Protein AF-A0A0K1PJV5-F1 (afdb_monomer)

Mean predicted aligned error: 17.74 Å

pLDDT: mean 80.88, std 12.97, range [29.86, 98.06]

Sequence (618 aa):
MTPALDGDRALAEKLVDVFLRLVRGDLTARIPRNFREDHEDAIAFFIDVLAEQIGDTQRRERAYEVGMAALIEKFIALASGDFTVRAERTGRGDPLDTMAYMLNNVAVEIGLLVGDHEKQRKLLEMVLESMLDGVLLLDRQGRVHRTNAAMAKLLGRRAKDLVGQRVGELLAPSERALADELSSERVGEAFVNRDTFFRTSEGGTFAVAVNGSPHRDAGGEPVGFVLVARDDRELRQVNAQLHMSDRLATMGTLAAGVAHEINNPLAFVSANIDFVLEEMNAVKAGEPLPPKLVAELRRALSASREGALRVRNIIRDLHHFTRGGEAGTSHLDLNALLEAALNLVQNELRHHARLSKAYGEPPAVHANEGQLLQVFMNLLLNAAQAIPLGSADASEIRITTGAAPNGAFVEIRDTGTGISEEDLPRIFDLFYTTKAIGEGTGMGLSIARRLVEKAGGRLEVESKLGVGSAFRVVLPAAPEQTGATRPASAKKRRSVRRLRVLVVDDELEVGASVRRVLGRTHSVHVAGGAAEAIVRLDKGGYDLVLCDLLMPEMTGMELHERLRETKPNVAERMVFMTAGAFSAKAQQFLGKVPNRRVEKPFDAETLRALVKEVASAR

Radius of gyration: 49.26 Å; Cα contacts (8 Å, |Δi|>4): 906; chains: 1; bounding box: 114×72×171 Å

Nearest PDB structures (foldseek):
  8a6x-assembly1_B  TM=3.904E-01  e=2.400E-23  Pseudomonas putida KT2440
  5idm-assembly2_B  TM=8.716E-01  e=2.848E-13  Caulobacter vibrioides
  5c93-assembly1_A  TM=5.876E-01  e=3.287E-14  Lactiplantibacillus plantarum 16
  3fgz-assembly2_B  TM=8.533E-01  e=5.804E-06  Escherichia coli K-12
  8wiw-assembly1_h  TM=8.542E-01  e=1.407E-05  Salmonella enterica subsp. enterica serovar Typhimurium str. LT2

Structure (mmCIF, N/CA/C/O backbone):
data_AF-A0A0K1PJV5-F1
#
_entry.id   AF-A0A0K1PJV5-F1
#
loop_
_atom_site.group_PDB
_atom_site.id
_atom_site.type_symbol
_atom_site.label_atom_id
_atom_site.label_alt_id
_atom_site.label_comp_id
_atom_site.label_asym_id
_atom_site.label_entity_id
_atom_site.label_seq_id
_atom_site.pdbx_PDB_ins_code
_atom_site.Cartn_x
_atom_site.Cartn_y
_atom_site.Cartn_z
_atom_site.occupancy
_atom_site.B_iso_or_equiv
_atom_site.auth_seq_id
_atom_site.auth_comp_id
_atom_site.auth_asym_id
_atom_site.auth_atom_id
_atom_site.pdbx_PDB_model_num
ATOM 1 N N . MET A 1 1 ? -73.557 6.133 124.672 1.00 44.03 1 MET A N 1
ATOM 2 C CA . MET A 1 1 ? -73.711 6.035 123.203 1.00 44.03 1 MET A CA 1
ATOM 3 C C . MET A 1 1 ? -73.311 7.400 122.674 1.00 44.03 1 MET A C 1
ATOM 5 O O . MET A 1 1 ? -74.006 8.343 122.997 1.00 44.03 1 MET A O 1
ATOM 9 N N . THR A 1 2 ? -72.092 7.612 122.185 1.00 46.94 2 THR A N 1
ATOM 10 C CA . THR A 1 2 ? -71.744 7.459 120.760 1.00 46.94 2 THR A CA 1
ATOM 11 C C . THR A 1 2 ? -70.215 7.475 120.561 1.00 46.94 2 THR A C 1
ATOM 13 O O . THR A 1 2 ? -69.620 8.544 120.615 1.00 46.94 2 THR A O 1
ATOM 16 N N . PRO A 1 3 ? -69.580 6.314 120.314 1.00 45.16 3 PRO A N 1
ATOM 17 C CA . PRO A 1 3 ? -68.255 6.244 119.679 1.00 45.16 3 PRO A CA 1
ATOM 18 C C . PRO A 1 3 ? -68.296 5.660 118.251 1.00 45.16 3 PRO A C 1
ATOM 20 O O . PRO A 1 3 ? -67.283 5.654 117.568 1.00 45.16 3 PRO A O 1
ATOM 23 N N . ALA A 1 4 ? -69.449 5.159 117.786 1.00 47.03 4 ALA A N 1
ATOM 24 C CA . ALA A 1 4 ? -69.553 4.421 116.519 1.00 47.03 4 ALA A CA 1
ATOM 25 C C . ALA A 1 4 ? -69.680 5.307 115.259 1.00 47.03 4 ALA A C 1
ATOM 27 O O . ALA A 1 4 ? -69.369 4.846 114.173 1.00 47.03 4 ALA A O 1
ATOM 28 N N . LEU A 1 5 ? -70.099 6.574 115.385 1.00 46.91 5 LEU A N 1
ATOM 29 C CA . LEU A 1 5 ? -70.335 7.468 114.234 1.00 46.91 5 LEU A CA 1
ATOM 30 C C . LEU A 1 5 ? -69.076 8.211 113.739 1.00 46.91 5 LEU A C 1
ATOM 32 O O . LEU A 1 5 ? -69.050 8.646 112.591 1.00 46.91 5 LEU A O 1
ATOM 36 N N . ASP A 1 6 ? -68.029 8.332 114.562 1.00 52.09 6 ASP A N 1
ATOM 37 C CA . ASP A 1 6 ? -66.774 8.996 114.161 1.00 52.09 6 ASP A CA 1
ATOM 38 C C . ASP A 1 6 ? -65.849 8.079 113.334 1.00 52.09 6 ASP A C 1
ATOM 40 O O . ASP A 1 6 ? -65.033 8.570 112.554 1.00 52.09 6 ASP A O 1
ATOM 44 N N . GLY A 1 7 ? -66.001 6.752 113.451 1.00 54.06 7 GLY A N 1
ATOM 45 C CA . GLY A 1 7 ? -65.228 5.768 112.678 1.00 54.06 7 GLY A CA 1
ATOM 46 C C . GLY A 1 7 ? -65.586 5.752 111.187 1.00 54.06 7 GLY A C 1
ATOM 47 O O . GLY A 1 7 ? -64.695 5.857 110.344 1.00 54.06 7 GLY A O 1
ATOM 48 N N . ASP A 1 8 ? -66.884 5.727 110.865 1.00 54.06 8 ASP A N 1
ATOM 49 C CA . ASP A 1 8 ? -67.387 5.669 109.480 1.00 54.06 8 ASP A CA 1
ATOM 50 C C . ASP A 1 8 ? -67.064 6.937 108.672 1.00 54.06 8 ASP A C 1
ATOM 52 O O . ASP A 1 8 ? -66.781 6.878 107.473 1.00 54.06 8 ASP A O 1
ATOM 56 N N . ARG A 1 9 ? -67.055 8.109 109.323 1.00 58.97 9 ARG A N 1
ATOM 57 C CA . ARG A 1 9 ? -66.762 9.387 108.656 1.00 58.97 9 ARG A CA 1
ATOM 58 C C . ARG A 1 9 ? -65.278 9.526 108.305 1.00 58.97 9 ARG A C 1
ATOM 60 O O . ARG A 1 9 ? -64.948 9.969 107.207 1.00 58.97 9 ARG A O 1
ATOM 67 N N . ALA A 1 10 ? -64.393 9.083 109.200 1.00 63.94 10 ALA A N 1
ATOM 68 C CA . ALA A 1 10 ? -62.950 9.079 108.969 1.00 63.94 10 ALA A CA 1
ATOM 69 C C . ALA A 1 10 ? -62.530 8.078 107.875 1.00 63.94 10 ALA A C 1
ATOM 71 O O . ALA A 1 10 ? -61.561 8.321 107.151 1.00 63.94 10 ALA A O 1
ATOM 72 N N . LEU A 1 11 ? -63.252 6.961 107.734 1.00 62.22 11 LEU A N 1
ATOM 73 C CA . LEU A 1 11 ? -63.031 6.001 106.654 1.00 62.22 11 LEU A CA 1
ATOM 74 C C . LEU A 1 11 ? -63.500 6.550 105.297 1.00 62.22 11 LEU A C 1
ATOM 76 O O . LEU A 1 11 ? -62.762 6.461 104.316 1.00 62.22 11 LEU A O 1
ATOM 80 N N . ALA A 1 12 ? -64.686 7.165 105.239 1.00 58.03 12 ALA A N 1
ATOM 81 C CA . ALA A 1 12 ? -65.220 7.759 104.013 1.00 58.03 12 ALA A CA 1
ATOM 82 C C . ALA A 1 12 ? -64.313 8.872 103.454 1.00 58.03 12 ALA A C 1
ATOM 84 O O . ALA A 1 12 ? -64.071 8.925 102.248 1.00 58.03 12 ALA A O 1
ATOM 85 N N . GLU A 1 13 ? -63.746 9.720 104.317 1.00 68.06 13 GLU A N 1
ATOM 86 C CA . GLU A 1 13 ? -62.786 10.755 103.904 1.00 68.06 13 GLU A CA 1
ATOM 87 C C . GLU A 1 13 ? -61.483 10.156 103.349 1.00 68.06 13 GLU A C 1
ATOM 89 O O . GLU A 1 13 ? -60.979 10.623 102.326 1.00 68.06 13 GLU A O 1
ATOM 94 N N . LYS A 1 14 ? -60.970 9.073 103.953 1.00 67.31 14 LYS A N 1
ATOM 95 C CA . LYS A 1 14 ? -59.790 8.350 103.442 1.00 67.31 14 LYS A CA 1
ATOM 96 C C . LYS A 1 14 ? -60.052 7.660 102.103 1.00 67.31 14 LYS A C 1
ATOM 98 O O . LYS A 1 14 ? -59.182 7.670 101.235 1.00 67.31 14 LYS A O 1
ATOM 103 N N . LEU A 1 15 ? -61.240 7.085 101.922 1.00 62.50 15 LEU A N 1
ATOM 104 C CA . LEU A 1 15 ? -61.661 6.461 100.665 1.00 62.50 15 LEU A CA 1
ATOM 105 C C . LEU A 1 15 ? -61.725 7.483 99.525 1.00 62.50 15 LEU A C 1
ATOM 107 O O . LEU A 1 15 ? -61.214 7.227 98.434 1.00 62.50 15 LEU A O 1
ATOM 111 N N . VAL A 1 16 ? -62.302 8.659 99.790 1.00 64.94 16 VAL A N 1
ATOM 112 C CA . VAL A 1 16 ? -62.386 9.753 98.813 1.00 64.94 16 VAL A CA 1
ATOM 113 C C . VAL A 1 16 ? -61.000 10.310 98.478 1.00 64.94 16 VAL A C 1
ATOM 115 O O . VAL A 1 16 ? -60.721 10.537 97.302 1.00 64.94 16 VAL A O 1
ATOM 118 N N . ASP A 1 17 ? -60.108 10.482 99.460 1.00 72.19 17 ASP A N 1
ATOM 119 C CA . ASP A 1 17 ? -58.732 10.942 99.214 1.00 72.19 17 ASP A CA 1
ATOM 120 C C . ASP A 1 17 ? -57.944 9.965 98.329 1.00 72.19 17 ASP A C 1
ATOM 122 O O . ASP A 1 17 ? -57.364 10.367 97.318 1.00 72.19 17 ASP A O 1
ATOM 126 N N . VAL A 1 18 ? -57.983 8.665 98.642 1.00 66.62 18 VAL A N 1
ATOM 127 C CA . VAL A 1 18 ? -57.294 7.642 97.840 1.00 66.62 18 VAL A CA 1
ATOM 128 C C . VAL A 1 18 ? -57.872 7.563 96.427 1.00 66.62 18 VAL A C 1
ATOM 130 O O . VAL A 1 18 ? -57.111 7.513 95.460 1.00 66.62 18 VAL A O 1
ATOM 133 N N . PHE A 1 19 ? -59.196 7.631 96.275 1.00 60.09 19 PHE A N 1
ATOM 134 C CA . PHE A 1 19 ? -59.832 7.650 94.958 1.00 60.09 19 PHE A CA 1
ATOM 135 C C . PHE A 1 19 ? -59.435 8.893 94.144 1.00 60.09 19 PHE A C 1
ATOM 137 O O . PHE A 1 19 ? -59.075 8.779 92.973 1.00 60.09 19 PHE A O 1
ATOM 144 N N . LEU A 1 20 ? -59.415 10.081 94.758 1.00 64.06 20 LEU A N 1
ATOM 145 C CA . LEU A 1 20 ? -58.976 11.315 94.098 1.00 64.06 20 LEU A CA 1
ATOM 146 C C . LEU A 1 20 ? -57.491 11.278 93.713 1.00 64.06 20 LEU A C 1
ATOM 148 O O . LEU A 1 20 ? -57.125 11.807 92.663 1.00 64.06 20 LEU A O 1
ATOM 152 N N . ARG A 1 21 ? -56.634 10.646 94.521 1.00 68.62 21 ARG A N 1
ATOM 153 C CA . ARG A 1 21 ? -55.213 10.433 94.199 1.00 68.62 21 ARG A CA 1
ATOM 154 C C . ARG A 1 21 ? -55.029 9.472 93.027 1.00 68.62 21 ARG A C 1
ATOM 156 O O . ARG A 1 21 ? -54.244 9.776 92.130 1.00 68.62 21 ARG A O 1
ATOM 163 N N . LEU A 1 22 ? -55.813 8.396 92.968 1.00 59.50 22 LEU A N 1
ATOM 164 C CA . LEU A 1 22 ? -55.826 7.469 91.832 1.00 59.50 22 LEU A CA 1
ATOM 165 C C . LEU A 1 22 ? -56.300 8.149 90.541 1.00 59.50 22 LEU A C 1
ATOM 167 O O . LEU A 1 22 ? -55.647 8.016 89.508 1.00 59.50 22 LEU A O 1
ATOM 171 N N . VAL A 1 23 ? -57.363 8.959 90.603 1.00 57.31 23 VAL A N 1
ATOM 172 C CA . VAL A 1 23 ? -57.846 9.760 89.459 1.00 57.31 23 VAL A CA 1
ATOM 173 C C . VAL A 1 23 ? -56.805 10.799 89.007 1.00 57.31 23 VAL A C 1
ATOM 175 O O . VAL A 1 23 ? -56.738 11.134 87.826 1.00 57.31 23 VAL A O 1
ATOM 178 N N . ARG A 1 24 ? -55.952 11.282 89.919 1.00 65.69 24 ARG A N 1
ATOM 179 C CA . ARG A 1 24 ? -54.836 12.204 89.627 1.00 65.69 24 ARG A CA 1
ATOM 180 C C . ARG A 1 24 ? -53.539 11.502 89.195 1.00 65.69 24 ARG A C 1
ATOM 182 O O . ARG A 1 24 ? -52.539 12.185 88.984 1.00 65.69 24 ARG A O 1
ATOM 189 N N . GLY A 1 25 ? -53.546 10.176 89.036 1.00 57.72 25 GLY A N 1
ATOM 190 C CA . GLY A 1 25 ? -52.414 9.401 88.514 1.00 57.72 25 GLY A CA 1
ATOM 191 C C . GLY A 1 25 ? -51.417 8.889 89.561 1.00 57.72 25 GLY A C 1
ATOM 192 O O . GLY A 1 25 ? -50.382 8.339 89.186 1.00 57.72 25 GLY A O 1
ATOM 193 N N . ASP A 1 26 ? -51.703 9.026 90.859 1.00 69.94 26 ASP A N 1
ATOM 194 C CA . ASP A 1 26 ? -50.904 8.412 91.926 1.00 69.94 26 ASP A CA 1
ATOM 195 C C . ASP A 1 26 ? -51.352 6.964 92.168 1.00 69.94 26 ASP A C 1
ATOM 197 O O . ASP A 1 26 ? -52.160 6.657 93.045 1.00 69.94 26 ASP A O 1
ATOM 201 N N . LEU A 1 27 ? -50.797 6.061 91.360 1.00 62.97 27 LEU A N 1
ATOM 202 C CA . LEU A 1 27 ? -51.096 4.624 91.368 1.00 62.97 27 LEU A CA 1
ATOM 203 C C . LEU A 1 27 ? -50.535 3.877 92.591 1.00 62.97 27 LEU A C 1
ATOM 205 O O . LEU A 1 27 ? -50.801 2.683 92.749 1.00 62.97 27 LEU A O 1
ATOM 209 N N . THR A 1 28 ? -49.759 4.558 93.444 1.00 66.69 28 THR A N 1
ATOM 210 C CA . THR A 1 28 ? -49.207 3.999 94.690 1.00 66.69 28 THR A CA 1
ATOM 211 C C . THR A 1 28 ? -50.148 4.163 95.877 1.00 66.69 28 THR A C 1
ATOM 213 O O . THR A 1 28 ? -49.927 3.553 96.924 1.00 66.69 28 THR A O 1
ATOM 216 N N . ALA A 1 29 ? -51.216 4.950 95.716 1.00 64.56 29 ALA A N 1
ATOM 217 C CA . ALA A 1 29 ? -52.245 5.091 96.727 1.00 64.56 29 ALA A CA 1
ATOM 218 C C . ALA A 1 29 ? -52.933 3.731 96.953 1.00 64.56 29 ALA A C 1
ATOM 220 O O . ALA A 1 29 ? -53.422 3.083 96.023 1.00 64.56 29 ALA A O 1
ATOM 221 N N . ARG A 1 30 ? -52.898 3.274 98.204 1.00 67.31 30 ARG A N 1
ATOM 222 C CA . ARG A 1 30 ? -53.436 1.992 98.667 1.00 67.31 30 ARG A CA 1
ATOM 223 C C . ARG A 1 30 ? -54.207 2.223 99.953 1.00 67.31 30 ARG A C 1
ATOM 225 O O . ARG A 1 30 ? -53.840 3.098 100.742 1.00 67.31 30 ARG A O 1
ATOM 232 N N . ILE A 1 31 ? -55.240 1.420 100.178 1.00 67.94 31 ILE A N 1
ATOM 233 C CA . ILE A 1 31 ? -55.936 1.380 101.465 1.00 67.94 31 ILE A CA 1
ATOM 234 C C . ILE A 1 31 ? -55.460 0.127 102.200 1.00 67.94 31 ILE A C 1
ATOM 236 O O . ILE A 1 31 ? -55.551 -0.966 101.646 1.00 67.94 31 ILE A O 1
ATOM 240 N N . PRO A 1 32 ? -54.911 0.252 103.421 1.00 66.69 32 PRO A N 1
ATOM 241 C CA . PRO A 1 32 ? -54.430 -0.904 104.161 1.00 66.69 32 PRO A CA 1
ATOM 242 C C . PRO A 1 32 ? -55.591 -1.854 104.467 1.00 66.69 32 PRO A C 1
ATOM 244 O O . PRO A 1 32 ? -56.572 -1.467 105.099 1.00 66.69 32 PRO A O 1
ATOM 247 N N . ARG A 1 33 ? -55.451 -3.100 104.009 1.00 69.94 33 ARG A N 1
ATOM 248 C CA . ARG A 1 33 ? -56.421 -4.176 104.227 1.00 69.94 33 ARG A CA 1
ATOM 249 C C . ARG A 1 33 ? -56.421 -4.605 105.689 1.00 69.94 33 ARG A C 1
ATOM 251 O O . ARG A 1 33 ? -55.360 -4.732 106.304 1.00 69.94 33 ARG A O 1
ATOM 258 N N . ASN A 1 34 ? -57.609 -4.805 106.244 1.00 68.69 34 ASN A N 1
ATOM 259 C CA . ASN A 1 34 ? -57.793 -5.215 107.634 1.00 68.69 34 ASN A CA 1
ATOM 260 C C . ASN A 1 34 ? -58.007 -6.742 107.758 1.00 68.69 34 ASN A C 1
ATOM 262 O O . ASN A 1 34 ? -57.867 -7.277 108.858 1.00 68.69 34 ASN A O 1
ATOM 266 N N . PHE A 1 35 ? -58.285 -7.430 106.637 1.00 69.62 35 PHE A N 1
ATOM 267 C CA . PHE A 1 35 ? -58.478 -8.881 106.496 1.00 69.62 35 PHE A CA 1
ATOM 268 C C . PHE A 1 35 ? -59.543 -9.494 107.422 1.00 69.62 35 PHE A C 1
ATOM 270 O O . PHE A 1 35 ? -59.464 -10.672 107.768 1.00 69.62 35 PHE A O 1
ATOM 277 N N . ARG A 1 36 ? -60.542 -8.709 107.839 1.00 69.69 36 ARG A N 1
ATOM 278 C CA . ARG A 1 36 ? -61.620 -9.156 108.740 1.00 69.69 36 ARG A CA 1
ATOM 279 C C . ARG A 1 36 ? -62.902 -9.593 108.024 1.00 69.69 36 ARG A C 1
ATOM 281 O O . ARG A 1 36 ? -63.900 -9.823 108.697 1.00 69.69 36 ARG A O 1
ATOM 288 N N . GLU A 1 37 ? -62.866 -9.721 106.695 1.00 61.44 37 GLU A N 1
ATOM 289 C CA . GLU A 1 37 ? -64.026 -10.048 105.842 1.00 61.44 37 GLU A CA 1
ATOM 290 C C . GLU A 1 37 ? -65.231 -9.110 106.065 1.00 61.44 37 GLU A C 1
ATOM 292 O O . GLU A 1 37 ? -66.389 -9.515 105.980 1.00 61.44 37 GLU A O 1
ATOM 297 N N . ASP A 1 38 ? -64.958 -7.833 106.344 1.00 65.25 38 ASP A N 1
ATOM 298 C CA . ASP A 1 38 ? -65.970 -6.786 106.472 1.00 65.25 38 ASP A CA 1
ATOM 299 C C . ASP A 1 38 ? -66.103 -5.949 105.184 1.00 65.25 38 ASP A C 1
ATOM 301 O O . ASP A 1 38 ? -65.359 -6.103 104.208 1.00 65.25 38 ASP A O 1
ATOM 305 N N . HIS A 1 39 ? -67.102 -5.062 105.159 1.00 57.47 39 HIS A N 1
ATOM 306 C CA . HIS A 1 39 ? -67.364 -4.197 104.008 1.00 57.47 39 HIS A CA 1
ATOM 307 C C . HIS A 1 39 ? -66.188 -3.262 103.680 1.00 57.47 39 HIS A C 1
ATOM 309 O O . HIS A 1 39 ? -66.026 -2.889 102.519 1.00 57.47 39 HIS A O 1
ATOM 315 N N . GLU A 1 40 ? -65.352 -2.907 104.659 1.00 61.91 40 GLU A N 1
ATOM 316 C CA . GLU A 1 40 ? -64.199 -2.027 104.454 1.00 61.91 40 GLU A CA 1
ATOM 317 C C . GLU A 1 40 ? -63.072 -2.754 103.707 1.00 61.91 40 GLU A C 1
ATOM 319 O O . GLU A 1 40 ? -62.506 -2.208 102.754 1.00 61.91 40 GLU A O 1
ATOM 324 N N . ASP A 1 41 ? -62.791 -4.009 104.070 1.00 63.03 41 ASP A N 1
ATOM 325 C CA . ASP A 1 41 ? -61.763 -4.821 103.412 1.00 63.03 41 ASP A CA 1
ATOM 326 C C . ASP A 1 41 ? -62.115 -5.162 101.957 1.00 63.03 41 ASP A C 1
ATOM 328 O O . ASP A 1 41 ? -61.241 -5.194 101.084 1.00 63.03 41 ASP A O 1
ATOM 332 N N . ALA A 1 42 ? -63.407 -5.368 101.677 1.00 57.94 42 ALA A N 1
ATOM 333 C CA . ALA A 1 42 ? -63.912 -5.606 100.327 1.00 57.94 42 ALA A CA 1
ATOM 334 C C . ALA A 1 42 ? -63.749 -4.372 99.419 1.00 57.94 42 ALA A C 1
ATOM 336 O O . ALA A 1 42 ? -63.391 -4.504 98.246 1.00 57.94 42 ALA A O 1
ATOM 337 N N . ILE A 1 43 ? -63.966 -3.168 99.958 1.00 63.75 43 ILE A N 1
ATOM 338 C CA . ILE A 1 43 ? -63.786 -1.912 99.217 1.00 63.75 43 ILE A CA 1
ATOM 339 C C . ILE A 1 43 ? -62.293 -1.634 98.980 1.00 63.75 43 ILE A C 1
ATOM 341 O O . ILE A 1 43 ? -61.916 -1.259 97.868 1.00 63.75 43 ILE A O 1
ATOM 345 N N . ALA A 1 44 ? -61.434 -1.877 99.977 1.00 61.31 44 ALA A N 1
ATOM 346 C CA . ALA A 1 44 ? -59.982 -1.753 99.833 1.00 61.31 44 ALA A CA 1
ATOM 347 C C . ALA A 1 44 ? -59.432 -2.689 98.739 1.00 61.31 44 ALA A C 1
ATOM 349 O O . ALA A 1 44 ? -58.657 -2.257 97.887 1.00 61.31 44 ALA A O 1
ATOM 350 N N . PHE A 1 45 ? -59.906 -3.938 98.685 1.00 64.69 45 PHE A N 1
ATOM 351 C CA . PHE A 1 45 ? -59.560 -4.881 97.616 1.00 64.69 45 PHE A CA 1
ATOM 352 C C . PHE A 1 45 ? -59.939 -4.384 96.223 1.00 64.69 45 PHE A C 1
ATOM 354 O O . PHE A 1 45 ? -59.145 -4.472 95.290 1.00 64.69 45 PHE A O 1
ATOM 361 N N . PHE A 1 46 ? -61.160 -3.870 96.074 1.00 60.53 46 PHE A N 1
ATOM 362 C CA . PHE A 1 46 ? -61.672 -3.433 94.780 1.00 60.53 46 PHE A CA 1
ATOM 363 C C . PHE A 1 46 ? -60.903 -2.214 94.252 1.00 60.53 46 PHE A C 1
ATOM 365 O O . PHE A 1 46 ? -60.623 -2.122 93.057 1.00 60.53 46 PHE A O 1
ATOM 372 N N . ILE A 1 47 ? -60.511 -1.304 95.148 1.00 64.12 47 ILE A N 1
ATOM 373 C CA . ILE A 1 47 ? -59.674 -0.143 94.825 1.00 64.12 47 ILE A CA 1
ATOM 374 C C . ILE A 1 47 ? -58.263 -0.576 94.416 1.00 64.12 47 ILE A C 1
ATOM 376 O O . ILE A 1 47 ? -57.744 -0.056 93.430 1.00 64.12 47 ILE A O 1
ATOM 380 N N . ASP A 1 48 ? -57.668 -1.551 95.104 1.00 64.62 48 ASP A N 1
ATOM 381 C CA . ASP A 1 48 ? -56.350 -2.083 94.745 1.00 64.62 48 ASP A CA 1
ATOM 382 C C . ASP A 1 48 ? -56.365 -2.750 93.358 1.00 64.62 48 ASP A C 1
ATOM 384 O O . ASP A 1 48 ? -55.482 -2.483 92.540 1.00 64.62 48 ASP A O 1
ATOM 388 N N . VAL A 1 49 ? -57.407 -3.534 93.051 1.00 63.78 49 VAL A N 1
ATOM 389 C CA . VAL A 1 49 ? -57.604 -4.163 91.731 1.00 63.78 49 VAL A CA 1
ATOM 390 C C . VAL A 1 49 ? -57.820 -3.115 90.631 1.00 63.78 49 VAL A C 1
ATOM 392 O O . VAL A 1 49 ? -57.249 -3.232 89.546 1.00 63.78 49 VAL A O 1
ATOM 395 N N . LEU A 1 50 ? -58.604 -2.062 90.891 1.00 60.28 50 LEU A N 1
ATOM 396 C CA . LEU A 1 50 ? -58.805 -0.964 89.938 1.00 60.28 50 LEU A CA 1
ATOM 397 C C . LEU A 1 50 ? -57.520 -0.163 89.704 1.00 60.28 50 LEU A C 1
ATOM 399 O O . LEU A 1 50 ? -57.198 0.153 88.560 1.00 60.28 50 LEU A O 1
ATOM 403 N N . ALA A 1 51 ? -56.764 0.141 90.759 1.00 60.78 51 ALA A N 1
ATOM 404 C CA . ALA A 1 51 ? -55.479 0.825 90.657 1.00 60.78 51 ALA A CA 1
ATOM 405 C C . ALA A 1 51 ? -54.457 0.004 89.856 1.00 60.78 51 ALA A C 1
ATOM 407 O O . ALA A 1 51 ? -53.698 0.559 89.059 1.00 60.78 51 ALA A O 1
ATOM 408 N N . GLU A 1 52 ? -54.457 -1.319 90.031 1.00 66.00 52 GLU A N 1
ATOM 409 C CA . GLU A 1 52 ? -53.628 -2.245 89.262 1.00 66.00 52 GLU A CA 1
ATOM 410 C C . GLU A 1 52 ? -54.041 -2.290 87.781 1.00 66.00 52 GLU A C 1
ATOM 412 O O . GLU A 1 52 ? -53.185 -2.132 86.909 1.00 66.00 52 GLU A O 1
ATOM 417 N N . GLN A 1 53 ? -55.342 -2.377 87.471 1.00 56.31 53 GLN A N 1
ATOM 418 C CA . GLN A 1 53 ? -55.831 -2.355 86.085 1.00 56.31 53 GLN A CA 1
ATOM 419 C C . GLN A 1 53 ? -55.597 -1.016 85.367 1.00 56.31 53 GLN A C 1
ATOM 421 O O . GLN A 1 53 ? -55.198 -1.000 84.198 1.00 56.31 53 GLN A O 1
ATOM 426 N N . ILE A 1 54 ? -55.815 0.114 86.045 1.00 60.78 54 ILE A N 1
ATOM 427 C CA . ILE A 1 54 ? -55.547 1.449 85.485 1.00 60.78 54 ILE A CA 1
ATOM 428 C C . ILE A 1 54 ? -54.040 1.617 85.246 1.00 60.78 54 ILE A C 1
ATOM 430 O O . ILE A 1 54 ? -53.631 2.094 84.185 1.00 60.78 54 ILE A O 1
ATOM 434 N N . GLY A 1 55 ? -53.208 1.163 86.189 1.00 62.25 55 GLY A N 1
ATOM 435 C CA . GLY A 1 55 ? -51.755 1.185 86.049 1.00 62.25 55 GLY A CA 1
ATOM 436 C C . GLY A 1 55 ? -51.239 0.309 84.909 1.00 62.25 55 GLY A C 1
ATOM 437 O O . GLY A 1 55 ? -50.330 0.716 84.188 1.00 62.25 55 GLY A O 1
ATOM 438 N N . ASP A 1 56 ? -51.827 -0.864 84.687 1.00 62.16 56 ASP A N 1
ATOM 439 C CA . ASP A 1 56 ? -51.504 -1.713 83.535 1.00 62.16 56 ASP A CA 1
ATOM 440 C C . ASP A 1 56 ? -51.919 -1.091 82.199 1.00 62.16 56 ASP A C 1
ATOM 442 O O . ASP A 1 56 ? -51.186 -1.204 81.212 1.00 62.16 56 ASP A O 1
ATOM 446 N N . THR A 1 57 ? -53.044 -0.376 82.169 1.00 61.00 57 THR A N 1
ATOM 447 C CA . THR A 1 57 ? -53.530 0.308 80.961 1.00 61.00 57 THR A CA 1
ATOM 448 C C . THR A 1 57 ? -52.632 1.494 80.593 1.00 61.00 57 THR A C 1
ATOM 450 O O . THR A 1 57 ? -52.146 1.561 79.464 1.00 61.00 57 THR A O 1
ATOM 453 N N . GLN A 1 58 ? -52.285 2.360 81.554 1.00 63.50 58 GLN A N 1
ATOM 454 C CA . GLN A 1 58 ? -51.354 3.473 81.313 1.00 63.50 58 GLN A CA 1
ATOM 455 C C . GLN A 1 58 ? -49.926 3.007 80.994 1.00 63.50 58 GLN A C 1
ATOM 457 O O . GLN A 1 58 ? -49.234 3.625 80.181 1.00 63.50 58 GLN A O 1
ATOM 462 N N . ARG A 1 59 ? -49.461 1.905 81.605 1.00 65.56 59 ARG A N 1
ATOM 463 C CA . ARG A 1 59 ? -48.160 1.305 81.263 1.00 65.56 59 ARG A CA 1
ATOM 464 C C . ARG A 1 59 ? -48.141 0.779 79.829 1.00 65.56 59 ARG A C 1
ATOM 466 O O . ARG A 1 59 ? -47.120 0.931 79.161 1.00 65.56 59 ARG A O 1
ATOM 473 N N . ARG A 1 60 ? -49.248 0.208 79.337 1.00 64.38 60 ARG A N 1
ATOM 474 C CA . ARG A 1 60 ? -49.386 -0.213 77.932 1.00 64.38 60 ARG A CA 1
ATOM 475 C C . ARG A 1 60 ? -49.379 0.971 76.968 1.00 64.38 60 ARG A C 1
ATOM 477 O O . ARG A 1 60 ? -48.644 0.902 75.990 1.00 64.38 60 ARG A O 1
ATOM 484 N N . GLU A 1 61 ? -50.113 2.047 77.250 1.00 65.56 61 GLU A N 1
ATOM 485 C CA . GLU A 1 61 ? -50.118 3.252 76.401 1.00 65.56 61 GLU A CA 1
ATOM 486 C C . GLU A 1 61 ? -48.736 3.912 76.320 1.00 65.56 61 GLU A C 1
ATOM 488 O O . GLU A 1 61 ? -48.231 4.134 75.221 1.00 65.56 61 GLU A O 1
ATOM 493 N N . ARG A 1 62 ? -48.057 4.123 77.457 1.00 69.12 62 ARG A N 1
ATOM 494 C CA . ARG A 1 62 ? -46.688 4.673 77.459 1.00 69.12 62 ARG A CA 1
ATOM 495 C C . ARG A 1 62 ? -45.686 3.776 76.738 1.00 69.12 62 ARG A C 1
ATOM 497 O O . ARG A 1 62 ? -44.824 4.277 76.023 1.00 69.12 62 ARG A O 1
ATOM 504 N N . ALA A 1 63 ? -45.778 2.457 76.914 1.00 67.00 63 ALA A N 1
ATOM 505 C CA . ALA A 1 63 ? -44.925 1.521 76.183 1.00 67.00 63 ALA A CA 1
ATOM 506 C C . ALA A 1 63 ? -45.167 1.603 74.665 1.00 67.00 63 ALA A C 1
ATOM 508 O O . ALA A 1 63 ? -44.221 1.475 73.888 1.00 67.00 63 ALA A O 1
ATOM 509 N N . TYR A 1 64 ? -46.409 1.863 74.248 1.00 69.19 64 TYR A N 1
ATOM 510 C CA . TYR A 1 64 ? -46.773 2.047 72.848 1.00 69.19 64 TYR A CA 1
ATOM 511 C C . TYR A 1 64 ? -46.234 3.366 72.275 1.00 69.19 64 TYR A C 1
ATOM 513 O O . TYR A 1 64 ? -45.674 3.367 71.182 1.00 69.19 64 TYR A O 1
ATOM 521 N N . GLU A 1 65 ? -46.327 4.475 73.017 1.00 71.56 65 GLU A N 1
ATOM 522 C CA . GLU A 1 65 ? -45.753 5.772 72.619 1.00 71.56 65 GLU A CA 1
ATOM 523 C C . GLU A 1 65 ? -44.228 5.710 72.474 1.00 71.56 65 GLU A C 1
ATOM 525 O O . GLU A 1 65 ? -43.679 6.159 71.467 1.00 71.56 65 GLU A O 1
ATOM 530 N N . VAL A 1 66 ? -43.538 5.101 73.445 1.00 74.75 66 VAL A N 1
ATOM 531 C CA . VAL A 1 66 ? -42.077 4.924 73.406 1.00 74.75 66 VAL A CA 1
ATOM 532 C C . VAL A 1 66 ? -41.670 4.006 72.251 1.00 74.75 66 VAL A C 1
ATOM 534 O O . VAL A 1 66 ? -40.742 4.328 71.509 1.00 74.75 66 VAL A O 1
ATOM 537 N N . GLY A 1 67 ? -42.384 2.892 72.057 1.00 73.69 67 GLY A N 1
ATOM 538 C CA . GLY A 1 67 ? -42.148 1.979 70.939 1.00 73.69 67 GLY A CA 1
ATOM 539 C C . GLY A 1 67 ? -42.373 2.641 69.577 1.00 73.69 67 GLY A C 1
ATOM 540 O O . GLY A 1 67 ? -41.576 2.445 68.662 1.00 73.69 67 GLY A O 1
ATOM 541 N N . MET A 1 68 ? -43.402 3.484 69.450 1.00 73.06 68 MET A N 1
ATOM 542 C CA . MET A 1 68 ? -43.684 4.234 68.225 1.00 73.06 68 MET A CA 1
ATOM 543 C C . MET A 1 68 ? -42.608 5.286 67.935 1.00 73.06 68 MET A C 1
ATOM 545 O O . MET A 1 68 ? -42.152 5.395 66.799 1.00 73.06 68 MET A O 1
ATOM 549 N N . ALA A 1 69 ? -42.159 6.030 68.949 1.00 70.38 69 ALA A N 1
ATOM 550 C CA . ALA A 1 69 ? -41.084 7.011 68.799 1.00 70.38 69 ALA A CA 1
ATOM 551 C C . ALA A 1 69 ? -39.769 6.352 68.345 1.00 70.38 69 ALA A C 1
ATOM 553 O O . ALA A 1 69 ? -39.139 6.824 67.397 1.00 70.38 69 ALA A O 1
ATOM 554 N N . ALA A 1 70 ? -39.404 5.219 68.955 1.00 73.94 70 ALA A N 1
ATOM 555 C CA . ALA A 1 70 ? -38.242 4.434 68.544 1.00 73.94 70 ALA A CA 1
ATOM 556 C C . ALA A 1 70 ? -38.383 3.920 67.101 1.00 73.94 70 ALA A C 1
ATOM 558 O O . ALA A 1 70 ? -37.425 3.948 66.331 1.00 73.94 70 ALA A O 1
ATOM 559 N N . LEU A 1 71 ? -39.582 3.491 66.697 1.00 76.00 71 LEU A N 1
ATOM 560 C CA . LEU A 1 71 ? -39.838 3.034 65.333 1.00 76.00 71 LEU A CA 1
ATOM 561 C C . LEU A 1 71 ? -39.708 4.166 64.297 1.00 76.00 71 LEU A C 1
ATOM 563 O O . LEU A 1 71 ? -39.133 3.959 63.228 1.00 76.00 71 LEU A O 1
ATOM 567 N N . ILE A 1 72 ? -40.209 5.363 64.618 1.00 71.88 72 ILE A N 1
ATOM 568 C CA . ILE A 1 72 ? -40.090 6.561 63.772 1.00 71.88 72 ILE A CA 1
ATOM 569 C C . ILE A 1 72 ? -38.618 6.920 63.555 1.00 71.88 72 ILE A C 1
ATOM 571 O O . ILE A 1 72 ? -38.216 7.193 62.425 1.00 71.88 72 ILE A O 1
ATOM 575 N N . GLU A 1 73 ? -37.795 6.857 64.602 1.00 76.62 73 GLU A N 1
ATOM 576 C CA . GLU A 1 73 ? -36.352 7.087 64.494 1.00 76.62 73 GLU A CA 1
ATOM 577 C C . GLU A 1 73 ? -35.695 6.111 63.502 1.00 76.62 73 GLU A C 1
ATOM 579 O O . GLU A 1 73 ? -34.920 6.521 62.633 1.00 76.62 73 GLU A O 1
ATOM 584 N N . LYS A 1 74 ? -36.061 4.821 63.558 1.00 77.19 74 LYS A N 1
ATOM 585 C CA . LYS A 1 74 ? -35.560 3.809 62.611 1.00 77.19 74 LYS A CA 1
ATOM 586 C C . LYS A 1 74 ? -36.044 4.058 61.180 1.00 77.19 74 LYS A C 1
ATOM 588 O O . LYS A 1 74 ? -35.277 3.852 60.242 1.00 77.19 74 LYS A O 1
ATOM 593 N N . PHE A 1 75 ? -37.273 4.541 60.999 1.00 74.75 75 PHE A N 1
ATOM 594 C CA . PHE A 1 75 ? -37.794 4.939 59.686 1.00 74.75 75 PHE A CA 1
ATOM 595 C C . PHE A 1 75 ? -37.017 6.116 59.087 1.00 74.75 75 PHE A C 1
ATOM 597 O O . PHE A 1 75 ? -36.705 6.101 57.897 1.00 74.75 75 PHE A O 1
ATOM 604 N N . ILE A 1 76 ? -36.669 7.115 59.903 1.00 72.44 76 ILE A N 1
ATOM 605 C CA . ILE A 1 76 ? -35.871 8.270 59.469 1.00 72.44 76 ILE A CA 1
ATOM 606 C C . ILE A 1 76 ? -34.462 7.828 59.051 1.00 72.44 76 ILE A C 1
ATOM 608 O O . ILE A 1 76 ? -33.962 8.277 58.017 1.00 72.44 76 ILE A O 1
ATOM 612 N N . ALA A 1 77 ? -33.838 6.918 59.805 1.00 70.75 77 ALA A N 1
ATOM 613 C CA . ALA A 1 77 ? -32.534 6.355 59.452 1.00 70.75 77 ALA A CA 1
ATOM 614 C C . ALA A 1 77 ? -32.580 5.589 58.117 1.00 70.75 77 ALA A C 1
ATOM 616 O O . ALA A 1 77 ? -31.741 5.824 57.245 1.00 70.75 77 ALA A O 1
ATOM 617 N N . LEU A 1 78 ? -33.615 4.764 57.909 1.00 71.75 78 LEU A N 1
ATOM 618 C CA . LEU A 1 78 ? -33.836 4.062 56.643 1.00 71.75 78 LEU A CA 1
ATOM 619 C C . LEU A 1 78 ? -34.016 5.037 55.467 1.00 71.75 78 LEU A C 1
ATOM 621 O O . LEU A 1 78 ? -33.388 4.874 54.423 1.00 71.75 78 LEU A O 1
ATOM 625 N N . ALA A 1 79 ? -34.833 6.082 55.644 1.00 67.19 79 ALA A N 1
ATOM 626 C CA . ALA A 1 79 ? -35.069 7.109 54.626 1.00 67.19 79 ALA A CA 1
ATOM 627 C C . ALA A 1 79 ? -33.812 7.940 54.304 1.00 67.19 79 ALA A C 1
ATOM 629 O O . ALA A 1 79 ? -33.683 8.467 53.201 1.00 67.19 79 ALA A O 1
ATOM 630 N N . SER A 1 80 ? -32.875 8.025 55.249 1.00 73.50 80 SER A N 1
ATOM 631 C CA . SER A 1 80 ? -31.588 8.708 55.079 1.00 73.50 80 SER A CA 1
ATOM 632 C C . SER A 1 80 ? -30.521 7.838 54.394 1.00 73.50 80 SER A C 1
ATOM 634 O O . SER A 1 80 ? -29.410 8.313 54.170 1.00 73.50 80 SER A O 1
ATOM 636 N N . GLY A 1 81 ? -30.842 6.584 54.047 1.00 73.69 81 GLY A N 1
ATOM 637 C CA . GLY A 1 81 ? -29.947 5.662 53.340 1.00 73.69 81 GLY A CA 1
ATOM 638 C C . GLY A 1 81 ? -29.211 4.652 54.228 1.00 73.69 81 GLY A C 1
ATOM 639 O O . GLY A 1 81 ? -28.358 3.925 53.722 1.00 73.69 81 GLY A O 1
ATOM 640 N N . ASP A 1 82 ? -29.524 4.567 55.527 1.00 83.69 82 ASP A N 1
ATOM 641 C CA . ASP A 1 82 ? -29.003 3.501 56.392 1.00 83.69 82 ASP A CA 1
ATOM 642 C C . ASP A 1 82 ? -29.890 2.250 56.310 1.00 83.69 82 ASP A C 1
ATOM 644 O O . ASP A 1 82 ? -30.862 2.083 57.044 1.00 83.69 82 ASP A O 1
ATOM 648 N N . PHE A 1 83 ? -29.524 1.332 55.417 1.00 84.31 83 PHE A N 1
ATOM 649 C CA . PHE A 1 83 ? -30.219 0.052 55.224 1.00 84.31 83 PHE A CA 1
ATOM 650 C C . PHE A 1 83 ? -29.818 -1.029 56.250 1.00 84.31 83 PHE A C 1
ATOM 652 O O . PHE A 1 83 ? -30.387 -2.129 56.281 1.00 84.31 83 PHE A O 1
ATOM 659 N N . THR A 1 84 ? -28.837 -0.738 57.113 1.00 86.88 84 THR A N 1
ATOM 660 C CA . THR A 1 84 ? -28.403 -1.648 58.186 1.00 86.88 84 THR A CA 1
ATOM 661 C C . THR A 1 84 ? -29.251 -1.508 59.446 1.00 86.88 84 THR A C 1
ATOM 663 O O . THR A 1 84 ? -29.208 -2.381 60.315 1.00 86.88 84 THR A O 1
ATOM 666 N N . VAL A 1 85 ? -30.077 -0.460 59.510 1.00 82.56 85 VAL A N 1
ATOM 667 C CA . VAL A 1 85 ? -30.973 -0.166 60.624 1.00 82.56 85 VAL A CA 1
ATOM 668 C C . VAL A 1 85 ? -31.898 -1.338 60.951 1.00 82.56 85 VAL A C 1
ATOM 670 O O . VAL A 1 85 ? -32.463 -1.986 60.066 1.00 82.56 85 VAL A O 1
ATOM 673 N N . ARG A 1 86 ? -32.079 -1.605 62.247 1.00 87.31 86 ARG A N 1
ATOM 674 C CA . ARG A 1 86 ? -33.036 -2.596 62.744 1.00 87.31 86 ARG A CA 1
ATOM 675 C C . ARG A 1 86 ? -33.895 -2.009 63.858 1.00 87.31 86 ARG A C 1
ATOM 677 O O . ARG A 1 86 ? -33.376 -1.366 64.772 1.00 87.31 86 ARG A O 1
ATOM 684 N N . ALA A 1 87 ? -35.200 -2.233 63.769 1.00 82.69 87 ALA A N 1
ATOM 685 C CA . ALA A 1 87 ? -36.149 -2.005 64.848 1.00 82.69 87 ALA A CA 1
ATOM 686 C C . ALA A 1 87 ? -36.239 -3.249 65.740 1.00 82.69 87 ALA A C 1
ATOM 688 O O . ALA A 1 87 ? -36.257 -4.383 65.245 1.00 82.69 87 ALA A O 1
ATOM 689 N N . GLU A 1 88 ? -36.297 -3.028 67.052 1.00 83.81 88 GLU A N 1
ATOM 690 C CA . GLU A 1 88 ? -36.516 -4.096 68.023 1.00 83.81 88 GLU A CA 1
ATOM 691 C C . GLU A 1 88 ? -37.928 -4.662 67.890 1.00 83.81 88 GLU A C 1
ATOM 693 O O . GLU A 1 88 ? -38.906 -3.935 67.715 1.00 83.81 88 GLU A O 1
ATOM 698 N N . ARG A 1 89 ? -38.024 -5.988 67.977 1.00 81.06 89 ARG A N 1
ATOM 699 C CA . ARG A 1 89 ? -39.291 -6.711 67.937 1.00 81.06 89 ARG A CA 1
ATOM 700 C C . ARG A 1 89 ? -39.772 -6.989 69.349 1.00 81.06 89 ARG A C 1
ATOM 702 O O . ARG A 1 89 ? -39.019 -7.519 70.161 1.00 81.06 89 ARG A O 1
ATOM 709 N N . THR A 1 90 ? -41.034 -6.673 69.629 1.00 75.69 90 THR A N 1
ATOM 710 C CA . THR A 1 90 ? -41.642 -6.955 70.937 1.00 75.69 90 THR A CA 1
ATOM 711 C C . THR A 1 90 ? -42.016 -8.434 71.069 1.00 75.69 90 THR A C 1
ATOM 713 O O . THR A 1 90 ? -42.171 -8.924 72.187 1.00 75.69 90 THR A O 1
ATOM 716 N N . GLY A 1 91 ? -42.165 -9.154 69.944 1.00 74.94 91 GLY A N 1
ATOM 717 C CA . GLY A 1 91 ? -42.520 -10.577 69.899 1.00 74.94 91 GLY A CA 1
ATOM 718 C C . GLY A 1 91 ? -43.957 -10.880 70.337 1.00 74.94 91 GLY A C 1
ATOM 719 O O . GLY A 1 91 ? -44.316 -12.045 70.497 1.00 74.94 91 GLY A O 1
ATOM 720 N N . ARG A 1 92 ? -44.779 -9.843 70.549 1.00 75.44 92 ARG A N 1
ATOM 721 C CA . ARG A 1 92 ? -46.153 -9.952 71.065 1.00 75.44 92 ARG A CA 1
ATOM 722 C C . ARG A 1 92 ? -47.215 -10.058 69.970 1.00 75.44 92 ARG A C 1
ATOM 724 O O . ARG A 1 92 ? -48.378 -10.270 70.299 1.00 75.44 92 ARG A O 1
ATOM 731 N N . GLY A 1 93 ? -46.841 -9.905 68.696 1.00 71.19 93 GLY A N 1
ATOM 732 C CA . GLY A 1 93 ? -47.794 -9.874 67.580 1.00 71.19 93 GLY A CA 1
ATOM 733 C C . GLY A 1 93 ? -48.714 -8.647 67.591 1.00 71.19 93 GLY A C 1
ATOM 734 O O . GLY A 1 93 ? -49.798 -8.688 67.017 1.00 71.19 93 GLY A O 1
ATOM 735 N N . ASP A 1 94 ? -48.304 -7.570 68.265 1.00 77.31 94 ASP A N 1
ATOM 736 C CA . ASP A 1 94 ? -49.002 -6.286 68.248 1.00 77.31 94 ASP A CA 1
ATOM 737 C C . ASP A 1 94 ? -48.653 -5.483 66.968 1.00 77.31 94 ASP A C 1
ATOM 739 O O . ASP A 1 94 ? -47.771 -5.878 66.188 1.00 77.31 94 ASP A O 1
ATOM 743 N N . PRO A 1 95 ? -49.355 -4.371 66.674 1.00 72.06 95 PRO A N 1
ATOM 744 C CA . PRO A 1 95 ? -49.087 -3.614 65.453 1.00 72.06 95 PRO A CA 1
ATOM 745 C C . PRO A 1 95 ? -47.666 -3.028 65.409 1.00 72.06 95 PRO A C 1
ATOM 747 O O . PRO A 1 95 ? -47.083 -2.962 64.331 1.00 72.06 95 PRO A O 1
ATOM 750 N N . LEU A 1 96 ? -47.072 -2.674 66.558 1.00 75.94 96 LEU A N 1
ATOM 751 C CA . LEU A 1 96 ? -45.681 -2.210 66.639 1.00 75.94 96 LEU A CA 1
ATOM 752 C C . LEU A 1 96 ? -44.685 -3.305 66.241 1.00 75.94 96 LEU A C 1
ATOM 754 O O . LEU A 1 96 ? -43.778 -3.041 65.454 1.00 75.94 96 LEU A O 1
ATOM 758 N N . ASP A 1 97 ? -44.878 -4.540 66.712 1.00 77.44 97 ASP A N 1
ATOM 759 C CA . ASP A 1 97 ? -44.069 -5.698 66.315 1.00 77.44 97 ASP A CA 1
ATOM 760 C C . ASP A 1 97 ? -44.164 -5.968 64.810 1.00 77.44 97 ASP A C 1
ATOM 762 O O . ASP A 1 97 ? -43.169 -6.283 64.154 1.00 77.44 97 ASP A O 1
ATOM 766 N N . THR A 1 98 ? -45.365 -5.799 64.252 1.00 73.00 98 THR A N 1
ATOM 767 C CA . THR A 1 98 ? -45.621 -5.958 62.817 1.00 73.00 98 THR A CA 1
ATOM 768 C C . THR A 1 98 ? -44.914 -4.869 62.007 1.00 73.00 98 THR A C 1
ATOM 770 O O . THR A 1 98 ? -44.261 -5.174 61.009 1.00 73.00 98 THR A O 1
ATOM 773 N N . MET A 1 99 ? -44.982 -3.607 62.439 1.00 75.00 99 MET A N 1
ATOM 774 C CA . MET A 1 99 ? -44.296 -2.502 61.764 1.00 75.00 99 MET A CA 1
ATOM 775 C C . MET A 1 99 ? -42.768 -2.609 61.887 1.00 75.00 99 MET A C 1
ATOM 777 O O . MET A 1 99 ? -42.067 -2.350 60.911 1.00 75.00 99 MET A O 1
ATOM 781 N N . ALA A 1 100 ? -42.244 -3.057 63.033 1.00 78.31 100 ALA A N 1
ATOM 782 C CA . ALA A 1 100 ? -40.820 -3.349 63.215 1.00 78.31 100 ALA A CA 1
ATOM 783 C C . ALA A 1 100 ? -40.349 -4.481 62.293 1.00 78.31 100 ALA A C 1
ATOM 785 O O . ALA A 1 100 ? -39.300 -4.374 61.657 1.00 78.31 100 ALA A O 1
ATOM 786 N N . TYR A 1 101 ? -41.149 -5.543 62.167 1.00 80.81 101 TYR A N 1
ATOM 787 C CA . TYR A 1 101 ? -40.889 -6.627 61.225 1.00 80.81 101 TYR A CA 1
ATOM 788 C C . TYR A 1 101 ? -40.886 -6.143 59.765 1.00 80.81 101 TYR A C 1
ATOM 790 O O . TYR A 1 101 ? -39.940 -6.439 59.034 1.00 80.81 101 TYR A O 1
ATOM 798 N N . MET A 1 102 ? -41.889 -5.359 59.349 1.00 76.88 102 MET A N 1
ATOM 799 C CA . MET A 1 102 ? -41.944 -4.791 57.996 1.00 76.88 102 MET A CA 1
ATOM 800 C C . MET A 1 102 ? -40.755 -3.872 57.710 1.00 76.88 102 MET A C 1
ATOM 802 O O . MET A 1 102 ? -40.117 -4.026 56.673 1.00 76.88 102 MET A O 1
ATOM 806 N N . LEU A 1 103 ? -40.415 -2.961 58.629 1.00 81.12 103 LEU A N 1
ATOM 807 C CA . LEU A 1 103 ? -39.269 -2.064 58.472 1.00 81.12 103 LEU A CA 1
ATOM 808 C C . LEU A 1 103 ? -37.967 -2.848 58.296 1.00 81.12 103 LEU A C 1
ATOM 810 O O . LEU A 1 103 ? -37.187 -2.543 57.398 1.00 81.12 103 LEU A O 1
ATOM 814 N N . ASN A 1 104 ? -37.749 -3.882 59.112 1.00 85.75 104 ASN A N 1
ATOM 815 C CA . ASN A 1 104 ? -36.553 -4.714 59.013 1.00 85.75 104 ASN A CA 1
ATOM 816 C C . ASN A 1 104 ? -36.468 -5.431 57.658 1.00 85.75 104 ASN A C 1
ATOM 818 O O . ASN A 1 104 ? -35.393 -5.464 57.060 1.00 85.75 104 ASN A O 1
ATOM 822 N N . ASN A 1 105 ? -37.586 -5.965 57.154 1.00 80.69 105 ASN A N 1
ATOM 823 C CA . ASN A 1 105 ? -37.629 -6.612 55.842 1.00 80.69 105 ASN A CA 1
ATOM 824 C C . ASN A 1 105 ? -37.367 -5.619 54.702 1.00 80.69 105 ASN A C 1
ATOM 826 O O . ASN A 1 105 ? -36.525 -5.888 53.850 1.00 80.69 105 ASN A O 1
ATOM 830 N N . VAL A 1 106 ? -38.023 -4.455 54.720 1.00 79.81 106 VAL A N 1
ATOM 831 C CA . VAL A 1 106 ? -37.831 -3.403 53.709 1.00 79.81 106 VAL A CA 1
ATOM 832 C C . VAL A 1 106 ? -36.386 -2.896 53.717 1.00 79.81 106 VAL A C 1
ATOM 834 O O . VAL A 1 106 ? -35.792 -2.720 52.656 1.00 79.81 106 VAL A O 1
ATOM 837 N N . ALA A 1 107 ? -35.781 -2.721 54.895 1.00 77.31 107 ALA A N 1
ATOM 838 C CA . ALA A 1 107 ? -34.381 -2.323 55.018 1.00 77.31 107 ALA A CA 1
ATOM 839 C C . ALA A 1 107 ? -33.427 -3.353 54.388 1.00 77.31 107 ALA A C 1
ATOM 841 O O . ALA A 1 107 ? -32.494 -2.976 53.680 1.00 77.31 107 ALA A O 1
ATOM 842 N N . VAL A 1 108 ? -33.675 -4.652 54.592 1.00 85.88 108 VAL A N 1
ATOM 843 C CA . VAL A 1 108 ? -32.901 -5.727 53.946 1.00 85.88 108 VAL A CA 1
ATOM 844 C C . VAL A 1 108 ? -33.087 -5.711 52.429 1.00 85.88 108 VAL A C 1
ATOM 846 O O . VAL A 1 108 ? -32.100 -5.768 51.699 1.00 85.88 108 VAL A O 1
ATOM 849 N N . GLU A 1 109 ? -34.326 -5.626 51.950 1.00 81.69 109 GLU A N 1
ATOM 850 C CA . GLU A 1 109 ? -34.651 -5.718 50.524 1.00 81.69 109 GLU A CA 1
ATOM 851 C C . GLU A 1 109 ? -34.086 -4.534 49.728 1.00 81.69 109 GLU A C 1
ATOM 853 O O . GLU A 1 109 ? -33.396 -4.734 48.725 1.00 81.69 109 GLU A O 1
ATOM 858 N N . ILE A 1 110 ? -34.269 -3.303 50.222 1.00 81.50 110 ILE A N 1
ATOM 859 C CA . ILE A 1 110 ? -33.682 -2.104 49.608 1.00 81.50 110 ILE A CA 1
ATOM 860 C C . ILE A 1 110 ? -32.152 -2.157 49.683 1.00 81.50 110 ILE A C 1
ATOM 862 O O . ILE A 1 110 ? -31.482 -1.855 48.696 1.00 81.50 110 ILE A O 1
ATOM 866 N N . GLY A 1 111 ? -31.585 -2.581 50.818 1.00 81.88 111 GLY A N 1
ATOM 867 C CA . GLY A 1 111 ? -30.136 -2.716 50.972 1.00 81.88 111 GLY A CA 1
ATOM 868 C C . GLY A 1 111 ? -29.518 -3.692 49.966 1.00 81.88 111 GLY A C 1
ATOM 869 O O . GLY A 1 111 ? -28.467 -3.402 49.392 1.00 81.88 111 GLY A O 1
ATOM 870 N N . LEU A 1 112 ? -30.186 -4.821 49.699 1.00 86.06 112 LEU A N 1
ATOM 871 C CA . LEU A 1 112 ? -29.770 -5.777 48.671 1.00 86.06 112 LEU A CA 1
ATOM 872 C C . LEU A 1 112 ? -29.862 -5.179 47.262 1.00 86.06 112 LEU A C 1
ATOM 874 O O . LEU A 1 112 ? -28.906 -5.310 46.502 1.00 86.06 112 LEU A O 1
ATOM 878 N N . LEU A 1 113 ? -30.960 -4.493 46.928 1.00 84.75 113 LEU A N 1
ATOM 879 C CA . LEU A 1 113 ? -31.163 -3.842 45.625 1.00 84.75 113 LEU A CA 1
ATOM 880 C C . LEU A 1 113 ? -30.120 -2.754 45.340 1.00 84.75 113 LEU A C 1
ATOM 882 O O . LEU A 1 113 ? -29.503 -2.749 44.275 1.00 84.75 113 LEU A O 1
ATOM 886 N N . VAL A 1 114 ? -29.888 -1.850 46.296 1.00 85.12 114 VAL A N 1
ATOM 887 C CA . VAL A 1 114 ? -28.874 -0.790 46.172 1.00 85.12 114 VAL A CA 1
ATOM 888 C C . VAL A 1 114 ? -27.479 -1.405 46.076 1.00 85.12 114 VAL A C 1
ATOM 890 O O . VAL A 1 114 ? -26.689 -1.012 45.217 1.00 85.12 114 VAL A O 1
ATOM 893 N N . GLY A 1 115 ? -27.192 -2.412 46.906 1.00 85.75 115 GLY A N 1
ATOM 894 C CA . GLY A 1 115 ? -25.926 -3.134 46.871 1.00 85.75 115 GLY A CA 1
ATOM 895 C C . GLY A 1 115 ? -25.675 -3.842 45.537 1.00 85.75 115 GLY A C 1
ATOM 896 O O . GLY A 1 115 ? -24.549 -3.814 45.038 1.00 85.75 115 GLY A O 1
ATOM 897 N N . ASP A 1 116 ? -26.697 -4.455 44.936 1.00 86.12 116 ASP A N 1
ATOM 898 C CA . ASP A 1 116 ? -26.577 -5.103 43.627 1.00 86.12 116 ASP A CA 1
ATOM 899 C C . ASP A 1 116 ? -26.382 -4.077 42.505 1.00 86.12 116 ASP A C 1
ATOM 901 O O . ASP A 1 116 ? -25.482 -4.228 41.678 1.00 86.12 116 ASP A O 1
ATOM 905 N N . HIS A 1 117 ? -27.121 -2.965 42.535 1.00 85.12 117 HIS A N 1
ATOM 906 C CA . HIS A 1 117 ? -26.952 -1.880 41.570 1.00 85.12 117 HIS A CA 1
ATOM 907 C C . HIS A 1 117 ? -25.549 -1.252 41.639 1.00 85.12 117 HIS A C 1
ATOM 909 O O . HIS A 1 117 ? -24.908 -1.020 40.610 1.00 85.12 117 HIS A O 1
ATOM 915 N N . GLU A 1 118 ? -25.012 -1.032 42.843 1.00 86.50 118 GLU A N 1
ATOM 916 C CA . GLU A 1 118 ? -23.633 -0.571 43.014 1.00 86.50 118 GLU A CA 1
ATOM 917 C C . GLU A 1 118 ? -22.606 -1.584 42.507 1.00 86.50 118 GLU A C 1
ATOM 919 O O . GLU A 1 118 ? -21.612 -1.187 41.891 1.00 86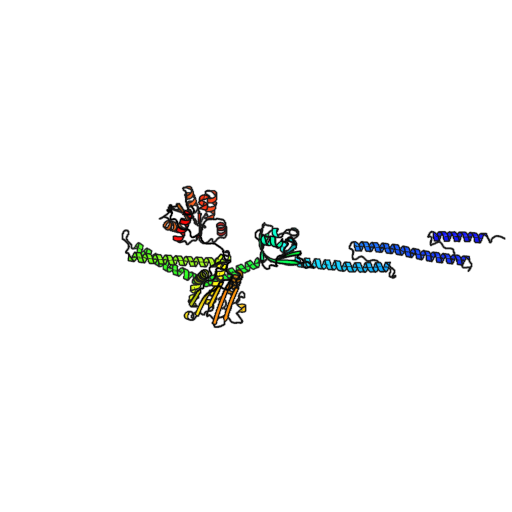.50 118 GLU A O 1
ATOM 924 N N . LYS A 1 119 ? -22.824 -2.883 42.754 1.00 87.44 119 LYS A N 1
ATOM 925 C CA . LYS A 1 119 ? -21.957 -3.950 42.235 1.00 87.44 119 LYS A CA 1
ATOM 926 C C . LYS A 1 119 ? -21.969 -3.976 40.712 1.00 87.44 119 LYS A C 1
ATOM 928 O O . LYS A 1 119 ? -20.897 -4.017 40.116 1.00 87.44 119 LYS A O 1
ATOM 933 N N . GLN A 1 120 ? -23.142 -3.894 40.088 1.00 87.69 120 GLN A N 1
ATOM 934 C CA . GLN A 1 120 ? -23.290 -3.836 38.632 1.00 87.69 120 GLN A CA 1
ATOM 935 C C . GLN A 1 120 ? -22.596 -2.599 38.047 1.00 87.69 120 GLN A C 1
ATOM 937 O O . GLN A 1 120 ? -21.835 -2.721 37.086 1.00 87.69 120 GLN A O 1
ATOM 942 N N . ARG A 1 121 ? -22.775 -1.419 38.660 1.00 86.75 121 ARG A N 1
ATOM 943 C CA . ARG A 1 121 ? -22.099 -0.182 38.236 1.00 86.75 121 ARG A CA 1
ATOM 944 C C . ARG A 1 121 ? -20.578 -0.303 38.336 1.00 86.75 121 ARG A C 1
ATOM 946 O O . ARG A 1 121 ? -19.880 0.024 37.380 1.00 86.75 121 ARG A O 1
ATOM 953 N N . LYS A 1 122 ? -20.061 -0.803 39.465 1.00 88.06 122 LYS A N 1
ATOM 954 C CA . LYS A 1 122 ? -18.618 -1.031 39.658 1.00 88.06 122 LYS A CA 1
ATOM 955 C C . LYS A 1 122 ? -18.073 -2.061 38.673 1.00 88.06 122 LYS A C 1
ATOM 957 O O . LYS A 1 122 ? -16.974 -1.876 38.166 1.00 88.06 122 LYS A O 1
ATOM 962 N N . LEU A 1 123 ? -18.825 -3.124 38.384 1.00 88.94 123 LEU A N 1
ATOM 963 C CA . LEU A 1 123 ? -18.435 -4.128 37.396 1.00 88.94 123 LEU A CA 1
ATOM 964 C C . LEU A 1 123 ? -18.312 -3.512 35.999 1.00 88.94 123 LEU A C 1
ATOM 966 O O . LEU A 1 123 ? -17.288 -3.703 35.353 1.00 88.94 123 LEU A O 1
ATOM 970 N N . LEU A 1 124 ? -19.306 -2.735 35.560 1.00 85.44 124 LEU A N 1
ATOM 971 C CA . LEU A 1 124 ? -19.263 -2.021 34.279 1.00 85.44 124 LEU A CA 1
ATOM 972 C C . LEU A 1 124 ? -18.070 -1.060 34.194 1.00 85.44 124 LEU A C 1
ATOM 974 O O . LEU A 1 124 ? -17.387 -1.025 33.173 1.00 85.44 124 LEU A O 1
ATOM 978 N N . GLU A 1 125 ? -17.789 -0.317 35.266 1.00 87.06 125 GLU A N 1
ATOM 979 C CA . GLU A 1 125 ? -16.622 0.571 35.339 1.00 87.06 125 GLU A CA 1
ATOM 980 C C . GLU A 1 125 ? -15.308 -0.209 35.250 1.00 87.06 125 GLU A C 1
ATOM 982 O O . GLU A 1 125 ? -14.443 0.151 34.457 1.00 87.06 125 GLU A O 1
ATOM 987 N N . MET A 1 126 ? -15.172 -1.315 35.985 1.00 87.06 126 MET A N 1
ATOM 988 C CA . MET A 1 126 ? -13.986 -2.174 35.905 1.00 87.06 126 MET A CA 1
ATOM 989 C C . MET A 1 126 ? -13.796 -2.772 34.508 1.00 87.06 126 MET A C 1
ATOM 991 O O . MET A 1 126 ? -12.668 -2.830 34.019 1.00 87.06 126 MET A O 1
ATOM 995 N N . VAL A 1 127 ? -14.875 -3.200 33.848 1.00 90.12 127 VAL A N 1
ATOM 996 C CA . VAL A 1 127 ? -14.811 -3.721 32.476 1.00 90.12 127 VAL A CA 1
ATOM 997 C C . VAL A 1 127 ? -14.343 -2.626 31.522 1.00 90.12 127 VAL A C 1
ATOM 999 O O . VAL A 1 127 ? -13.360 -2.833 30.820 1.00 90.12 127 VAL A O 1
ATOM 1002 N N . LEU A 1 128 ? -14.970 -1.446 31.536 1.00 88.81 128 LEU A N 1
ATOM 1003 C CA . LEU A 1 128 ? -14.579 -0.338 30.657 1.00 88.81 128 LEU A CA 1
ATOM 1004 C C . LEU A 1 128 ? -13.126 0.106 30.881 1.00 88.81 128 LEU A C 1
ATOM 1006 O O . LEU A 1 128 ? -12.406 0.337 29.910 1.00 88.81 128 LEU A O 1
ATOM 1010 N N . GLU A 1 129 ? -12.682 0.201 32.136 1.00 89.62 129 GLU A N 1
ATOM 1011 C CA . GLU A 1 129 ? -11.320 0.632 32.486 1.00 89.62 129 GLU A CA 1
ATOM 1012 C C . GLU A 1 129 ? -10.243 -0.422 32.195 1.00 89.62 129 GLU A C 1
ATOM 1014 O O . GLU A 1 129 ? -9.088 -0.067 31.966 1.00 89.62 129 GLU A O 1
ATOM 1019 N N . SER A 1 130 ? -10.595 -1.712 32.179 1.00 88.88 130 SER A N 1
ATOM 1020 C CA . SER A 1 130 ? -9.653 -2.799 31.863 1.00 88.88 130 SER A CA 1
ATOM 1021 C C . SER A 1 130 ? -9.520 -3.093 30.366 1.00 88.88 130 SER A C 1
ATOM 1023 O O . SER A 1 130 ? -8.616 -3.831 29.969 1.00 88.88 130 SER A O 1
ATOM 1025 N N . MET A 1 131 ? -10.377 -2.511 29.520 1.00 91.56 131 MET A N 1
ATOM 1026 C CA . MET A 1 131 ? -10.257 -2.628 28.066 1.00 91.56 131 MET A CA 1
ATOM 1027 C C . MET A 1 131 ? -8.966 -1.969 27.562 1.00 91.56 131 MET A C 1
ATOM 1029 O O . MET A 1 131 ? -8.638 -0.843 27.933 1.00 91.56 131 MET A O 1
ATOM 1033 N N . LEU A 1 132 ? -8.250 -2.673 26.679 1.00 87.81 132 LEU A N 1
ATOM 1034 C CA . LEU A 1 132 ? -7.034 -2.167 26.030 1.00 87.81 132 LEU A CA 1
ATOM 1035 C C . LEU A 1 132 ? -7.341 -1.161 24.915 1.00 87.81 132 LEU A C 1
ATOM 1037 O O . LEU A 1 132 ? -6.560 -0.238 24.694 1.00 87.81 132 LEU A O 1
ATOM 1041 N N . ASP A 1 133 ? -8.474 -1.337 24.235 1.00 93.38 133 ASP A N 1
ATOM 1042 C CA . ASP A 1 133 ? -8.945 -0.404 23.217 1.00 93.38 133 ASP A CA 1
ATOM 1043 C C . ASP A 1 133 ? -9.563 0.836 23.876 1.00 93.38 133 ASP A C 1
ATOM 1045 O O . ASP A 1 133 ? -10.220 0.766 24.923 1.00 93.38 133 ASP A O 1
ATOM 1049 N N . GLY A 1 134 ? -9.358 1.993 23.252 1.00 94.25 134 GLY A N 1
ATOM 1050 C CA . GLY A 1 134 ? -9.954 3.244 23.691 1.00 94.25 134 GLY A CA 1
ATOM 1051 C C . GLY A 1 134 ? -11.455 3.244 23.435 1.00 94.25 134 GLY A C 1
ATOM 1052 O O . GLY A 1 134 ? -11.893 2.958 22.327 1.00 94.25 134 GLY A O 1
ATOM 1053 N N . VAL A 1 135 ? -12.254 3.593 24.438 1.00 94.94 135 VAL A N 1
ATOM 1054 C CA . VAL A 1 135 ? -13.712 3.686 24.301 1.00 94.94 135 VAL A CA 1
ATOM 1055 C C . VAL A 1 135 ? -14.162 5.133 24.486 1.00 94.94 135 VAL A C 1
ATOM 1057 O O . VAL A 1 135 ? -13.747 5.816 25.430 1.00 94.94 135 VAL A O 1
ATOM 1060 N N . LEU A 1 136 ? -15.040 5.593 23.594 1.00 93.88 136 LEU A N 1
ATOM 1061 C CA . LEU A 1 136 ? -15.831 6.810 23.755 1.00 93.88 136 LEU A CA 1
ATOM 1062 C C . LEU A 1 136 ? -17.313 6.464 23.656 1.00 93.88 136 LEU A C 1
ATOM 1064 O O . LEU A 1 136 ? -17.777 5.962 22.637 1.00 93.88 136 LEU A O 1
ATOM 1068 N N . LEU A 1 137 ? -18.061 6.789 24.701 1.00 92.75 137 LEU A N 1
ATOM 1069 C CA . LEU A 1 137 ? -19.517 6.842 24.657 1.00 92.75 137 LEU A CA 1
ATOM 1070 C C . LEU A 1 137 ? -19.919 8.287 24.410 1.00 92.75 137 LEU A C 1
ATOM 1072 O O . LEU A 1 137 ? -19.581 9.164 25.205 1.00 92.75 137 LEU A O 1
ATOM 1076 N N . LEU A 1 138 ? -20.638 8.518 23.324 1.00 92.56 138 LEU A N 1
ATOM 1077 C CA . LEU A 1 138 ? -21.139 9.813 22.898 1.00 92.56 138 LEU A CA 1
ATOM 1078 C C . LEU A 1 138 ? -22.642 9.912 23.159 1.00 92.56 138 LEU A C 1
ATOM 1080 O O . LEU A 1 138 ? -23.347 8.925 22.984 1.00 92.56 138 LEU A O 1
ATOM 1084 N N . ASP A 1 139 ? -23.134 11.089 23.533 1.00 90.31 139 ASP A N 1
ATOM 1085 C CA . ASP A 1 139 ? -24.569 11.391 23.571 1.00 90.31 139 ASP A CA 1
ATOM 1086 C C . ASP A 1 139 ? -25.148 11.674 22.167 1.00 90.31 139 ASP A C 1
ATOM 1088 O O . ASP A 1 139 ? -24.439 11.625 21.157 1.00 90.31 139 ASP A O 1
ATOM 1092 N N . ARG A 1 140 ? -26.448 11.999 22.096 1.00 85.62 140 ARG A N 1
ATOM 1093 C CA . ARG A 1 140 ? -27.163 12.354 20.853 1.00 85.62 140 ARG A CA 1
ATOM 1094 C C . ARG A 1 140 ? -26.567 13.550 20.104 1.00 85.62 140 ARG A C 1
ATOM 1096 O O . ARG A 1 140 ? -26.847 13.720 18.926 1.00 85.62 140 ARG A O 1
ATOM 1103 N N . GLN A 1 141 ? -25.798 14.405 20.772 1.00 85.94 141 GLN A N 1
ATOM 1104 C CA . GLN A 1 141 ? -25.175 15.589 20.179 1.00 85.94 141 GLN A CA 1
ATOM 1105 C C . GLN A 1 141 ? -23.689 15.356 19.853 1.00 85.94 141 GLN A C 1
ATOM 1107 O O . GLN A 1 141 ? -22.975 16.295 19.476 1.00 85.94 141 GLN A O 1
ATOM 1112 N N . GLY A 1 142 ? -23.205 14.119 19.996 1.00 88.06 142 GLY A N 1
ATOM 1113 C CA . GLY A 1 142 ? -21.816 13.746 19.755 1.00 88.06 142 GLY A CA 1
ATOM 1114 C C . GLY A 1 142 ? -20.858 14.246 20.840 1.00 88.06 142 GLY A C 1
ATOM 1115 O O . GLY A 1 142 ? -19.675 14.461 20.558 1.00 88.06 142 GLY A O 1
ATOM 1116 N N . ARG A 1 143 ? -21.335 14.494 22.068 1.00 92.69 143 ARG A N 1
ATOM 1117 C CA . ARG A 1 143 ? -20.471 14.839 23.208 1.00 92.69 143 ARG A CA 1
ATOM 1118 C C . ARG A 1 143 ? -20.077 13.601 23.984 1.00 92.69 143 ARG A C 1
ATOM 1120 O O . ARG A 1 143 ? -20.888 12.708 24.188 1.00 92.69 143 ARG A O 1
ATOM 1127 N N . VAL A 1 144 ? -18.847 13.576 24.478 1.00 93.81 144 VAL A N 1
ATOM 1128 C CA . VAL A 1 144 ? -18.331 12.459 25.271 1.00 93.81 144 VAL A CA 1
ATOM 1129 C C . VAL A 1 144 ? -19.065 12.381 26.607 1.00 93.81 144 VAL A C 1
ATOM 1131 O O . VAL A 1 144 ? -18.841 13.187 27.506 1.00 93.81 144 VAL A O 1
ATOM 1134 N N . HIS A 1 145 ? -19.919 11.381 26.760 1.00 91.75 145 HIS A N 1
ATOM 1135 C CA . HIS A 1 145 ? -20.580 11.049 28.014 1.00 91.75 145 HIS A CA 1
ATOM 1136 C C . HIS A 1 145 ? -19.660 10.223 28.928 1.00 91.75 145 HIS A C 1
ATOM 1138 O O . HIS A 1 145 ? -19.574 10.478 30.130 1.00 91.75 145 HIS A O 1
ATOM 1144 N N . ARG A 1 146 ? -18.931 9.251 28.362 1.00 90.94 146 ARG A N 1
ATOM 1145 C CA . ARG A 1 146 ? -17.988 8.382 29.090 1.00 90.94 146 ARG A CA 1
ATOM 1146 C C . ARG A 1 146 ? -16.780 8.036 28.224 1.00 90.94 146 ARG A C 1
ATOM 1148 O O . ARG A 1 146 ? -16.860 8.020 26.999 1.00 90.94 146 ARG A O 1
ATOM 1155 N N . THR A 1 147 ? -15.669 7.729 28.880 1.00 94.31 147 THR A N 1
ATOM 1156 C CA . THR A 1 147 ? -14.422 7.289 28.254 1.00 94.31 147 THR A CA 1
ATOM 1157 C C . THR A 1 147 ? -13.622 6.432 29.237 1.00 94.31 147 THR A C 1
ATOM 1159 O O . THR A 1 147 ? -13.875 6.534 30.437 1.00 94.31 147 THR A O 1
ATOM 1162 N N . ASN A 1 148 ? -12.682 5.614 28.759 1.00 94.81 148 ASN A N 1
ATOM 1163 C CA . ASN A 1 148 ? -11.818 4.783 29.605 1.00 94.81 148 ASN A CA 1
ATOM 1164 C C . ASN A 1 148 ? -10.361 5.282 29.652 1.00 94.81 148 ASN A C 1
ATOM 1166 O O . ASN A 1 148 ? -9.951 6.161 28.884 1.00 94.81 148 ASN A O 1
ATOM 1170 N N . ALA A 1 149 ? -9.551 4.695 30.539 1.00 92.38 149 ALA A N 1
ATOM 1171 C CA . ALA A 1 149 ? -8.128 5.001 30.663 1.00 92.38 149 ALA A CA 1
ATOM 1172 C C . ALA A 1 149 ? -7.338 4.786 29.362 1.00 92.38 149 ALA A C 1
ATOM 1174 O O . ALA A 1 149 ? -6.432 5.573 29.072 1.00 92.38 149 ALA A O 1
ATOM 1175 N N . ALA A 1 150 ? -7.679 3.770 28.562 1.00 93.19 150 ALA A N 1
ATOM 1176 C CA . ALA A 1 150 ? -7.012 3.509 27.287 1.00 93.19 150 ALA A CA 1
ATOM 1177 C C . ALA A 1 150 ? -7.160 4.689 26.315 1.00 93.19 150 ALA A C 1
ATOM 1179 O O . ALA A 1 150 ? -6.162 5.173 25.783 1.00 93.19 150 ALA A O 1
ATOM 1180 N N . MET A 1 151 ? -8.373 5.230 26.160 1.00 93.56 151 MET A N 1
ATOM 1181 C CA . MET A 1 151 ? -8.619 6.393 25.303 1.00 93.56 151 MET A CA 1
ATOM 1182 C C . MET A 1 151 ? -7.926 7.658 25.823 1.00 93.56 151 MET A C 1
ATOM 1184 O O . MET A 1 151 ? -7.350 8.431 25.056 1.00 93.56 151 MET A O 1
ATOM 1188 N N . ALA A 1 152 ? -7.939 7.864 27.142 1.00 91.94 152 ALA A N 1
ATOM 1189 C CA . ALA A 1 152 ? -7.244 8.977 27.781 1.00 91.94 152 ALA A CA 1
ATOM 1190 C C . ALA A 1 152 ? -5.728 8.936 27.506 1.00 91.94 152 ALA A C 1
ATOM 1192 O O . ALA A 1 152 ? -5.135 9.936 27.087 1.00 91.94 152 ALA A O 1
ATOM 1193 N N . LYS A 1 153 ? -5.114 7.755 27.661 1.00 90.25 153 LYS A N 1
ATOM 1194 C CA . LYS A 1 153 ? -3.699 7.511 27.348 1.00 90.25 153 LYS A CA 1
ATOM 1195 C C . LYS A 1 153 ? -3.403 7.723 25.863 1.00 90.25 153 LYS A C 1
ATOM 1197 O O . LYS A 1 153 ? -2.416 8.378 25.542 1.00 90.25 153 LYS A O 1
ATOM 1202 N N . LEU A 1 154 ? -4.267 7.218 24.982 1.00 88.88 154 LEU A N 1
ATOM 1203 C CA . LEU A 1 154 ? -4.150 7.346 23.528 1.00 88.88 154 LEU A CA 1
ATOM 1204 C C . LEU A 1 154 ? -4.112 8.820 23.082 1.00 88.88 154 LEU A C 1
ATOM 1206 O O . LEU A 1 154 ? -3.282 9.198 22.261 1.00 88.88 154 LEU A O 1
ATOM 1210 N N . LEU A 1 155 ? -4.969 9.667 23.662 1.00 89.19 155 LEU A N 1
ATOM 1211 C CA . LEU A 1 155 ? -5.031 11.102 23.356 1.00 89.19 155 LEU A CA 1
ATOM 1212 C C . LEU A 1 155 ? -4.002 11.952 24.122 1.00 89.19 155 LEU A C 1
ATOM 1214 O O . LEU A 1 155 ? -3.856 13.144 23.834 1.00 89.19 155 LEU A O 1
ATOM 1218 N N . GLY A 1 156 ? -3.315 11.378 25.114 1.00 88.19 156 GLY A N 1
ATOM 1219 C CA . GLY A 1 156 ? -2.409 12.110 26.001 1.00 88.19 156 GLY A CA 1
ATOM 1220 C C . GLY A 1 156 ? -3.129 13.152 26.867 1.00 88.19 156 GLY A C 1
ATOM 1221 O O . GLY A 1 156 ? -2.574 14.218 27.141 1.00 88.19 156 GLY A O 1
ATOM 1222 N N . ARG A 1 157 ? -4.385 12.886 27.256 1.00 89.62 157 ARG A N 1
ATOM 1223 C CA . ARG A 1 157 ? -5.246 13.786 28.050 1.00 89.62 157 ARG A CA 1
ATOM 1224 C C . ARG A 1 157 ? -5.847 13.038 29.236 1.00 89.62 157 ARG A C 1
ATOM 1226 O O . ARG A 1 157 ? -5.924 11.817 29.231 1.00 89.62 157 ARG A O 1
ATOM 1233 N N . ARG A 1 158 ? -6.304 13.749 30.270 1.00 88.81 158 ARG A N 1
ATOM 1234 C CA . ARG A 1 158 ? -6.997 13.097 31.395 1.00 88.81 158 ARG A CA 1
ATOM 1235 C C . ARG A 1 158 ? -8.434 12.780 30.992 1.00 88.81 158 ARG A C 1
ATOM 1237 O O . ARG A 1 158 ? -9.092 13.622 30.390 1.00 88.81 158 ARG A O 1
ATOM 1244 N N . ALA A 1 159 ? -8.956 11.624 31.407 1.00 86.50 159 ALA A N 1
ATOM 1245 C CA . ALA A 1 159 ? -10.334 11.208 31.118 1.00 86.50 159 ALA A CA 1
ATOM 1246 C C . ALA A 1 159 ? -11.379 12.279 31.500 1.00 86.50 159 ALA A C 1
ATOM 1248 O O . ALA A 1 159 ? -12.299 12.556 30.736 1.00 86.50 159 ALA A O 1
ATOM 1249 N N . LYS A 1 160 ? -11.186 12.955 32.643 1.00 88.25 160 LYS A N 1
ATOM 1250 C CA . LYS A 1 160 ? -12.061 14.048 33.110 1.00 88.25 160 LYS A CA 1
ATOM 1251 C C . LYS A 1 160 ? -12.114 15.248 32.161 1.00 88.25 160 LYS A C 1
ATOM 1253 O O . LYS A 1 160 ? -13.132 15.922 32.123 1.00 88.25 160 LYS A O 1
ATOM 1258 N N . ASP A 1 161 ? -11.042 15.504 31.410 1.00 89.75 161 ASP A N 1
ATOM 1259 C CA . ASP A 1 161 ? -10.973 16.621 30.462 1.00 89.75 161 ASP A CA 1
ATOM 1260 C C . ASP A 1 161 ? -11.626 16.270 29.112 1.00 89.75 161 ASP A C 1
ATOM 1262 O O . ASP A 1 161 ? -11.834 17.156 28.285 1.00 89.75 161 ASP A O 1
ATOM 1266 N N . LEU A 1 162 ? -11.901 14.982 28.866 1.00 90.31 162 LEU A N 1
ATOM 1267 C CA . LEU A 1 162 ? -12.556 14.494 27.652 1.00 90.31 162 LEU A CA 1
ATOM 1268 C C . LEU A 1 162 ? -14.081 14.510 27.789 1.00 90.31 162 LEU A C 1
ATOM 1270 O O . LEU A 1 162 ? -14.770 14.825 26.823 1.00 90.31 162 LEU A O 1
ATOM 1274 N N . VAL A 1 163 ? -14.606 14.199 28.978 1.00 93.50 163 VAL A N 1
ATOM 1275 C CA . VAL A 1 163 ? -16.053 14.183 29.245 1.00 93.50 163 VAL A CA 1
ATOM 1276 C C . VAL A 1 163 ? -16.661 15.575 29.011 1.00 93.50 163 VAL A C 1
ATOM 1278 O O . VAL A 1 163 ? -16.144 16.586 29.476 1.00 93.50 163 VAL A O 1
ATOM 1281 N N . GLY A 1 164 ? -17.769 15.623 28.270 1.00 91.88 164 GLY A N 1
ATOM 1282 C CA . GLY A 1 164 ? -18.507 16.831 27.887 1.00 91.88 164 GLY A CA 1
ATOM 1283 C C . GLY A 1 164 ? -18.031 17.502 26.592 1.00 91.88 164 GLY A C 1
ATOM 1284 O O . GLY A 1 164 ? -18.775 18.303 26.008 1.00 91.88 164 GLY A O 1
ATOM 1285 N N . GLN A 1 165 ? -16.833 17.168 26.103 1.00 92.44 165 GLN A N 1
ATOM 1286 C CA . GLN A 1 165 ? -16.313 17.709 24.846 1.00 92.44 165 GLN A CA 1
ATOM 1287 C C . GLN A 1 165 ? -17.028 17.113 23.636 1.00 92.44 165 GLN A C 1
ATOM 1289 O O . GLN A 1 165 ? -17.465 15.963 23.672 1.00 92.44 165 GLN A O 1
ATOM 1294 N N . ARG A 1 166 ? -17.133 17.882 22.547 1.00 91.19 166 ARG A N 1
ATOM 1295 C CA . ARG A 1 166 ? -17.636 17.357 21.271 1.00 91.19 166 ARG A CA 1
ATOM 1296 C C . ARG A 1 166 ? -16.574 16.490 20.607 1.00 91.19 166 ARG A C 1
ATOM 1298 O O . ARG A 1 166 ? -15.408 16.873 20.558 1.00 91.19 166 ARG A O 1
ATOM 1305 N N . VAL A 1 167 ? -16.985 15.366 20.024 1.00 90.25 167 VAL A N 1
ATOM 1306 C CA . VAL A 1 167 ? -16.074 14.443 19.327 1.00 90.25 167 VAL A CA 1
ATOM 1307 C C . VAL A 1 167 ? -15.269 15.141 18.223 1.00 90.25 167 VAL A C 1
ATOM 1309 O O . VAL A 1 167 ? -14.081 14.876 18.074 1.00 90.25 167 VAL A O 1
ATOM 1312 N N . GLY A 1 168 ? -15.858 16.123 17.530 1.00 89.06 168 GLY A N 1
ATOM 1313 C CA . GLY A 1 168 ? -15.170 16.927 16.513 1.00 89.06 168 GLY A CA 1
ATOM 1314 C C . GLY A 1 168 ? -13.981 17.751 17.025 1.00 89.06 168 GLY A C 1
ATOM 1315 O O . GLY A 1 168 ? -13.122 18.124 16.236 1.00 89.06 168 GLY A O 1
ATOM 1316 N N . GLU A 1 169 ? -13.885 18.015 18.331 1.00 89.00 169 GLU A N 1
ATOM 1317 C CA . GLU A 1 169 ? -12.710 18.663 18.935 1.00 89.00 169 GLU A CA 1
ATOM 1318 C C . GLU A 1 169 ? -11.564 17.670 19.191 1.00 89.00 169 GLU A C 1
ATOM 1320 O O . GLU A 1 169 ? -10.405 18.073 19.326 1.00 89.00 169 GLU A O 1
ATOM 1325 N N . LEU A 1 170 ? -11.878 16.376 19.276 1.00 90.12 170 LEU A N 1
ATOM 1326 C CA . LEU A 1 170 ? -10.909 15.295 19.458 1.00 90.12 170 LEU A CA 1
ATOM 1327 C C . LEU A 1 170 ? -10.377 14.776 18.119 1.00 90.12 170 LEU A C 1
ATOM 1329 O O . LEU A 1 170 ? -9.278 14.229 18.068 1.00 90.12 170 LEU A O 1
ATOM 1333 N N . LEU A 1 171 ? -11.145 14.953 17.047 1.00 91.19 171 LEU A N 1
ATOM 1334 C CA . LEU A 1 171 ? -10.795 14.543 15.694 1.00 91.19 171 LEU A CA 1
ATOM 1335 C C . LEU A 1 171 ? -9.908 15.578 14.985 1.00 91.19 171 LEU A C 1
ATOM 1337 O O . LEU A 1 171 ? -9.895 16.768 15.310 1.00 91.19 171 LEU A O 1
ATOM 1341 N N . ALA A 1 172 ? -9.142 15.116 13.999 1.00 89.19 172 ALA A N 1
ATOM 1342 C CA . ALA A 1 172 ? -8.372 15.983 13.120 1.00 89.19 172 ALA A CA 1
ATOM 1343 C C . ALA A 1 172 ? -9.298 16.818 12.210 1.00 89.19 172 ALA A C 1
ATOM 1345 O O . ALA A 1 172 ? -10.387 16.363 11.859 1.00 89.19 172 ALA A O 1
ATOM 1346 N N . PRO A 1 173 ? -8.858 17.999 11.727 1.00 84.56 173 PRO A N 1
ATOM 1347 C CA . PRO A 1 173 ? -9.660 18.827 10.819 1.00 84.56 173 PRO A CA 1
ATOM 1348 C C . PRO A 1 173 ? -10.101 18.122 9.525 1.00 84.56 173 PRO A C 1
ATOM 1350 O O . PRO A 1 173 ? -11.102 18.518 8.931 1.00 84.56 173 PRO A O 1
ATOM 1353 N N . SER A 1 174 ? -9.367 17.091 9.088 1.00 84.75 174 SER A N 1
ATOM 1354 C CA . SER A 1 174 ? -9.708 16.256 7.930 1.00 84.75 174 SER A CA 1
ATOM 1355 C C . SER A 1 174 ? -10.934 15.365 8.159 1.00 84.75 174 SER A C 1
ATOM 1357 O O . SER A 1 174 ? -11.629 15.044 7.203 1.00 84.75 174 SER A O 1
ATOM 1359 N N . GLU A 1 175 ? -11.250 15.016 9.409 1.00 88.25 175 GLU A N 1
ATOM 1360 C CA . GLU A 1 175 ? -12.360 14.124 9.782 1.00 88.25 175 GLU A CA 1
ATOM 1361 C C . GLU A 1 175 ? -13.667 14.882 10.065 1.00 88.25 175 GLU A C 1
ATOM 1363 O O . GLU A 1 175 ? -14.544 14.408 10.788 1.00 88.25 175 GLU A O 1
ATOM 1368 N N . ARG A 1 176 ? -13.827 16.082 9.497 1.00 84.81 176 ARG A N 1
ATOM 1369 C CA . ARG A 1 176 ? -14.996 16.934 9.756 1.00 84.81 176 ARG A CA 1
ATOM 1370 C C . ARG A 1 176 ? -16.316 16.275 9.352 1.00 84.81 176 ARG A C 1
ATOM 1372 O O . ARG A 1 176 ? -17.287 16.390 10.083 1.00 84.81 176 ARG A O 1
ATOM 1379 N N . ALA A 1 177 ? -16.321 15.526 8.249 1.00 84.38 177 ALA A N 1
ATOM 1380 C CA . ALA A 1 177 ? -17.499 14.782 7.803 1.00 84.38 177 ALA A CA 1
ATOM 1381 C C . ALA A 1 177 ? -17.955 13.739 8.839 1.00 84.38 177 ALA A C 1
ATOM 1383 O O . ALA A 1 177 ? -19.142 13.655 9.137 1.00 84.38 177 ALA A O 1
ATOM 1384 N N . LEU A 1 178 ? -17.011 12.996 9.430 1.00 84.75 178 LEU A N 1
ATOM 1385 C CA . LEU A 1 178 ? -17.307 12.022 10.481 1.00 84.75 178 LEU A CA 1
ATOM 1386 C C . LEU A 1 178 ? -17.782 12.718 11.763 1.00 84.75 178 LEU A C 1
ATOM 1388 O O . LEU A 1 178 ? -18.709 12.252 12.418 1.00 84.75 178 LEU A O 1
ATOM 1392 N N . ALA A 1 179 ? -17.168 13.850 12.119 1.00 86.38 179 ALA A N 1
ATOM 1393 C CA . ALA A 1 179 ? -17.603 14.646 13.261 1.00 86.38 179 ALA A CA 1
ATOM 1394 C C . ALA A 1 179 ? -19.052 15.133 13.102 1.00 86.38 179 ALA A C 1
ATOM 1396 O O . ALA A 1 179 ? -19.829 15.045 14.049 1.00 86.38 179 ALA A O 1
ATOM 1397 N N . ASP A 1 180 ? -19.412 15.617 11.912 1.00 85.38 180 ASP A N 1
ATOM 1398 C CA . ASP A 1 180 ? -20.760 16.094 11.605 1.00 85.38 180 ASP A CA 1
ATOM 1399 C C . ASP A 1 180 ? -21.777 14.941 11.617 1.00 85.38 180 ASP A C 1
ATOM 1401 O O . ASP A 1 180 ? -22.870 15.099 12.156 1.00 85.38 180 ASP A O 1
ATOM 1405 N N . GLU A 1 181 ? -21.403 13.767 11.098 1.00 84.44 181 GLU A N 1
ATOM 1406 C CA . GLU A 1 181 ? -22.226 12.552 11.136 1.00 84.44 181 GLU A CA 1
ATOM 1407 C C . GLU A 1 181 ? -22.526 12.112 12.578 1.00 84.44 181 GLU A C 1
ATOM 1409 O O . GLU A 1 181 ? -23.691 11.948 12.948 1.00 84.44 181 GLU A O 1
ATOM 1414 N N . LEU A 1 182 ? -21.488 12.011 13.415 1.00 83.94 182 LEU A N 1
ATOM 1415 C CA . LEU A 1 182 ? -21.589 11.611 14.825 1.00 83.94 182 LEU A CA 1
ATOM 1416 C C . LEU A 1 182 ? -22.291 12.649 15.714 1.00 83.94 182 LEU A C 1
ATOM 1418 O O . LEU A 1 182 ? -22.737 12.317 16.811 1.00 83.94 182 LEU A O 1
ATOM 1422 N N . SER A 1 183 ? -22.361 13.904 15.268 1.00 80.62 183 SER A N 1
ATOM 1423 C CA . SER A 1 183 ? -23.087 14.987 15.939 1.00 80.62 183 SER A CA 1
ATOM 1424 C C . SER A 1 183 ? -24.480 15.244 15.351 1.00 80.62 183 SER A C 1
ATOM 1426 O O . SER A 1 183 ? -25.152 16.175 15.805 1.00 80.62 183 SER A O 1
ATOM 1428 N N . SER A 1 184 ? -24.915 14.473 14.352 1.00 75.06 184 SER A N 1
ATOM 1429 C CA . SER A 1 184 ? -26.226 14.648 13.724 1.00 75.06 184 SER A CA 1
ATOM 1430 C C . SER A 1 184 ? -27.344 13.948 14.507 1.00 75.06 184 SER A C 1
ATOM 1432 O O . SER A 1 184 ? -27.130 12.929 15.153 1.00 75.06 184 SER A O 1
ATOM 1434 N N . GLU A 1 185 ? -28.574 14.467 14.413 1.00 63.19 185 GLU A N 1
ATOM 1435 C CA . GLU A 1 185 ? -29.766 13.817 14.994 1.00 63.19 185 GLU A CA 1
ATOM 1436 C C . GLU A 1 185 ? -30.189 12.544 14.240 1.00 63.19 185 GLU A C 1
ATOM 1438 O O . GLU A 1 185 ? -31.068 11.808 14.692 1.00 63.19 185 GLU A O 1
ATOM 1443 N N . ARG A 1 186 ? -29.589 12.271 13.073 1.00 60.50 186 ARG A N 1
ATOM 1444 C CA . ARG A 1 186 ? -29.859 11.056 12.301 1.00 60.50 186 ARG A CA 1
ATOM 1445 C C . ARG A 1 186 ? -28.998 9.930 12.862 1.00 60.50 186 ARG A C 1
ATOM 1447 O O . ARG A 1 186 ? -27.811 10.107 13.103 1.00 60.50 186 ARG A O 1
ATOM 1454 N N . VAL A 1 187 ? -29.594 8.753 13.040 1.00 58.91 187 VAL A N 1
ATOM 1455 C CA . VAL A 1 187 ? -28.842 7.547 13.406 1.00 58.91 187 VAL A CA 1
ATOM 1456 C C . VAL A 1 187 ? -27.896 7.219 12.259 1.00 58.91 187 VAL A C 1
ATOM 1458 O O . VAL A 1 187 ? -28.354 6.761 11.214 1.00 58.91 187 VAL A O 1
ATOM 1461 N N . GLY A 1 188 ? -26.604 7.490 12.438 1.00 65.50 188 GLY A N 1
ATOM 1462 C CA . GLY A 1 188 ? -25.576 7.010 11.519 1.00 65.50 188 GLY A CA 1
ATOM 1463 C C . GLY A 1 188 ? -25.550 5.480 11.482 1.00 65.50 188 GLY A C 1
ATOM 1464 O O . GLY A 1 188 ? -25.982 4.808 12.428 1.00 65.50 188 GLY A O 1
ATOM 1465 N N . GLU A 1 189 ? -25.057 4.916 10.387 1.00 75.75 189 GLU A N 1
ATOM 1466 C CA . GLU A 1 189 ? -24.859 3.471 10.295 1.00 75.75 189 GLU A CA 1
ATOM 1467 C C . GLU A 1 189 ? -23.647 3.035 11.126 1.00 75.75 189 GLU A C 1
ATOM 1469 O O . GLU A 1 189 ? -22.744 3.818 11.432 1.00 75.75 189 GLU A O 1
ATOM 1474 N N . ALA A 1 190 ? -23.635 1.764 11.529 1.00 83.62 190 ALA A N 1
ATOM 1475 C CA . ALA A 1 190 ? -22.447 1.200 12.145 1.00 83.62 190 ALA A CA 1
ATOM 1476 C C . ALA A 1 190 ? -21.319 1.130 11.107 1.00 83.62 190 ALA A C 1
ATOM 1478 O O . ALA A 1 190 ? -21.538 0.735 9.963 1.00 83.62 190 ALA A O 1
ATOM 1479 N N . PHE A 1 191 ? -20.104 1.462 11.524 1.00 85.25 191 PHE A N 1
ATOM 1480 C CA . PHE A 1 191 ? -18.913 1.347 10.694 1.00 85.25 191 PHE A CA 1
ATOM 1481 C C . PHE A 1 191 ? -17.831 0.567 11.429 1.00 85.25 191 PHE A C 1
ATOM 1483 O O . PHE A 1 191 ? -17.740 0.584 12.658 1.00 85.25 191 PHE A O 1
ATOM 1490 N N . VAL A 1 192 ? -17.001 -0.134 10.663 1.00 84.44 192 VAL A N 1
ATOM 1491 C CA . VAL A 1 192 ? -15.979 -1.036 11.194 1.00 84.44 192 VAL A CA 1
ATOM 1492 C C . VAL A 1 192 ? -14.656 -0.737 10.511 1.00 84.44 192 VAL A C 1
ATOM 1494 O O . VAL A 1 192 ? -14.611 -0.512 9.304 1.00 84.44 192 VAL A O 1
ATOM 1497 N N . ASN A 1 193 ? -13.583 -0.769 11.294 1.00 79.94 193 ASN A N 1
ATOM 1498 C CA . ASN A 1 193 ? -12.200 -0.660 10.857 1.00 79.94 193 ASN A CA 1
ATOM 1499 C C . ASN A 1 193 ? -11.924 0.591 10.006 1.00 79.94 193 ASN A C 1
ATOM 1501 O O . ASN A 1 193 ? -11.188 0.538 9.022 1.00 79.94 193 ASN A O 1
ATOM 1505 N N . ARG A 1 194 ? -12.544 1.720 10.372 1.00 85.81 194 ARG A N 1
ATOM 1506 C CA . ARG A 1 194 ? -12.349 2.996 9.685 1.00 85.81 194 ARG A CA 1
ATOM 1507 C C . ARG A 1 194 ? -11.092 3.677 10.214 1.00 85.81 194 ARG A C 1
ATOM 1509 O O . ARG A 1 194 ? -11.022 4.001 11.401 1.00 85.81 194 ARG A O 1
ATOM 1516 N N . ASP A 1 195 ? -10.145 3.968 9.329 1.00 84.50 195 ASP A N 1
ATOM 1517 C CA . ASP A 1 195 ? -9.005 4.824 9.656 1.00 84.50 195 ASP A CA 1
ATOM 1518 C C . ASP A 1 195 ? -9.501 6.218 10.053 1.00 84.50 195 ASP A C 1
ATOM 1520 O O . ASP A 1 195 ? -10.143 6.910 9.265 1.00 84.50 195 ASP A O 1
ATOM 1524 N N . THR A 1 196 ? -9.230 6.609 11.296 1.00 88.75 196 THR A N 1
ATOM 1525 C CA . THR A 1 196 ? -9.689 7.877 11.866 1.00 88.75 196 THR A CA 1
ATOM 1526 C C . THR A 1 196 ? -8.520 8.608 12.502 1.00 88.75 196 THR A C 1
ATOM 1528 O O . THR A 1 196 ? -7.754 8.034 13.280 1.00 88.75 196 THR A O 1
ATOM 1531 N N . PHE A 1 197 ? -8.386 9.894 12.189 1.00 91.25 197 PHE A N 1
ATOM 1532 C CA . PHE A 1 197 ? -7.312 10.729 12.709 1.00 91.25 197 PHE A CA 1
ATOM 1533 C C . PHE A 1 197 ? -7.768 11.488 13.955 1.00 91.25 197 PHE A C 1
ATOM 1535 O O . PHE A 1 197 ? -8.672 12.323 13.889 1.00 91.25 197 PHE A O 1
ATOM 1542 N N . PHE A 1 198 ? -7.106 11.238 15.082 1.00 90.69 198 PHE A N 1
ATOM 1543 C CA . PHE A 1 198 ? -7.313 11.974 16.329 1.00 90.69 198 PHE A CA 1
ATOM 1544 C C . PHE A 1 198 ? -6.230 13.019 16.540 1.00 90.69 198 PHE A C 1
ATOM 1546 O O . PHE A 1 198 ? -5.105 12.883 16.060 1.00 90.69 198 PHE A O 1
ATOM 1553 N N . ARG A 1 199 ? -6.576 14.056 17.298 1.00 89.31 199 ARG A N 1
ATOM 1554 C CA . ARG A 1 199 ? -5.676 15.122 17.722 1.00 89.31 199 ARG A CA 1
ATOM 1555 C C . ARG A 1 199 ? -5.085 14.805 19.094 1.00 89.31 199 ARG A C 1
ATOM 1557 O O . ARG A 1 199 ? -5.814 14.494 20.035 1.00 89.31 199 ARG A O 1
ATOM 1564 N N . THR A 1 200 ? -3.768 14.919 19.218 1.00 83.12 200 THR A N 1
ATOM 1565 C CA . THR A 1 200 ? -3.068 14.783 20.501 1.00 83.12 200 THR A CA 1
ATOM 1566 C C . THR A 1 200 ? -3.158 16.074 21.314 1.00 83.12 200 THR A C 1
ATOM 1568 O O . THR A 1 200 ? -3.447 17.150 20.783 1.00 83.12 200 THR A O 1
ATOM 1571 N N . SER A 1 201 ? -2.860 15.991 22.612 1.00 80.75 201 SER A N 1
ATOM 1572 C CA . SER A 1 201 ? -2.704 17.170 23.479 1.00 80.75 201 SER A CA 1
ATOM 1573 C C . SER A 1 201 ? -1.632 18.157 22.995 1.00 80.75 201 SER A C 1
ATOM 1575 O O . SER A 1 201 ? -1.758 19.353 23.240 1.00 80.75 201 SER A O 1
ATOM 1577 N N . GLU A 1 202 ? -0.628 17.681 22.257 1.00 77.31 202 GLU A N 1
ATOM 1578 C CA . GLU A 1 202 ? 0.459 18.484 21.676 1.00 77.31 202 GLU A CA 1
ATOM 1579 C C . GLU A 1 202 ? 0.097 19.118 20.317 1.00 77.31 202 GLU A C 1
ATOM 1581 O O . GLU A 1 202 ? 0.915 19.802 19.706 1.00 77.31 202 GLU A O 1
ATOM 1586 N N . GLY A 1 203 ? -1.127 18.902 19.818 1.00 73.75 203 GLY A N 1
ATOM 1587 C CA . GLY A 1 203 ? -1.604 19.446 18.541 1.00 73.75 203 GLY A CA 1
ATOM 1588 C C . GLY A 1 203 ? -1.218 18.628 17.303 1.00 73.75 203 GLY A C 1
ATOM 1589 O O . GLY A 1 203 ? -1.615 18.986 16.194 1.00 73.75 203 GLY A O 1
ATOM 1590 N N . GLY A 1 204 ? -0.496 17.517 17.478 1.00 81.50 204 GLY A N 1
ATOM 1591 C CA . GLY A 1 204 ? -0.243 16.532 16.426 1.00 81.50 204 GLY A CA 1
ATOM 1592 C C . GLY A 1 204 ? -1.491 15.710 16.089 1.00 81.50 204 GLY A C 1
ATOM 1593 O O . GLY A 1 204 ? -2.494 15.757 16.802 1.00 81.50 204 GLY A O 1
ATOM 1594 N N . THR A 1 205 ? -1.432 14.934 15.004 1.00 84.94 205 THR A N 1
ATOM 1595 C CA . THR A 1 205 ? -2.493 13.978 14.650 1.00 84.94 205 THR A CA 1
ATOM 1596 C C . THR A 1 205 ? -1.928 12.576 14.480 1.00 84.94 205 THR A C 1
ATOM 1598 O O . THR A 1 205 ? -0.777 12.416 14.076 1.00 84.94 205 THR A O 1
ATOM 1601 N N . PHE A 1 206 ? -2.723 11.561 14.804 1.00 84.31 206 PHE A N 1
ATOM 1602 C CA . PHE A 1 206 ? -2.364 10.159 14.602 1.00 84.31 206 PHE A CA 1
ATOM 1603 C C . PHE A 1 206 ? -3.586 9.358 14.156 1.00 84.31 206 PHE A C 1
ATOM 1605 O O . PHE A 1 206 ? -4.713 9.667 14.540 1.00 84.31 206 PHE A O 1
ATOM 1612 N N . ALA A 1 207 ? -3.351 8.346 13.324 1.00 85.62 207 ALA A N 1
ATOM 1613 C CA . ALA A 1 207 ? -4.395 7.474 12.805 1.00 85.62 207 ALA A CA 1
ATOM 1614 C C . ALA A 1 207 ? -4.601 6.263 13.717 1.00 85.62 207 ALA A C 1
ATOM 1616 O O . ALA A 1 207 ? -3.628 5.622 14.116 1.00 85.62 207 ALA A O 1
ATOM 1617 N N . VAL A 1 208 ? -5.859 5.908 13.957 1.00 89.88 208 VAL A N 1
ATOM 1618 C CA . VAL A 1 208 ? -6.282 4.672 14.633 1.00 89.88 208 VAL A CA 1
ATOM 1619 C C . VAL A 1 208 ? -7.469 4.058 13.911 1.00 89.88 208 VAL A C 1
ATOM 1621 O O . VAL A 1 208 ? -8.267 4.769 13.297 1.00 89.88 208 VAL A O 1
ATOM 1624 N N . ALA A 1 209 ? -7.595 2.739 14.006 1.00 89.75 209 ALA A N 1
ATOM 1625 C CA . ALA A 1 209 ? -8.765 2.033 13.512 1.00 89.75 209 ALA A CA 1
ATOM 1626 C C . ALA A 1 209 ? -9.936 2.237 14.483 1.00 89.75 209 ALA A C 1
ATOM 1628 O O . ALA A 1 209 ? -9.821 1.930 15.672 1.00 89.75 209 ALA A O 1
ATOM 1629 N N . VAL A 1 210 ? -11.063 2.751 13.987 1.00 91.94 210 VAL A N 1
ATOM 1630 C CA . VAL A 1 210 ? -12.262 3.001 14.795 1.00 91.94 210 VAL A CA 1
ATOM 1631 C C . VAL A 1 210 ? -13.430 2.164 14.302 1.00 91.94 210 VAL A C 1
ATOM 1633 O O . VAL A 1 210 ? -13.749 2.139 13.111 1.00 91.94 210 VAL A O 1
ATOM 1636 N N . ASN A 1 211 ? -14.099 1.528 15.257 1.00 92.19 211 ASN A N 1
ATOM 1637 C CA . ASN A 1 211 ? -15.419 0.944 15.082 1.00 92.19 211 ASN A CA 1
ATOM 1638 C C . ASN A 1 211 ? -16.443 1.867 15.739 1.00 92.19 211 ASN A C 1
ATOM 1640 O O . ASN A 1 211 ? -16.255 2.268 16.888 1.00 92.19 211 ASN A O 1
ATOM 1644 N N . GLY A 1 212 ? -17.517 2.187 15.029 1.00 91.44 212 GLY A N 1
ATOM 1645 C CA . GLY A 1 212 ? -18.603 3.015 15.531 1.00 91.44 212 GLY A CA 1
ATOM 1646 C C . GLY A 1 212 ? -19.925 2.278 15.450 1.00 91.44 212 GLY A C 1
ATOM 1647 O O . GLY A 1 212 ? -20.239 1.673 14.429 1.00 91.44 212 GLY A O 1
ATOM 1648 N N . SER A 1 213 ? -20.711 2.329 16.521 1.00 90.56 213 SER A N 1
ATOM 1649 C CA . SER A 1 213 ? -22.069 1.784 16.521 1.00 90.56 213 SER A CA 1
ATOM 1650 C C . SER A 1 213 ? -23.018 2.660 17.338 1.00 90.56 213 SER A C 1
ATOM 1652 O O . SER A 1 213 ? -22.621 3.169 18.391 1.00 90.56 213 SER A O 1
ATOM 1654 N N . PRO A 1 214 ? -24.267 2.855 16.889 1.00 88.38 214 PRO A N 1
ATOM 1655 C CA . PRO A 1 214 ? -25.267 3.536 17.694 1.00 88.38 214 PRO A CA 1
ATOM 1656 C C . PRO A 1 214 ? -25.684 2.648 18.874 1.00 88.38 214 PRO A C 1
ATOM 1658 O O . PRO A 1 214 ? -25.931 1.454 18.698 1.00 88.38 214 PRO A O 1
ATOM 1661 N N . HIS A 1 215 ? -25.818 3.229 20.068 1.00 86.19 215 HIS A N 1
ATOM 1662 C CA . HIS A 1 215 ? -26.424 2.547 21.215 1.00 86.19 215 HIS A CA 1
ATOM 1663 C C . HIS A 1 215 ? -27.824 3.099 21.480 1.00 86.19 215 HIS A C 1
ATOM 1665 O O . HIS A 1 215 ? -28.089 4.290 21.293 1.00 86.19 215 HIS A O 1
ATOM 1671 N N . ARG A 1 216 ? -28.733 2.206 21.872 1.00 83.25 216 ARG A N 1
ATOM 1672 C CA . ARG A 1 216 ? -30.166 2.474 22.026 1.00 83.25 216 ARG A CA 1
ATOM 1673 C C . ARG A 1 216 ? -30.594 2.277 23.475 1.00 83.25 216 ARG A C 1
ATOM 1675 O O . ARG A 1 216 ? -29.970 1.502 24.198 1.00 83.25 216 ARG A O 1
ATOM 1682 N N . ASP A 1 217 ? -31.636 2.983 23.890 1.00 82.81 217 ASP A N 1
ATOM 1683 C CA . ASP A 1 217 ? -32.291 2.738 25.172 1.00 82.81 217 ASP A CA 1
ATOM 1684 C C . ASP A 1 217 ? -33.158 1.467 25.128 1.00 82.81 217 ASP A C 1
ATOM 1686 O O . ASP A 1 217 ? -33.267 0.785 24.106 1.00 82.81 217 ASP A O 1
ATOM 1690 N N . ALA A 1 218 ? -33.797 1.146 26.257 1.00 78.25 218 ALA A N 1
ATOM 1691 C CA . ALA A 1 218 ? -34.713 0.012 26.372 1.00 78.25 218 ALA A CA 1
ATOM 1692 C C . ALA A 1 218 ? -35.960 0.128 25.467 1.00 78.25 218 ALA A C 1
ATOM 1694 O O . ALA A 1 218 ? -36.609 -0.881 25.203 1.00 78.25 218 ALA A O 1
ATOM 1695 N N . GLY A 1 219 ? -36.291 1.334 24.992 1.00 75.06 219 GLY A N 1
ATOM 1696 C CA . GLY A 1 219 ? -37.373 1.596 24.041 1.00 75.06 219 GLY A CA 1
ATOM 1697 C C . GLY A 1 219 ? -36.949 1.468 22.575 1.00 75.06 219 GLY A C 1
ATOM 1698 O O . GLY A 1 219 ? -37.795 1.575 21.691 1.00 75.06 219 GLY A O 1
ATOM 1699 N N . GLY A 1 220 ? -35.664 1.216 22.302 1.00 72.56 220 GLY A N 1
ATOM 1700 C CA . GLY A 1 220 ? -35.111 1.119 20.952 1.00 72.56 220 GLY A CA 1
ATOM 1701 C C . GLY A 1 220 ? -34.726 2.467 20.339 1.00 72.56 220 GLY A C 1
ATOM 1702 O O . GLY A 1 220 ? -34.246 2.500 19.201 1.00 72.56 220 GLY A O 1
ATOM 1703 N N . GLU A 1 221 ? -34.862 3.568 21.074 1.00 77.94 221 GLU A N 1
ATOM 1704 C CA . GLU A 1 221 ? -34.492 4.895 20.602 1.00 77.94 221 GLU A CA 1
ATOM 1705 C C . GLU A 1 221 ? -32.971 5.102 20.726 1.00 77.94 221 GLU A C 1
ATOM 1707 O O . GLU A 1 221 ? -32.367 4.760 21.742 1.00 77.94 221 GLU A O 1
ATOM 1712 N N . PRO A 1 222 ? -32.302 5.645 19.696 1.00 74.81 222 PRO A N 1
ATOM 1713 C CA . PRO A 1 222 ? -30.863 5.906 19.706 1.00 74.81 222 PRO A CA 1
ATOM 1714 C C . PRO A 1 222 ? -30.524 6.952 20.775 1.00 74.81 222 PRO A C 1
ATOM 1716 O O . PRO A 1 222 ? -31.058 8.057 20.748 1.00 74.81 222 PRO A O 1
ATOM 1719 N N . VAL A 1 223 ? -29.631 6.634 21.710 1.00 82.88 223 VAL A N 1
ATOM 1720 C CA . VAL A 1 223 ? -29.186 7.546 22.786 1.00 82.88 223 VAL A CA 1
ATOM 1721 C C . VAL A 1 223 ? -27.853 8.212 22.436 1.00 82.88 223 VAL A C 1
ATOM 1723 O O . VAL A 1 223 ? -27.539 9.286 22.943 1.00 82.88 223 VAL A O 1
ATOM 1726 N N . GLY A 1 224 ? -27.099 7.619 21.511 1.00 86.94 224 GLY A N 1
ATOM 1727 C CA . GLY A 1 224 ? -25.873 8.185 20.966 1.00 86.94 224 GLY A CA 1
ATOM 1728 C C . GLY A 1 224 ? -25.007 7.114 20.313 1.00 86.94 224 GLY A C 1
ATOM 1729 O O . GLY A 1 224 ? -25.523 6.117 19.807 1.00 86.94 224 GLY A O 1
ATOM 1730 N N . PHE A 1 225 ? -23.687 7.282 20.363 1.00 90.00 225 PHE A N 1
ATOM 1731 C CA . PHE A 1 225 ? -22.722 6.414 19.679 1.00 90.00 225 PHE A CA 1
ATOM 1732 C C . PHE A 1 225 ? -21.681 5.831 20.628 1.00 90.00 225 PHE A C 1
ATOM 1734 O O . PHE A 1 225 ? -21.239 6.488 21.562 1.00 90.00 225 PHE A O 1
ATOM 1741 N N . VAL A 1 226 ? -21.259 4.600 20.367 1.00 91.81 226 VAL A N 1
ATOM 1742 C CA . VAL A 1 226 ? -20.078 3.991 20.976 1.00 91.81 226 VAL A CA 1
ATOM 1743 C C . VAL A 1 226 ? -18.999 3.930 19.911 1.00 91.81 226 VAL A C 1
ATOM 1745 O O . VAL A 1 226 ? -19.202 3.318 18.861 1.00 91.81 226 VAL A O 1
ATOM 1748 N N . LEU A 1 227 ? -17.862 4.559 20.190 1.00 93.44 227 LEU A N 1
ATOM 1749 C CA . LEU A 1 227 ? -16.653 4.441 19.392 1.00 93.44 227 LEU A CA 1
ATOM 1750 C C . LEU A 1 227 ? -15.638 3.595 20.149 1.00 93.44 227 LEU A C 1
ATOM 1752 O O . LEU A 1 227 ? -15.336 3.871 21.311 1.00 93.44 227 LEU A O 1
ATOM 1756 N N . VAL A 1 228 ? -15.091 2.598 19.467 1.00 94.06 228 VAL A N 1
ATOM 1757 C CA . VAL A 1 228 ? -13.971 1.791 19.945 1.00 94.06 228 VAL A CA 1
ATOM 1758 C C . VAL A 1 228 ? -12.785 2.077 19.037 1.00 94.06 228 VAL A C 1
ATOM 1760 O O . VAL A 1 228 ? -12.829 1.776 17.847 1.00 94.06 228 VAL A O 1
ATOM 1763 N N . ALA A 1 229 ? -11.755 2.700 19.594 1.00 93.25 229 ALA A N 1
ATOM 1764 C CA . ALA A 1 229 ? -10.521 3.074 18.928 1.00 93.25 229 ALA A CA 1
ATOM 1765 C C . ALA A 1 229 ? -9.415 2.083 19.298 1.00 93.25 229 ALA A C 1
ATOM 1767 O O . ALA A 1 229 ? -8.984 2.010 20.451 1.00 93.25 229 ALA A O 1
ATOM 1768 N N . ARG A 1 230 ? -8.937 1.339 18.305 1.00 90.88 230 ARG A N 1
ATOM 1769 C CA . ARG A 1 230 ? -7.853 0.373 18.449 1.00 90.88 230 ARG A CA 1
ATOM 1770 C C . ARG A 1 230 ? -6.545 0.983 17.964 1.00 90.88 230 ARG A C 1
ATOM 1772 O O . ARG A 1 230 ? -6.441 1.415 16.815 1.00 90.88 230 ARG A O 1
ATOM 1779 N N . ASP A 1 231 ? -5.542 0.992 18.837 1.00 86.06 231 ASP A N 1
ATOM 1780 C CA . ASP A 1 231 ? -4.180 1.368 18.461 1.00 86.06 231 ASP A CA 1
ATOM 1781 C C . ASP A 1 231 ? -3.518 0.212 17.708 1.00 86.06 231 ASP A C 1
ATOM 1783 O O . ASP A 1 231 ? -3.123 -0.798 18.287 1.00 86.06 231 ASP A O 1
ATOM 1787 N N . ASP A 1 232 ? -3.430 0.344 16.391 1.00 82.19 232 ASP A N 1
ATOM 1788 C CA . ASP A 1 232 ? -2.827 -0.632 15.490 1.00 82.19 232 ASP A CA 1
ATOM 1789 C C . ASP A 1 232 ? -1.501 -0.129 14.898 1.00 82.19 232 ASP A C 1
ATOM 1791 O O . ASP A 1 232 ? -1.016 -0.689 13.915 1.00 82.19 232 ASP A O 1
ATOM 1795 N N . ARG A 1 233 ? -0.874 0.903 15.488 1.00 79.69 233 ARG A N 1
ATOM 1796 C CA . ARG A 1 233 ? 0.376 1.495 14.974 1.00 79.69 233 ARG A CA 1
ATOM 1797 C C . ARG A 1 233 ? 1.512 0.483 14.872 1.00 79.69 233 ARG A C 1
ATOM 1799 O O . ARG A 1 233 ? 2.144 0.397 13.821 1.00 79.69 233 ARG A O 1
ATOM 1806 N N . GLU A 1 234 ? 1.739 -0.310 15.918 1.00 78.88 234 GLU A N 1
ATOM 1807 C CA . GLU A 1 234 ? 2.761 -1.366 15.904 1.00 78.88 234 GLU A CA 1
ATOM 1808 C C . GLU A 1 234 ? 2.460 -2.415 14.830 1.00 78.88 234 GLU A C 1
ATOM 1810 O O . GLU A 1 234 ? 3.338 -2.791 14.056 1.00 78.88 234 GLU A O 1
ATOM 1815 N N . LEU A 1 235 ? 1.196 -2.832 14.714 1.00 80.12 235 LEU A N 1
ATOM 1816 C CA . LEU A 1 235 ? 0.774 -3.798 13.702 1.00 80.12 235 LEU A CA 1
ATOM 1817 C C . LEU A 1 235 ? 0.963 -3.246 12.282 1.00 80.12 235 LEU A C 1
ATOM 1819 O O . LEU A 1 235 ? 1.439 -3.959 11.400 1.00 80.12 235 LEU A O 1
ATOM 1823 N N . ARG A 1 236 ? 0.631 -1.971 12.050 1.00 74.12 236 ARG A N 1
ATOM 1824 C CA . ARG A 1 236 ? 0.877 -1.276 10.778 1.00 74.12 236 ARG A CA 1
ATOM 1825 C C . ARG A 1 236 ? 2.366 -1.182 10.475 1.00 74.12 236 ARG A C 1
ATOM 1827 O O . ARG A 1 236 ? 2.748 -1.413 9.333 1.00 74.12 236 ARG A O 1
ATOM 1834 N N . GLN A 1 237 ? 3.200 -0.894 11.472 1.00 77.38 237 GLN A N 1
ATOM 1835 C CA . GLN A 1 237 ? 4.650 -0.818 11.308 1.00 77.38 237 GLN A CA 1
ATOM 1836 C C . GLN A 1 237 ? 5.250 -2.181 10.949 1.00 77.38 237 GLN A C 1
ATOM 1838 O O . GLN A 1 237 ? 6.012 -2.274 9.988 1.00 77.38 237 GLN A O 1
ATOM 1843 N N . VAL A 1 238 ? 4.856 -3.243 11.655 1.00 79.12 238 VAL A N 1
ATOM 1844 C CA . VAL A 1 238 ? 5.280 -4.616 11.348 1.00 79.12 238 VAL A CA 1
ATOM 1845 C C . VAL A 1 238 ? 4.797 -5.031 9.957 1.00 79.12 238 VAL A C 1
ATOM 1847 O O . VAL A 1 238 ? 5.588 -5.537 9.165 1.00 79.12 238 VAL A O 1
ATOM 1850 N N . ASN A 1 239 ? 3.537 -4.759 9.604 1.00 75.75 239 ASN A N 1
ATOM 1851 C CA . ASN A 1 239 ? 3.018 -5.035 8.261 1.00 75.75 239 ASN A CA 1
ATOM 1852 C C . ASN A 1 239 ? 3.794 -4.265 7.181 1.00 75.75 239 ASN A C 1
ATOM 1854 O O . ASN A 1 239 ? 4.168 -4.847 6.166 1.00 75.75 239 ASN A O 1
ATOM 1858 N N . ALA A 1 240 ? 4.078 -2.978 7.391 1.00 75.06 240 ALA A N 1
ATOM 1859 C CA . ALA A 1 240 ? 4.874 -2.178 6.462 1.00 75.06 240 ALA A CA 1
ATOM 1860 C C . ALA A 1 240 ? 6.295 -2.743 6.302 1.00 75.06 240 ALA A C 1
ATOM 1862 O O . ALA A 1 240 ? 6.803 -2.821 5.183 1.00 75.06 240 ALA A O 1
ATOM 1863 N N . GLN A 1 241 ? 6.909 -3.200 7.396 1.00 77.00 241 GLN A N 1
ATOM 1864 C CA . GLN A 1 241 ? 8.220 -3.843 7.373 1.00 77.00 241 GLN A CA 1
ATOM 1865 C C . GLN A 1 241 ? 8.194 -5.181 6.620 1.00 77.00 241 GLN A C 1
ATOM 1867 O O . GLN A 1 241 ? 9.104 -5.448 5.838 1.00 77.00 241 GLN A O 1
ATOM 1872 N N . LEU A 1 242 ? 7.142 -5.989 6.788 1.00 76.44 242 LEU A N 1
ATOM 1873 C CA . LEU A 1 242 ? 6.947 -7.227 6.024 1.00 76.44 242 LEU A CA 1
ATOM 1874 C C . LEU A 1 242 ? 6.799 -6.945 4.525 1.00 76.44 242 LEU A C 1
ATOM 1876 O O . LEU A 1 242 ? 7.482 -7.569 3.716 1.00 76.44 242 LEU A O 1
ATOM 1880 N N . HIS A 1 243 ? 5.976 -5.961 4.149 1.00 75.19 243 HIS A N 1
ATOM 1881 C CA . HIS A 1 243 ? 5.829 -5.547 2.751 1.00 75.19 243 HIS A CA 1
ATOM 1882 C C . HIS A 1 243 ? 7.150 -5.055 2.149 1.00 75.19 243 HIS A C 1
ATOM 1884 O O . HIS A 1 243 ? 7.458 -5.378 1.003 1.00 75.19 243 HIS A O 1
ATOM 1890 N N . MET A 1 244 ? 7.938 -4.289 2.908 1.00 74.31 244 MET A N 1
ATOM 1891 C CA . MET A 1 244 ? 9.255 -3.829 2.469 1.00 74.31 244 MET A CA 1
ATOM 1892 C C . MET A 1 244 ? 10.238 -4.994 2.304 1.00 74.31 244 MET A C 1
ATOM 1894 O O . MET A 1 244 ? 10.957 -5.055 1.311 1.00 74.31 244 MET A O 1
ATOM 1898 N N . SER A 1 245 ? 10.246 -5.936 3.249 1.00 76.06 245 SER A N 1
ATOM 1899 C CA . SER A 1 245 ? 11.099 -7.126 3.199 1.00 76.06 245 SER A CA 1
ATOM 1900 C C . SER A 1 245 ? 10.798 -7.997 1.974 1.00 76.06 245 SER A C 1
ATOM 1902 O O . SER A 1 245 ? 11.713 -8.372 1.244 1.00 76.06 245 SER A O 1
ATOM 1904 N N . ASP A 1 246 ? 9.519 -8.249 1.676 1.00 76.75 246 ASP A N 1
ATOM 1905 C CA . ASP A 1 246 ? 9.107 -9.008 0.486 1.00 76.75 246 ASP A CA 1
ATOM 1906 C C . ASP A 1 246 ? 9.500 -8.312 -0.827 1.00 76.75 246 ASP A C 1
ATOM 1908 O O . ASP A 1 246 ? 9.994 -8.957 -1.755 1.00 76.75 246 ASP A O 1
ATOM 1912 N N . ARG A 1 247 ? 9.371 -6.978 -0.894 1.00 76.12 247 ARG A N 1
ATOM 1913 C CA . ARG A 1 247 ? 9.865 -6.197 -2.042 1.00 76.12 247 ARG A CA 1
ATOM 1914 C C . ARG A 1 247 ? 11.368 -6.349 -2.226 1.00 76.12 247 ARG A C 1
ATOM 1916 O O . ARG A 1 247 ? 11.817 -6.548 -3.351 1.00 76.12 247 ARG A O 1
ATOM 1923 N N . LEU A 1 248 ? 12.138 -6.263 -1.141 1.00 76.12 248 LEU A N 1
ATOM 1924 C CA . LEU A 1 248 ? 13.591 -6.432 -1.178 1.00 76.12 248 LEU A CA 1
ATOM 1925 C C . LEU A 1 248 ? 13.986 -7.849 -1.607 1.00 76.12 248 LEU A C 1
ATOM 1927 O O . LEU A 1 248 ? 14.918 -8.000 -2.390 1.00 76.12 248 LEU A O 1
ATOM 1931 N N . ALA A 1 249 ? 13.263 -8.877 -1.163 1.00 74.81 249 ALA A N 1
ATOM 1932 C CA . ALA A 1 249 ? 13.492 -10.253 -1.597 1.00 74.81 249 ALA A CA 1
ATOM 1933 C C . ALA A 1 249 ? 13.173 -10.456 -3.092 1.00 74.81 249 ALA A C 1
ATOM 1935 O O . ALA A 1 249 ? 13.961 -11.061 -3.824 1.00 74.81 249 ALA A O 1
ATOM 1936 N N . THR A 1 250 ? 12.062 -9.885 -3.568 1.00 76.25 250 THR A N 1
ATOM 1937 C CA . THR A 1 250 ? 11.690 -9.878 -4.995 1.00 76.25 250 THR A CA 1
ATOM 1938 C C . THR A 1 250 ? 12.755 -9.163 -5.831 1.00 76.25 250 THR A C 1
ATOM 1940 O O . THR A 1 250 ? 13.199 -9.672 -6.859 1.00 76.25 250 THR A O 1
ATOM 1943 N N . MET A 1 251 ? 13.240 -8.017 -5.347 1.00 75.44 251 MET A N 1
ATOM 1944 C CA . MET A 1 251 ? 14.335 -7.274 -5.969 1.00 75.44 251 MET A CA 1
ATOM 1945 C C . MET A 1 251 ? 15.644 -8.071 -5.968 1.00 75.44 251 MET A C 1
ATOM 1947 O O . MET A 1 251 ? 16.352 -8.058 -6.968 1.00 75.44 251 MET A O 1
ATOM 1951 N N . GLY A 1 252 ? 15.956 -8.785 -4.884 1.00 73.12 252 GLY A N 1
ATOM 1952 C CA . GLY A 1 252 ? 17.127 -9.657 -4.800 1.00 73.12 252 GLY A CA 1
ATOM 1953 C C . GLY A 1 252 ? 17.096 -10.773 -5.844 1.00 73.12 252 GLY A C 1
ATOM 1954 O O . GLY A 1 252 ? 18.098 -11.004 -6.514 1.00 73.12 252 GLY A O 1
ATOM 1955 N N . THR A 1 253 ? 15.928 -11.389 -6.048 1.00 71.75 253 THR A N 1
ATOM 1956 C CA . THR A 1 253 ? 15.717 -12.425 -7.078 1.00 71.75 253 THR A CA 1
ATOM 1957 C C . THR A 1 253 ? 15.949 -11.863 -8.483 1.00 71.75 253 THR A C 1
ATOM 1959 O O . THR A 1 253 ? 16.597 -12.486 -9.317 1.00 71.75 253 THR A O 1
ATOM 1962 N N . LEU A 1 254 ? 15.482 -10.639 -8.731 1.00 74.94 254 LEU A N 1
ATOM 1963 C CA . LEU A 1 254 ? 15.585 -9.981 -10.033 1.00 74.94 254 LEU A CA 1
ATOM 1964 C C . LEU A 1 254 ? 16.894 -9.219 -10.262 1.00 74.94 254 LEU A C 1
ATOM 1966 O O . LEU A 1 254 ? 17.124 -8.742 -11.371 1.00 74.94 254 LEU A O 1
ATOM 1970 N N . ALA A 1 255 ? 17.762 -9.094 -9.256 1.00 71.44 255 ALA A N 1
ATOM 1971 C CA . ALA A 1 255 ? 18.936 -8.226 -9.317 1.00 71.44 255 ALA A CA 1
ATOM 1972 C C . ALA A 1 255 ? 19.863 -8.580 -10.490 1.00 71.44 255 ALA A C 1
ATOM 1974 O O . ALA A 1 255 ? 20.299 -7.692 -11.225 1.00 71.44 255 ALA A O 1
ATOM 1975 N N . ALA A 1 256 ? 20.118 -9.875 -10.703 1.00 71.12 256 ALA A N 1
ATOM 1976 C CA . ALA A 1 256 ? 20.940 -10.350 -11.812 1.00 71.12 256 ALA A CA 1
ATOM 1977 C C . ALA A 1 256 ? 20.274 -10.093 -13.177 1.00 71.12 256 ALA A C 1
ATOM 1979 O O . ALA A 1 256 ? 20.937 -9.626 -14.103 1.00 71.12 256 ALA A O 1
ATOM 1980 N N . GLY A 1 257 ? 18.961 -10.331 -13.287 1.00 71.06 257 GLY A N 1
ATOM 1981 C CA . GLY A 1 257 ? 18.189 -10.102 -14.511 1.00 71.06 257 GLY A CA 1
ATOM 1982 C C . GLY A 1 257 ? 18.118 -8.624 -14.893 1.00 71.06 257 GLY A C 1
ATOM 1983 O O . GLY A 1 257 ? 18.449 -8.264 -16.019 1.00 71.06 257 GLY A O 1
ATOM 1984 N N . VAL A 1 258 ? 17.793 -7.746 -13.941 1.00 77.94 258 VAL A N 1
ATOM 1985 C CA . VAL A 1 258 ? 17.739 -6.290 -14.155 1.00 77.94 258 VAL A CA 1
ATOM 1986 C C . VAL A 1 258 ? 19.118 -5.735 -14.513 1.00 77.94 258 VAL A C 1
ATOM 1988 O O . VAL A 1 258 ? 19.233 -4.932 -15.438 1.00 77.94 258 VAL A O 1
ATOM 1991 N N . ALA A 1 259 ? 20.183 -6.187 -13.839 1.00 77.44 259 ALA A N 1
ATOM 1992 C CA . ALA A 1 259 ? 21.546 -5.796 -14.195 1.00 77.44 259 ALA A CA 1
ATOM 1993 C C . ALA A 1 259 ? 21.890 -6.215 -15.632 1.00 77.44 259 ALA A C 1
ATOM 1995 O O . ALA A 1 259 ? 22.428 -5.414 -16.395 1.00 77.44 259 ALA A O 1
ATOM 1996 N N . HIS A 1 260 ? 21.529 -7.435 -16.035 1.00 76.81 260 HIS A N 1
ATOM 1997 C CA . HIS A 1 260 ? 21.731 -7.911 -17.401 1.00 76.81 260 HIS A CA 1
ATOM 1998 C C . HIS A 1 260 ? 20.917 -7.098 -18.424 1.00 76.81 260 HIS A C 1
ATOM 2000 O O . HIS A 1 260 ? 21.413 -6.764 -19.504 1.00 76.81 260 HIS A O 1
ATOM 2006 N N . GLU A 1 261 ? 19.681 -6.731 -18.096 1.00 78.88 261 GLU A N 1
ATOM 2007 C CA . GLU A 1 261 ? 18.818 -5.926 -18.961 1.00 78.88 261 GLU A CA 1
ATOM 2008 C C . GLU A 1 261 ? 19.246 -4.460 -19.082 1.00 78.88 261 GLU A C 1
ATOM 2010 O O . GLU A 1 261 ? 18.965 -3.842 -20.108 1.00 78.88 261 GLU A O 1
ATOM 2015 N N . ILE A 1 262 ? 19.955 -3.913 -18.090 1.00 84.81 262 ILE A N 1
ATOM 2016 C CA . ILE A 1 262 ? 20.610 -2.598 -18.166 1.00 84.81 262 ILE A CA 1
ATOM 2017 C C . ILE A 1 262 ? 21.918 -2.698 -18.960 1.00 84.81 262 ILE A C 1
ATOM 2019 O O . ILE A 1 262 ? 22.184 -1.869 -19.833 1.00 84.81 262 ILE A O 1
ATOM 2023 N N . ASN A 1 263 ? 22.722 -3.729 -18.697 1.00 83.00 263 ASN A N 1
ATOM 2024 C CA . ASN A 1 263 ? 24.027 -3.906 -19.329 1.00 83.00 263 ASN A CA 1
ATOM 2025 C C . ASN A 1 263 ? 23.917 -4.165 -20.836 1.00 83.00 263 ASN A C 1
ATOM 2027 O O . ASN A 1 263 ? 24.730 -3.646 -21.593 1.00 83.00 263 ASN A O 1
ATOM 2031 N N . ASN A 1 264 ? 22.900 -4.900 -21.294 1.00 81.94 264 ASN A N 1
ATOM 2032 C CA . ASN A 1 264 ? 22.681 -5.175 -22.718 1.00 81.94 264 ASN A CA 1
ATOM 2033 C C . ASN A 1 264 ? 22.577 -3.900 -23.584 1.00 81.94 264 ASN A C 1
ATOM 2035 O O . ASN A 1 264 ? 23.347 -3.762 -24.538 1.00 81.94 264 ASN A O 1
ATOM 2039 N N . PRO A 1 265 ? 21.661 -2.953 -23.296 1.00 87.12 265 PRO A N 1
ATOM 2040 C CA . PRO A 1 265 ? 21.605 -1.688 -24.002 1.00 87.12 265 PRO A CA 1
ATOM 2041 C C . PRO A 1 265 ? 22.821 -0.809 -23.784 1.00 87.12 265 PRO A C 1
ATOM 2043 O O . PRO A 1 265 ? 23.261 -0.185 -24.743 1.00 87.12 265 PRO A O 1
ATOM 2046 N N . LEU A 1 266 ? 23.420 -0.799 -22.592 1.00 89.88 266 LEU A N 1
ATOM 2047 C CA . LEU A 1 266 ? 24.666 -0.063 -22.384 1.00 89.88 266 LEU A CA 1
ATOM 2048 C C . LEU A 1 266 ? 25.805 -0.584 -23.269 1.00 89.88 266 LEU A C 1
ATOM 2050 O O . LEU A 1 266 ? 26.515 0.225 -23.855 1.00 89.88 266 LEU A O 1
ATOM 2054 N N . ALA A 1 267 ? 25.934 -1.901 -23.446 1.00 83.31 267 ALA A N 1
ATOM 2055 C CA . ALA A 1 267 ? 26.983 -2.499 -24.264 1.00 83.31 267 ALA A CA 1
ATOM 2056 C C . ALA A 1 267 ? 26.913 -2.028 -25.724 1.00 83.31 267 ALA A C 1
ATOM 2058 O O . ALA A 1 267 ? 27.916 -1.568 -26.271 1.00 83.31 267 ALA A O 1
ATOM 2059 N N . PHE A 1 268 ? 25.730 -2.074 -26.353 1.00 87.06 268 PHE A N 1
ATOM 2060 C CA . PHE A 1 268 ? 25.604 -1.587 -27.730 1.00 87.06 268 PHE A CA 1
ATOM 2061 C C . PHE A 1 268 ? 25.603 -0.057 -27.823 1.00 87.06 268 PHE A C 1
ATOM 2063 O O . PHE A 1 268 ? 26.015 0.479 -28.848 1.00 87.06 268 PHE A O 1
ATOM 2070 N N . VAL A 1 269 ? 25.169 0.670 -26.785 1.00 92.31 269 VAL A N 1
ATOM 2071 C CA . VAL A 1 269 ? 25.298 2.136 -26.722 1.00 92.31 269 VAL A CA 1
ATOM 2072 C C . VAL A 1 269 ? 26.767 2.532 -26.754 1.00 92.31 269 VAL A C 1
ATOM 2074 O O . VAL A 1 269 ? 27.128 3.358 -27.593 1.00 92.31 269 VAL A O 1
ATOM 2077 N N . SER A 1 270 ? 27.587 1.929 -25.890 1.00 89.94 270 SER A N 1
ATOM 2078 C CA . SER A 1 270 ? 29.029 2.163 -25.820 1.00 89.94 270 SER A CA 1
ATOM 2079 C C . SER A 1 270 ? 29.708 1.786 -27.130 1.00 89.94 270 SER A C 1
ATOM 2081 O O . SER A 1 270 ? 30.318 2.653 -27.740 1.00 89.94 270 SER A O 1
ATOM 2083 N N . ALA A 1 271 ? 29.486 0.573 -27.648 1.00 90.88 271 ALA A N 1
ATOM 2084 C CA . ALA A 1 271 ? 30.097 0.135 -28.906 1.00 90.88 271 ALA A CA 1
ATOM 2085 C C . ALA A 1 271 ? 29.752 1.052 -30.097 1.00 90.88 271 ALA A C 1
ATOM 2087 O O . ALA A 1 271 ? 30.616 1.390 -30.901 1.00 90.88 271 ALA A O 1
ATOM 2088 N N . ASN A 1 272 ? 28.496 1.500 -30.202 1.00 93.44 272 ASN A N 1
ATOM 2089 C CA . ASN A 1 272 ? 28.080 2.436 -31.247 1.00 93.44 272 ASN A CA 1
ATOM 2090 C C . ASN A 1 272 ? 28.685 3.837 -31.060 1.00 93.44 272 ASN A C 1
ATOM 2092 O O . ASN A 1 272 ? 28.959 4.511 -32.052 1.00 93.44 272 ASN A O 1
ATOM 2096 N N . ILE A 1 273 ? 28.859 4.303 -29.818 1.00 93.75 273 ILE A N 1
ATOM 2097 C CA . ILE A 1 273 ? 29.518 5.585 -29.532 1.00 93.75 273 ILE A CA 1
ATOM 2098 C C . ILE A 1 273 ? 31.010 5.494 -29.861 1.00 93.75 273 ILE A C 1
ATOM 2100 O O . ILE A 1 273 ? 31.515 6.397 -30.522 1.00 93.75 273 ILE A O 1
ATOM 2104 N N . ASP A 1 274 ? 31.681 4.411 -29.471 1.00 92.00 274 ASP A N 1
ATOM 2105 C CA . ASP A 1 274 ? 33.097 4.167 -29.759 1.00 92.00 274 ASP A CA 1
ATOM 2106 C C . ASP A 1 274 ? 33.338 4.119 -31.272 1.00 92.00 274 ASP A C 1
ATOM 2108 O O . ASP A 1 274 ? 34.175 4.865 -31.775 1.00 92.00 274 ASP A O 1
ATOM 2112 N N . PHE A 1 275 ? 32.508 3.379 -32.019 1.00 92.88 275 PHE A N 1
ATOM 2113 C CA . PHE A 1 275 ? 32.520 3.381 -33.487 1.00 92.88 275 PHE A CA 1
ATOM 2114 C C . PHE A 1 275 ? 32.376 4.797 -34.067 1.00 92.88 275 PHE A C 1
ATOM 2116 O O . PHE A 1 275 ? 33.137 5.205 -34.942 1.00 92.88 275 PHE A O 1
ATOM 2123 N N . VAL A 1 276 ? 31.417 5.587 -33.567 1.00 93.94 276 VAL A N 1
ATOM 2124 C CA . VAL A 1 276 ? 31.220 6.967 -34.036 1.00 93.94 276 VAL A CA 1
ATOM 2125 C C . VAL A 1 276 ? 32.440 7.839 -33.731 1.00 93.94 276 VAL A C 1
ATOM 2127 O O . VAL A 1 276 ? 32.814 8.658 -34.569 1.00 93.94 276 VAL A O 1
ATOM 2130 N N . LEU A 1 277 ? 33.058 7.688 -32.559 1.00 91.62 277 LEU A N 1
ATOM 2131 C CA . LEU A 1 277 ? 34.251 8.440 -32.171 1.00 91.62 277 LEU A CA 1
ATOM 2132 C C . LEU A 1 277 ? 35.469 8.057 -33.021 1.00 91.62 277 LEU A C 1
ATOM 2134 O O . LEU A 1 277 ? 36.182 8.952 -33.471 1.00 91.62 277 LEU A O 1
ATOM 2138 N N . GLU A 1 278 ? 35.690 6.767 -33.274 1.00 91.19 278 GLU A N 1
ATOM 2139 C CA . GLU A 1 278 ? 36.771 6.263 -34.132 1.00 91.19 278 GLU A CA 1
ATOM 2140 C C . GLU A 1 278 ? 36.663 6.824 -35.553 1.00 91.19 278 GLU A C 1
ATOM 2142 O O . GLU A 1 278 ? 37.606 7.441 -36.054 1.00 91.19 278 GLU A O 1
ATOM 2147 N N . GLU A 1 279 ? 35.484 6.711 -36.163 1.00 91.06 279 GLU A N 1
ATOM 2148 C CA . GLU A 1 279 ? 35.222 7.234 -37.505 1.00 91.06 279 GLU A CA 1
ATOM 2149 C C . GLU A 1 279 ? 35.337 8.763 -37.560 1.00 91.06 279 GLU A C 1
ATOM 2151 O O . GLU A 1 279 ? 35.895 9.319 -38.506 1.00 91.06 279 GLU A O 1
ATOM 2156 N N . MET A 1 280 ? 34.860 9.479 -36.535 1.00 87.19 280 MET A N 1
ATOM 2157 C CA . MET A 1 280 ? 35.004 10.936 -36.468 1.00 87.19 280 MET A CA 1
ATOM 2158 C C . MET A 1 280 ? 36.461 11.385 -36.300 1.00 87.19 280 MET A C 1
ATOM 2160 O O . MET A 1 280 ? 36.826 12.427 -36.845 1.00 87.19 280 MET A O 1
ATOM 2164 N N . ASN A 1 281 ? 37.288 10.623 -35.581 1.00 86.94 281 ASN A N 1
ATOM 2165 C CA . ASN A 1 281 ? 38.714 10.912 -35.401 1.00 86.94 281 ASN A CA 1
ATOM 2166 C C . ASN A 1 281 ? 39.542 10.583 -36.652 1.00 86.94 281 ASN A C 1
ATOM 2168 O O . ASN A 1 281 ? 40.551 11.239 -36.911 1.00 86.94 281 ASN A O 1
ATOM 2172 N N . ALA A 1 282 ? 39.119 9.589 -37.437 1.00 85.62 282 ALA A N 1
ATOM 2173 C CA . ALA A 1 282 ? 39.759 9.228 -38.700 1.00 85.62 282 ALA A CA 1
ATOM 2174 C C . ALA A 1 282 ? 39.521 10.269 -39.812 1.00 85.62 282 ALA A C 1
ATOM 2176 O O . ALA A 1 282 ? 40.292 10.351 -40.773 1.00 85.62 282 ALA A O 1
ATOM 2177 N N . VAL A 1 283 ? 38.471 11.087 -39.689 1.00 85.19 283 VAL A N 1
ATOM 2178 C CA . VAL A 1 283 ? 38.122 12.119 -40.672 1.00 85.19 283 VAL A CA 1
ATOM 2179 C C . VAL A 1 283 ? 39.039 13.332 -40.529 1.00 85.19 283 VAL A C 1
ATOM 2181 O O . VAL A 1 283 ? 39.081 14.004 -39.498 1.00 85.19 283 VAL A O 1
ATOM 2184 N N . LYS A 1 284 ? 39.748 13.672 -41.610 1.00 82.06 284 LYS A N 1
ATOM 2185 C CA . LYS A 1 284 ? 40.582 14.877 -41.667 1.00 82.06 284 LYS A CA 1
ATOM 2186 C C . LYS A 1 284 ? 39.722 16.139 -41.681 1.00 82.06 284 LYS A C 1
ATOM 2188 O O . LYS A 1 284 ? 38.724 16.238 -42.396 1.00 82.06 284 LYS A O 1
ATOM 2193 N N . ALA A 1 285 ? 40.150 17.144 -40.920 1.00 79.38 285 ALA A N 1
ATOM 2194 C CA . ALA A 1 285 ? 39.475 18.434 -40.864 1.00 79.38 285 ALA A CA 1
ATOM 2195 C C . ALA A 1 285 ? 39.383 19.072 -42.264 1.00 79.38 285 ALA A C 1
ATOM 2197 O O . ALA A 1 285 ? 40.398 19.322 -42.907 1.00 79.38 285 ALA A O 1
ATOM 2198 N N . GLY A 1 286 ? 38.158 19.356 -42.715 1.00 76.00 286 GLY A N 1
ATOM 2199 C CA . GLY A 1 286 ? 37.883 19.995 -44.007 1.00 76.00 286 GLY A CA 1
ATOM 2200 C C . GLY A 1 286 ? 37.473 19.043 -45.135 1.00 76.00 286 GLY A C 1
ATOM 2201 O O . GLY A 1 286 ? 37.020 19.524 -46.172 1.00 76.00 286 GLY A O 1
ATOM 2202 N N . GLU A 1 287 ? 37.556 17.723 -44.940 1.00 82.19 287 GLU A N 1
ATOM 2203 C CA . GLU A 1 287 ? 37.078 16.747 -45.925 1.00 82.19 287 GLU A CA 1
ATOM 2204 C C . GLU A 1 287 ? 35.588 16.401 -45.706 1.00 82.19 287 GLU A C 1
ATOM 2206 O O . GLU A 1 287 ? 35.150 16.199 -44.569 1.00 82.19 287 GLU A O 1
ATOM 2211 N N . PRO A 1 288 ? 34.767 16.343 -46.774 1.00 79.75 288 PRO A N 1
ATOM 2212 C CA . PRO A 1 288 ? 33.373 15.938 -46.660 1.00 79.75 288 PRO A CA 1
ATOM 2213 C C . PRO A 1 288 ? 33.259 14.440 -46.353 1.00 79.75 288 PRO A C 1
ATOM 2215 O O . PRO A 1 288 ? 33.847 13.599 -47.029 1.00 79.75 288 PRO A O 1
ATOM 2218 N N . LEU A 1 289 ? 32.434 14.106 -45.359 1.00 85.00 289 LEU A N 1
ATOM 2219 C CA . LEU A 1 289 ? 32.142 12.723 -44.987 1.00 85.00 289 LEU A CA 1
ATOM 2220 C C . LEU A 1 289 ? 31.463 11.962 -46.146 1.00 85.00 289 LEU A C 1
ATOM 2222 O O . LEU A 1 289 ? 30.478 12.462 -46.705 1.00 85.00 289 LEU A O 1
ATOM 2226 N N . PRO A 1 290 ? 31.904 10.730 -46.468 1.00 88.56 290 PRO A N 1
ATOM 2227 C CA . PRO A 1 290 ?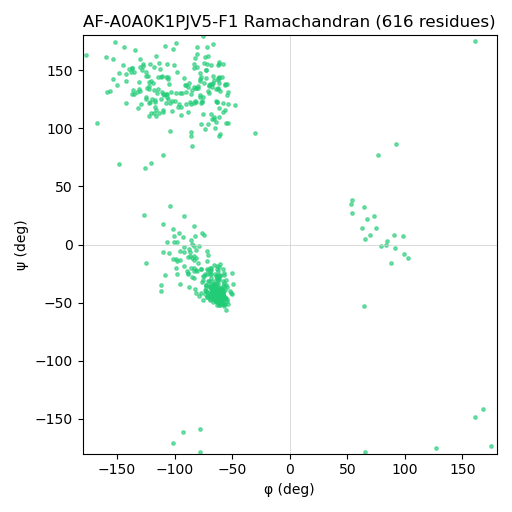 31.228 9.879 -47.440 1.00 88.56 290 PRO A CA 1
ATOM 2228 C C . PRO A 1 290 ? 29.748 9.649 -47.073 1.00 88.56 290 PRO A C 1
ATOM 2230 O O . PRO A 1 290 ? 29.450 9.341 -45.917 1.00 88.56 290 PRO A O 1
ATOM 2233 N N . PRO A 1 291 ? 28.797 9.705 -48.029 1.00 88.38 291 PRO A N 1
ATOM 2234 C CA . PRO A 1 291 ? 27.368 9.537 -47.734 1.00 88.38 291 PRO A CA 1
ATOM 2235 C C . PRO A 1 291 ? 27.012 8.217 -47.036 1.00 88.38 291 PRO A C 1
ATOM 2237 O O . PRO A 1 291 ? 26.102 8.186 -46.207 1.00 88.38 291 PRO A O 1
ATOM 2240 N N . LYS A 1 292 ? 27.736 7.132 -47.351 1.00 89.62 292 LYS A N 1
ATOM 2241 C CA . LYS A 1 292 ? 27.573 5.825 -46.693 1.00 89.62 292 LYS A CA 1
ATOM 2242 C C . LYS A 1 292 ? 27.959 5.886 -45.214 1.00 89.62 292 LYS A C 1
ATOM 2244 O O . LYS A 1 292 ? 27.157 5.489 -44.376 1.00 89.62 292 LYS A O 1
ATOM 2249 N N . LEU A 1 293 ? 29.112 6.483 -44.906 1.00 88.75 293 LEU A N 1
ATOM 2250 C CA . LEU A 1 293 ? 29.575 6.676 -43.533 1.00 88.75 293 LEU A CA 1
ATOM 2251 C C . LEU A 1 293 ? 28.594 7.551 -42.741 1.00 88.75 293 LEU A C 1
ATOM 2253 O O . LEU A 1 293 ? 28.199 7.200 -41.637 1.00 88.75 293 LEU A O 1
ATOM 2257 N N . VAL A 1 294 ? 28.081 8.637 -43.333 1.00 90.44 294 VAL A N 1
ATOM 2258 C CA . VAL A 1 294 ? 27.038 9.463 -42.691 1.00 90.44 294 VAL A CA 1
ATOM 2259 C C . VAL A 1 294 ? 25.787 8.643 -42.348 1.00 90.44 294 VAL A C 1
ATOM 2261 O O . VAL A 1 294 ? 25.178 8.863 -41.298 1.00 90.44 294 VAL A O 1
ATOM 2264 N N . ALA A 1 295 ? 25.374 7.717 -43.217 1.00 90.62 295 ALA A N 1
ATOM 2265 C CA . ALA A 1 295 ? 24.226 6.852 -42.959 1.00 90.62 295 ALA A CA 1
ATOM 2266 C C . ALA A 1 295 ? 24.496 5.850 -41.821 1.00 90.62 295 ALA A C 1
ATOM 2268 O O . ALA A 1 295 ? 23.617 5.650 -40.981 1.00 90.62 295 ALA A O 1
ATOM 2269 N N . GLU A 1 296 ? 25.694 5.268 -41.757 1.00 92.12 296 GLU A N 1
ATOM 2270 C CA . GLU A 1 296 ? 26.112 4.351 -40.687 1.00 92.12 296 GLU A CA 1
ATOM 2271 C C . GLU A 1 296 ? 26.235 5.061 -39.337 1.00 92.12 296 GLU A C 1
ATOM 2273 O O . GLU A 1 296 ? 25.613 4.623 -38.371 1.00 92.12 296 GLU A O 1
ATOM 2278 N N . LEU A 1 297 ? 26.891 6.224 -39.286 1.00 92.62 297 LEU A N 1
ATOM 2279 C CA . LEU A 1 297 ? 26.978 7.054 -38.079 1.00 92.62 297 LEU A CA 1
ATOM 2280 C C . LEU A 1 297 ? 25.588 7.446 -37.559 1.00 92.62 297 LEU A C 1
ATOM 2282 O O . LEU A 1 297 ? 25.325 7.403 -36.358 1.00 92.62 297 LEU A O 1
ATOM 2286 N N . ARG A 1 298 ? 24.654 7.797 -38.456 1.00 91.38 298 ARG A N 1
ATOM 2287 C CA . ARG A 1 298 ? 23.264 8.093 -38.069 1.00 91.38 298 ARG A CA 1
ATOM 2288 C C . ARG A 1 298 ? 22.541 6.872 -37.510 1.00 91.38 298 ARG A C 1
ATOM 2290 O O . ARG A 1 298 ? 21.784 7.029 -36.555 1.00 91.38 298 ARG A O 1
ATOM 2297 N N . ARG A 1 299 ? 22.742 5.685 -38.093 1.00 90.62 299 ARG A N 1
ATOM 2298 C CA . ARG A 1 299 ? 22.157 4.435 -37.583 1.00 90.62 299 ARG A CA 1
ATOM 2299 C C . ARG A 1 299 ? 22.717 4.090 -36.207 1.00 90.62 299 ARG A C 1
ATOM 2301 O O . ARG A 1 299 ? 21.920 3.861 -35.303 1.00 90.62 299 ARG A O 1
ATOM 2308 N N . ALA A 1 300 ? 24.038 4.149 -36.036 1.00 90.88 300 ALA A N 1
ATOM 2309 C CA . ALA A 1 300 ? 24.713 3.917 -34.761 1.00 90.88 300 ALA A CA 1
ATOM 2310 C C . ALA A 1 300 ? 24.198 4.877 -33.674 1.00 90.88 300 ALA A C 1
ATOM 2312 O O . ALA A 1 300 ? 23.713 4.433 -32.639 1.00 90.88 300 ALA A O 1
ATOM 2313 N N . LEU A 1 301 ? 24.163 6.188 -33.947 1.00 91.44 301 LEU A N 1
ATOM 2314 C CA . LEU A 1 301 ? 23.632 7.185 -33.006 1.00 91.44 301 LEU A CA 1
ATOM 2315 C C . LEU A 1 301 ? 22.136 7.001 -32.703 1.00 91.44 301 LEU A C 1
ATOM 2317 O O . LEU A 1 301 ? 21.703 7.244 -31.575 1.00 91.44 301 LEU A O 1
ATOM 2321 N N . SER A 1 302 ? 21.331 6.589 -33.688 1.00 87.25 302 SER A N 1
ATOM 2322 C CA . SER A 1 302 ? 19.907 6.297 -33.475 1.00 87.25 302 SER A CA 1
ATOM 2323 C C . SER A 1 302 ? 19.718 5.078 -32.572 1.00 87.25 302 SER A C 1
ATOM 2325 O O . SER A 1 302 ? 18.906 5.137 -31.650 1.00 87.25 302 SER A O 1
ATOM 2327 N N . ALA A 1 303 ? 20.496 4.015 -32.792 1.00 83.50 303 ALA A N 1
ATOM 2328 C CA . ALA A 1 303 ? 20.498 2.825 -31.950 1.00 83.50 303 ALA A CA 1
ATOM 2329 C C . ALA A 1 303 ? 20.995 3.144 -30.529 1.00 83.50 303 ALA A C 1
ATOM 2331 O O . ALA A 1 303 ? 20.348 2.755 -29.561 1.00 83.50 303 ALA A O 1
ATOM 2332 N N . SER A 1 304 ? 22.062 3.940 -30.370 1.00 91.44 304 SER A N 1
ATOM 2333 C CA . SER A 1 304 ? 22.508 4.415 -29.049 1.00 91.44 304 SER A CA 1
ATOM 2334 C C . SER A 1 304 ? 21.428 5.227 -28.334 1.00 91.44 304 SER A C 1
ATOM 2336 O O . SER A 1 304 ? 21.217 5.071 -27.133 1.00 91.44 304 SER A O 1
ATOM 2338 N N . ARG A 1 305 ? 20.691 6.083 -29.053 1.00 86.44 305 ARG A N 1
ATOM 2339 C CA . ARG A 1 305 ? 19.573 6.822 -28.454 1.00 86.44 305 ARG A CA 1
ATOM 2340 C C . ARG A 1 305 ? 18.478 5.874 -27.964 1.00 86.44 305 ARG A C 1
ATOM 2342 O O . ARG A 1 305 ? 17.971 6.071 -26.865 1.00 86.44 305 ARG A O 1
ATOM 2349 N N . GLU A 1 306 ? 18.110 4.875 -28.757 1.00 83.69 306 GLU A N 1
ATOM 2350 C CA . GLU A 1 306 ? 17.116 3.868 -28.373 1.00 83.69 306 GLU A CA 1
ATOM 2351 C C . GLU A 1 306 ? 17.565 3.057 -27.149 1.00 83.69 306 GLU A C 1
ATOM 2353 O O . GLU A 1 306 ? 16.797 2.907 -26.198 1.00 83.69 306 GLU A O 1
ATOM 2358 N N . GLY A 1 307 ? 18.829 2.626 -27.112 1.00 84.62 307 GLY A N 1
ATOM 2359 C CA . GLY A 1 307 ? 19.409 1.935 -25.959 1.00 84.62 307 GLY A CA 1
ATOM 2360 C C . GLY A 1 307 ? 19.374 2.774 -24.685 1.00 84.62 307 GLY A C 1
ATOM 2361 O O . GLY A 1 307 ? 18.906 2.303 -23.651 1.00 84.62 307 GLY A O 1
ATOM 2362 N N . ALA A 1 308 ? 19.774 4.046 -24.761 1.00 85.81 308 ALA A N 1
ATOM 2363 C CA . ALA A 1 308 ? 19.716 4.958 -23.620 1.00 85.81 308 ALA A CA 1
ATOM 2364 C C . ALA A 1 308 ? 18.275 5.192 -23.123 1.00 85.81 308 ALA A C 1
ATOM 2366 O O . ALA A 1 308 ? 18.029 5.236 -21.917 1.00 85.81 308 ALA A O 1
ATOM 2367 N N . LEU A 1 309 ? 17.303 5.302 -24.039 1.00 81.50 309 LEU A N 1
ATOM 2368 C CA . LEU A 1 309 ? 15.880 5.403 -23.689 1.00 81.50 309 LEU A CA 1
ATOM 2369 C C . LEU A 1 309 ? 15.376 4.134 -22.993 1.00 81.50 309 LEU A C 1
ATOM 2371 O O . LEU A 1 309 ? 14.602 4.230 -22.041 1.00 81.50 309 LEU A O 1
ATOM 2375 N N . ARG A 1 310 ? 15.836 2.958 -23.432 1.00 79.44 310 ARG A N 1
ATOM 2376 C CA . ARG A 1 310 ? 15.506 1.680 -22.797 1.00 79.44 310 ARG A CA 1
ATOM 2377 C C . ARG A 1 310 ? 16.053 1.599 -21.372 1.00 79.44 310 ARG A C 1
ATOM 2379 O O . ARG A 1 310 ? 15.283 1.303 -20.466 1.00 79.44 310 ARG A O 1
ATOM 2386 N N . VAL A 1 311 ? 17.328 1.939 -21.162 1.00 85.00 311 VAL A N 1
ATOM 2387 C CA . VAL A 1 311 ? 17.942 2.001 -19.819 1.00 85.00 311 VAL A CA 1
ATOM 2388 C C . VAL A 1 311 ? 17.153 2.936 -18.905 1.00 85.00 311 VAL A C 1
ATOM 2390 O O . VAL A 1 311 ? 16.817 2.564 -17.783 1.00 85.00 311 VAL A O 1
ATOM 2393 N N . ARG A 1 312 ? 16.794 4.129 -19.398 1.00 79.06 312 ARG A N 1
ATOM 2394 C CA . ARG A 1 312 ? 15.977 5.086 -18.641 1.00 79.06 312 ARG A CA 1
ATOM 2395 C C . ARG A 1 312 ? 14.650 4.478 -18.192 1.00 79.06 312 ARG A C 1
ATOM 2397 O O . ARG A 1 312 ? 14.277 4.651 -17.037 1.00 79.06 312 ARG A O 1
ATOM 2404 N N . ASN A 1 313 ? 13.938 3.804 -19.093 1.00 75.31 313 ASN A N 1
ATOM 2405 C CA . ASN A 1 313 ? 12.648 3.204 -18.764 1.00 75.31 313 ASN A CA 1
ATOM 2406 C C . ASN A 1 313 ? 12.805 2.092 -17.714 1.00 75.31 313 ASN A C 1
ATOM 2408 O O . ASN A 1 313 ? 12.057 2.098 -16.748 1.00 75.31 313 ASN A O 1
ATOM 2412 N N . ILE A 1 314 ? 13.824 1.230 -17.829 1.00 77.50 314 ILE A N 1
ATOM 2413 C CA . ILE A 1 314 ? 14.103 0.176 -16.834 1.00 77.50 314 ILE A CA 1
ATOM 2414 C C . ILE A 1 314 ? 14.360 0.780 -15.444 1.00 77.50 314 ILE A C 1
ATOM 2416 O O . ILE A 1 314 ? 13.773 0.340 -14.458 1.00 77.50 314 ILE A O 1
ATOM 2420 N N . ILE A 1 315 ? 15.202 1.817 -15.357 1.00 79.94 315 ILE A N 1
ATOM 2421 C CA . ILE A 1 315 ? 15.508 2.493 -14.084 1.00 79.94 315 ILE A CA 1
ATOM 2422 C C . ILE A 1 315 ? 14.249 3.126 -13.485 1.00 79.94 315 ILE A C 1
ATOM 2424 O O . ILE A 1 315 ? 14.016 3.017 -12.281 1.00 79.94 315 ILE A O 1
ATOM 2428 N N . ARG A 1 316 ? 13.430 3.777 -14.317 1.00 74.38 316 ARG A N 1
ATOM 2429 C CA . ARG A 1 316 ? 12.167 4.384 -13.888 1.00 74.38 316 ARG A CA 1
ATOM 2430 C C . ARG A 1 316 ? 11.196 3.324 -13.360 1.00 74.38 316 ARG A C 1
ATOM 2432 O O . ARG A 1 316 ? 10.642 3.497 -12.281 1.00 74.38 316 ARG A O 1
ATOM 2439 N N . ASP A 1 317 ? 11.016 2.220 -14.076 1.00 74.69 317 ASP A N 1
ATOM 2440 C CA . ASP A 1 317 ? 10.075 1.165 -13.689 1.00 74.69 317 ASP A CA 1
ATOM 2441 C C . ASP A 1 317 ? 10.541 0.470 -12.383 1.00 74.69 317 ASP A C 1
ATOM 2443 O O . ASP A 1 317 ? 9.740 0.235 -11.473 1.00 74.69 317 ASP A O 1
ATOM 2447 N N . LEU A 1 318 ? 11.856 0.269 -12.208 1.00 76.44 318 LEU A N 1
ATOM 2448 C CA . LEU A 1 318 ? 12.460 -0.199 -10.950 1.00 76.44 318 LEU A CA 1
ATOM 2449 C C . LEU A 1 318 ? 12.243 0.791 -9.788 1.00 76.44 318 LEU A C 1
ATOM 2451 O O . LEU A 1 318 ? 11.995 0.400 -8.643 1.00 76.44 318 LEU A O 1
ATOM 2455 N N . HIS A 1 319 ? 12.321 2.092 -10.065 1.00 72.94 319 HIS A N 1
ATOM 2456 C CA . HIS A 1 319 ? 12.074 3.142 -9.077 1.00 72.94 319 HIS A CA 1
ATOM 2457 C C . HIS A 1 319 ? 10.617 3.151 -8.601 1.00 72.94 319 HIS A C 1
ATOM 2459 O O . HIS A 1 319 ? 10.371 3.157 -7.391 1.00 72.94 319 HIS A O 1
ATOM 2465 N N . HIS A 1 320 ? 9.659 3.043 -9.526 1.00 69.81 320 HIS A N 1
ATOM 2466 C CA . HIS A 1 320 ? 8.239 2.918 -9.186 1.00 69.81 320 HIS A CA 1
ATOM 2467 C C . HIS A 1 320 ? 7.961 1.685 -8.316 1.00 69.81 320 HIS A C 1
ATOM 2469 O O . HIS A 1 320 ? 7.189 1.775 -7.360 1.00 69.81 320 HIS A O 1
ATOM 2475 N N . PHE A 1 321 ? 8.631 0.558 -8.575 1.00 69.25 321 PHE A N 1
ATOM 2476 C CA . PHE A 1 321 ? 8.507 -0.649 -7.753 1.00 69.25 321 PHE A CA 1
ATOM 2477 C C . PHE A 1 321 ? 9.053 -0.462 -6.324 1.00 69.25 321 PHE A C 1
ATOM 2479 O O . PHE A 1 321 ? 8.390 -0.821 -5.349 1.00 69.25 321 PHE A O 1
ATOM 2486 N N . THR A 1 322 ? 10.232 0.152 -6.171 1.00 68.50 322 THR A N 1
ATOM 2487 C CA . THR A 1 322 ? 10.866 0.338 -4.848 1.00 68.50 322 THR A CA 1
ATOM 2488 C C . THR A 1 322 ? 10.149 1.367 -3.966 1.00 68.50 322 THR A C 1
ATOM 2490 O O . THR A 1 322 ? 10.120 1.209 -2.745 1.00 68.50 322 THR A O 1
ATOM 2493 N N . ARG A 1 323 ? 9.521 2.395 -4.554 1.00 62.56 323 ARG A N 1
ATOM 2494 C CA . ARG A 1 323 ? 8.841 3.490 -3.822 1.00 62.56 323 ARG A CA 1
ATOM 2495 C C . ARG A 1 323 ? 7.321 3.432 -3.821 1.00 62.56 323 ARG A C 1
ATOM 2497 O O . ARG A 1 323 ? 6.678 4.200 -3.106 1.00 62.56 323 ARG A O 1
ATOM 2504 N N . GLY A 1 324 ? 6.735 2.514 -4.581 1.00 53.81 324 GLY A N 1
ATOM 2505 C CA . GLY A 1 324 ? 5.300 2.419 -4.835 1.00 53.81 324 GLY A CA 1
ATOM 2506 C C . GLY A 1 324 ? 4.384 2.455 -3.614 1.00 53.81 324 GLY A C 1
ATOM 2507 O O . GLY A 1 324 ? 3.235 2.854 -3.722 1.00 53.81 324 GLY A O 1
ATOM 2508 N N . GLY A 1 325 ? 4.870 2.086 -2.427 1.00 52.31 325 GLY A N 1
ATOM 2509 C CA . GLY A 1 325 ? 4.073 2.126 -1.197 1.00 52.31 325 GLY A CA 1
ATOM 2510 C C . GLY A 1 325 ? 3.616 3.521 -0.751 1.00 52.31 325 GLY A C 1
ATOM 2511 O O . GLY A 1 325 ? 2.578 3.603 -0.102 1.00 52.31 325 GLY A O 1
ATOM 2512 N N . GLU A 1 326 ? 4.350 4.583 -1.099 1.00 50.50 326 GLU A N 1
ATOM 2513 C CA . GLU A 1 326 ? 4.145 5.942 -0.559 1.00 50.50 326 GLU A CA 1
ATOM 2514 C C . GLU A 1 326 ? 3.388 6.892 -1.507 1.00 50.50 326 GLU A C 1
ATOM 2516 O O . GLU A 1 326 ? 2.949 7.963 -1.091 1.00 50.50 326 GLU A O 1
ATOM 2521 N N . ALA A 1 327 ? 3.217 6.521 -2.780 1.00 56.28 327 ALA A N 1
ATOM 2522 C CA . ALA A 1 327 ? 2.489 7.336 -3.752 1.00 56.28 327 ALA A CA 1
ATOM 2523 C C . ALA A 1 327 ? 0.963 7.312 -3.505 1.00 56.28 327 ALA A C 1
ATOM 2525 O O . ALA A 1 327 ? 0.405 6.328 -3.017 1.00 56.28 327 ALA A O 1
ATOM 2526 N N . GLY A 1 328 ? 0.262 8.392 -3.860 1.00 62.22 328 GLY A N 1
ATOM 2527 C CA . GLY A 1 328 ? -1.206 8.420 -3.848 1.00 62.22 328 GLY A CA 1
ATOM 2528 C C . GLY A 1 328 ? -1.828 7.491 -4.902 1.00 62.22 328 GLY A C 1
ATOM 2529 O O . GLY A 1 328 ? -1.129 6.927 -5.744 1.00 62.22 328 GLY A O 1
ATOM 2530 N N . THR A 1 329 ? -3.150 7.329 -4.869 1.00 77.75 329 THR A N 1
ATOM 2531 C CA . THR A 1 329 ? -3.898 6.624 -5.920 1.00 77.75 329 THR A CA 1
ATOM 2532 C C . THR A 1 329 ? -4.080 7.512 -7.155 1.00 77.75 329 THR A C 1
ATOM 2534 O O . THR A 1 329 ? -4.187 8.736 -7.052 1.00 77.75 329 THR A O 1
ATOM 2537 N N . SER A 1 330 ? -4.111 6.910 -8.343 1.00 79.88 330 SER A N 1
ATOM 2538 C CA . SER A 1 330 ? -4.304 7.601 -9.622 1.00 79.88 330 SER A CA 1
ATOM 2539 C C . SER A 1 330 ? -5.145 6.752 -10.583 1.00 79.88 330 SER A C 1
ATOM 2541 O O . SER A 1 330 ? -5.445 5.592 -10.305 1.00 79.88 330 SER A O 1
ATOM 2543 N N . HIS A 1 331 ? -5.577 7.345 -11.701 1.00 84.31 331 HIS A N 1
ATOM 2544 C CA . HIS A 1 331 ? -6.208 6.595 -12.791 1.00 84.31 331 HIS A CA 1
ATOM 2545 C C . HIS A 1 331 ? -5.132 5.852 -13.583 1.00 84.31 331 HIS A C 1
ATOM 2547 O O . HIS A 1 331 ? -4.213 6.482 -14.108 1.00 84.31 331 HIS A O 1
ATOM 2553 N N . LEU A 1 332 ? -5.266 4.532 -13.679 1.00 86.69 332 LEU A N 1
ATOM 2554 C CA . LEU A 1 332 ? -4.267 3.650 -14.267 1.00 86.69 332 LEU A CA 1
ATOM 2555 C C . LEU A 1 332 ? -4.818 2.909 -15.482 1.00 86.69 332 LEU A C 1
ATOM 2557 O O . LEU A 1 332 ? -5.945 2.407 -15.468 1.00 86.69 332 LEU A O 1
ATOM 2561 N N . ASP A 1 333 ? -3.971 2.808 -16.503 1.00 88.69 333 ASP A N 1
ATOM 2562 C CA . ASP A 1 333 ? -4.119 1.883 -17.621 1.00 88.69 333 ASP A CA 1
ATOM 2563 C C . ASP A 1 333 ? -3.440 0.556 -17.248 1.00 88.69 333 ASP A C 1
ATOM 2565 O O . ASP A 1 333 ? -2.219 0.489 -17.072 1.00 88.69 333 ASP A O 1
ATOM 2569 N N . LEU A 1 334 ? -4.242 -0.502 -17.108 1.00 92.69 334 LEU A N 1
ATOM 2570 C CA . LEU A 1 334 ? -3.758 -1.822 -16.707 1.00 92.69 334 LEU A CA 1
ATOM 2571 C C . LEU A 1 334 ? -2.830 -2.460 -17.743 1.00 92.69 334 LEU A C 1
ATOM 2573 O O . LEU A 1 334 ? -1.889 -3.151 -17.356 1.00 92.69 334 LEU A O 1
ATOM 2577 N N . ASN A 1 335 ? -3.059 -2.222 -19.037 1.00 91.81 335 ASN A N 1
ATOM 2578 C CA . ASN A 1 335 ? -2.213 -2.781 -20.089 1.00 91.81 335 ASN A CA 1
ATOM 2579 C C . ASN A 1 335 ? -0.825 -2.126 -20.051 1.00 91.81 335 ASN A C 1
ATOM 2581 O O . ASN A 1 335 ? 0.189 -2.819 -20.119 1.00 91.81 335 ASN A O 1
ATOM 2585 N N . ALA A 1 336 ? -0.769 -0.801 -19.872 1.00 86.81 336 ALA A N 1
ATOM 2586 C CA . ALA A 1 336 ? 0.497 -0.085 -19.715 1.00 86.81 336 ALA A CA 1
ATOM 2587 C C . ALA A 1 336 ? 1.273 -0.551 -18.470 1.00 86.81 336 ALA A C 1
ATOM 2589 O O . ALA A 1 336 ? 2.488 -0.744 -18.530 1.00 86.81 336 ALA A O 1
ATOM 2590 N N . LEU A 1 337 ? 0.567 -0.781 -17.358 1.00 88.56 337 LEU A N 1
ATOM 2591 C CA . LEU A 1 337 ? 1.175 -1.247 -16.112 1.00 88.56 337 LEU A CA 1
ATOM 2592 C C . LEU A 1 337 ? 1.700 -2.690 -16.210 1.00 88.56 337 LEU A C 1
ATOM 2594 O O . LEU A 1 337 ? 2.768 -2.996 -15.681 1.00 88.56 337 LEU A O 1
ATOM 2598 N N . LEU A 1 338 ? 0.990 -3.570 -16.921 1.00 92.69 338 LEU A N 1
ATOM 2599 C CA . LEU A 1 338 ? 1.447 -4.932 -17.210 1.00 92.69 338 LEU A CA 1
ATOM 2600 C C . LEU A 1 338 ? 2.700 -4.958 -18.082 1.00 92.69 338 LEU A C 1
ATOM 2602 O O . LEU A 1 338 ? 3.591 -5.765 -17.833 1.00 92.69 338 LEU A O 1
ATOM 2606 N N . GLU A 1 339 ? 2.803 -4.074 -19.076 1.00 89.06 339 GLU A N 1
ATOM 2607 C CA . GLU A 1 339 ? 4.026 -3.950 -19.875 1.00 89.06 339 GLU A CA 1
ATOM 2608 C C . GLU A 1 339 ? 5.220 -3.501 -19.026 1.00 89.06 339 GLU A C 1
ATOM 2610 O O . GLU A 1 339 ? 6.313 -4.045 -19.181 1.00 89.06 339 GLU A O 1
ATOM 2615 N N . ALA A 1 340 ? 5.016 -2.569 -18.089 1.00 83.50 340 ALA A N 1
ATOM 2616 C CA . ALA A 1 340 ? 6.059 -2.176 -17.142 1.00 83.50 340 ALA A CA 1
ATOM 2617 C C . ALA A 1 340 ? 6.504 -3.358 -16.260 1.00 83.50 340 ALA A C 1
ATOM 2619 O O . ALA A 1 340 ? 7.702 -3.593 -16.114 1.00 83.50 340 ALA A O 1
ATOM 2620 N N . ALA A 1 341 ? 5.560 -4.153 -15.738 1.00 89.50 341 ALA A N 1
ATOM 2621 C CA . ALA A 1 341 ? 5.878 -5.364 -14.977 1.00 89.50 341 ALA A CA 1
ATOM 2622 C C . ALA A 1 341 ? 6.682 -6.360 -15.827 1.00 89.50 341 ALA A C 1
ATOM 2624 O O . ALA A 1 341 ? 7.752 -6.813 -15.430 1.00 89.50 341 ALA A O 1
ATOM 2625 N N . LEU A 1 342 ? 6.204 -6.653 -17.036 1.00 89.56 342 LEU A N 1
ATOM 2626 C CA . LEU A 1 342 ? 6.845 -7.586 -17.956 1.00 89.56 342 LEU A CA 1
ATOM 2627 C C . LEU A 1 342 ? 8.272 -7.189 -18.312 1.00 89.56 342 LEU A C 1
ATOM 2629 O O . LEU A 1 342 ? 9.119 -8.070 -18.395 1.00 89.56 342 LEU A O 1
ATOM 2633 N N . ASN A 1 343 ? 8.547 -5.899 -18.502 1.00 83.12 343 ASN A N 1
ATOM 2634 C CA . ASN A 1 343 ? 9.902 -5.422 -18.770 1.00 83.12 343 ASN A CA 1
ATOM 2635 C C . ASN A 1 343 ? 10.864 -5.717 -17.613 1.00 83.12 343 ASN A C 1
ATOM 2637 O O . ASN A 1 343 ? 12.047 -5.893 -17.855 1.00 83.12 343 ASN A O 1
ATOM 2641 N N . LEU A 1 344 ? 10.383 -5.790 -16.370 1.00 81.00 344 LEU A N 1
ATOM 2642 C CA . LEU A 1 344 ? 11.229 -6.069 -15.208 1.00 81.00 344 LEU A CA 1
ATOM 2643 C C . LEU A 1 344 ? 11.492 -7.570 -14.997 1.00 81.00 344 LEU A C 1
ATOM 2645 O O . LEU A 1 344 ? 12.529 -7.930 -14.445 1.00 81.00 344 LEU A O 1
ATOM 2649 N N . VAL A 1 345 ? 10.568 -8.446 -15.415 1.00 86.81 345 VAL A N 1
ATOM 2650 C CA . VAL A 1 345 ? 10.673 -9.917 -15.253 1.00 86.81 345 VAL A CA 1
ATOM 2651 C C . VAL A 1 345 ? 10.982 -10.657 -16.553 1.00 86.81 345 VAL A C 1
ATOM 2653 O O . VAL A 1 345 ? 11.024 -11.887 -16.565 1.00 86.81 345 VAL A O 1
ATOM 2656 N N . GLN A 1 346 ? 11.175 -9.947 -17.665 1.00 84.69 346 GLN A N 1
ATOM 2657 C CA . GLN A 1 346 ? 11.291 -10.556 -18.987 1.00 84.69 346 GLN A CA 1
ATOM 2658 C C . GLN A 1 346 ? 12.425 -11.579 -19.049 1.00 84.69 346 GLN A C 1
ATOM 2660 O O . GLN A 1 346 ? 12.217 -12.661 -19.604 1.00 84.69 346 GLN A O 1
ATOM 2665 N N . ASN A 1 347 ? 13.602 -11.254 -18.509 1.00 80.81 347 ASN A N 1
ATOM 2666 C CA . ASN A 1 347 ? 14.723 -12.188 -18.504 1.00 80.81 347 ASN A CA 1
ATOM 2667 C C . ASN A 1 347 ? 14.386 -13.501 -17.779 1.00 80.81 347 ASN A C 1
ATOM 2669 O O . ASN A 1 347 ? 14.639 -14.571 -18.320 1.00 80.81 347 ASN A O 1
ATOM 2673 N N . GLU A 1 348 ? 13.742 -13.418 -16.613 1.00 82.50 348 GLU A N 1
ATOM 2674 C CA . GLU A 1 348 ? 13.316 -14.593 -15.846 1.00 82.50 348 GLU A CA 1
ATOM 2675 C C . GLU A 1 348 ? 12.287 -15.417 -16.631 1.00 82.50 348 GLU A C 1
ATOM 2677 O O . GLU A 1 348 ? 12.458 -16.613 -16.843 1.00 82.50 348 GLU A O 1
ATOM 2682 N N . LEU A 1 349 ? 11.253 -14.766 -17.174 1.00 87.75 349 LEU A N 1
ATOM 2683 C CA . LEU A 1 349 ? 10.197 -15.432 -17.943 1.00 87.75 349 LEU A CA 1
ATOM 2684 C C . LEU A 1 349 ? 10.745 -16.196 -19.157 1.00 87.75 349 LEU A C 1
ATOM 2686 O O . LEU A 1 349 ? 10.311 -17.315 -19.426 1.00 87.75 349 LEU A O 1
ATOM 2690 N N . ARG A 1 350 ? 11.711 -15.616 -19.884 1.00 84.56 350 ARG A N 1
ATOM 2691 C CA . ARG A 1 350 ? 12.279 -16.204 -21.112 1.00 84.56 350 ARG A CA 1
ATOM 2692 C C . ARG A 1 350 ? 12.983 -17.539 -20.883 1.00 84.56 350 ARG A C 1
ATOM 2694 O O . ARG A 1 350 ? 13.032 -18.343 -21.808 1.00 84.56 350 ARG A O 1
ATOM 2701 N N . HIS A 1 351 ? 13.536 -17.770 -19.695 1.00 83.00 351 HIS A N 1
ATOM 2702 C CA . HIS A 1 351 ? 14.201 -19.033 -19.367 1.00 83.00 351 HIS A CA 1
ATOM 2703 C C . HIS A 1 351 ? 13.217 -20.155 -19.008 1.00 83.00 351 HIS A C 1
ATOM 2705 O O . HIS A 1 351 ? 13.593 -21.328 -19.036 1.00 83.00 351 HIS A O 1
ATOM 2711 N N . HIS A 1 352 ? 11.964 -19.802 -18.712 1.00 86.31 352 HIS A N 1
ATOM 2712 C CA . HIS A 1 352 ? 10.957 -20.724 -18.201 1.00 86.31 352 HIS A CA 1
ATOM 2713 C C . HIS A 1 352 ? 9.819 -21.006 -19.185 1.00 86.31 352 HIS A C 1
ATOM 2715 O O . HIS A 1 352 ? 9.326 -22.129 -19.199 1.00 86.31 352 HIS A O 1
ATOM 2721 N N . ALA A 1 353 ? 9.385 -20.038 -20.002 1.00 90.69 353 ALA A N 1
ATOM 2722 C CA . ALA A 1 353 ? 8.198 -20.210 -20.843 1.00 90.69 353 ALA A CA 1
ATOM 2723 C C . ALA A 1 353 ? 8.121 -19.259 -22.043 1.00 90.69 353 ALA A C 1
ATOM 2725 O O . ALA A 1 353 ? 8.687 -18.161 -22.054 1.00 90.69 353 ALA A O 1
ATOM 2726 N N . ARG A 1 354 ? 7.290 -19.631 -23.022 1.00 92.12 354 ARG A N 1
ATOM 2727 C CA . ARG A 1 354 ? 6.826 -18.712 -24.062 1.00 92.12 354 ARG A CA 1
ATOM 2728 C C . ARG A 1 354 ? 5.766 -17.762 -23.504 1.00 92.12 354 ARG A C 1
ATOM 2730 O O . ARG A 1 354 ? 4.742 -18.195 -22.983 1.00 92.12 354 ARG A O 1
ATOM 2737 N N . LEU A 1 355 ? 5.976 -16.459 -23.679 1.00 93.56 355 LEU A N 1
ATOM 2738 C CA . LEU A 1 355 ? 5.005 -15.438 -23.286 1.00 93.56 355 LEU A CA 1
ATOM 2739 C C . LEU A 1 355 ? 3.967 -15.193 -24.392 1.00 93.56 355 LEU A C 1
ATOM 2741 O O . LEU A 1 355 ? 4.329 -14.901 -25.534 1.00 93.56 355 LEU A O 1
ATOM 2745 N N . SER A 1 356 ? 2.687 -15.235 -24.032 1.00 94.69 356 SER A N 1
ATOM 2746 C CA . SER A 1 356 ? 1.540 -14.997 -24.912 1.00 94.69 356 SER A CA 1
ATOM 2747 C C . SER A 1 356 ? 0.659 -13.887 -24.343 1.00 94.69 356 SER A C 1
ATOM 2749 O O . SER A 1 356 ? 0.279 -13.923 -23.174 1.00 94.69 356 SER A O 1
ATOM 2751 N N . LYS A 1 357 ? 0.359 -12.864 -25.150 1.00 95.88 357 LYS A N 1
ATOM 2752 C CA . LYS A 1 357 ? -0.374 -11.663 -24.717 1.00 95.88 357 LYS A CA 1
ATOM 2753 C C . LYS A 1 357 ? -1.694 -11.560 -25.477 1.00 95.88 357 LYS A C 1
ATOM 2755 O O . LYS A 1 357 ? -1.690 -11.420 -26.697 1.00 95.88 357 LYS A O 1
ATOM 2760 N N . ALA A 1 358 ? -2.805 -11.594 -24.754 1.00 94.75 358 ALA A N 1
ATOM 2761 C CA . ALA A 1 358 ? -4.160 -11.423 -25.263 1.00 94.75 358 ALA A CA 1
ATOM 2762 C C . ALA A 1 358 ? -4.814 -10.219 -24.568 1.00 94.75 358 ALA A C 1
ATOM 2764 O O . ALA A 1 358 ? -5.682 -10.364 -23.706 1.00 94.75 358 ALA A O 1
ATOM 2765 N N . TYR A 1 359 ? -4.343 -9.015 -24.895 1.00 94.00 359 TYR A N 1
ATOM 2766 C CA . TYR A 1 359 ? -4.864 -7.795 -24.282 1.00 94.00 359 TYR A CA 1
ATOM 2767 C C . TYR A 1 359 ? -6.201 -7.393 -24.892 1.00 94.00 359 TYR A C 1
ATOM 2769 O O . TYR A 1 359 ? -6.317 -7.237 -26.107 1.00 94.00 359 TYR A O 1
ATOM 2777 N N . GLY A 1 360 ? -7.190 -7.204 -24.026 1.00 91.38 360 GLY A N 1
ATOM 2778 C CA . GLY A 1 360 ? -8.427 -6.512 -24.351 1.00 91.38 360 GLY A CA 1
ATOM 2779 C C . GLY A 1 360 ? -8.335 -5.026 -24.013 1.00 91.38 360 GLY A C 1
ATOM 2780 O O . GLY A 1 360 ? -7.253 -4.470 -23.809 1.00 91.38 360 GLY A O 1
ATOM 2781 N N . GLU A 1 361 ? -9.498 -4.392 -23.900 1.00 89.31 361 GLU A N 1
ATOM 2782 C CA . GLU A 1 361 ? -9.649 -2.988 -23.506 1.00 89.31 361 GLU A CA 1
ATOM 2783 C C . GLU A 1 361 ? -10.280 -2.911 -22.102 1.00 89.31 361 GLU A C 1
ATOM 2785 O O . GLU A 1 361 ? -11.490 -2.708 -21.974 1.00 89.31 361 GLU A O 1
ATOM 2790 N N . PRO A 1 362 ? -9.509 -3.157 -21.023 1.00 90.69 362 PRO A N 1
ATOM 2791 C CA . PRO A 1 362 ? -10.016 -2.984 -19.669 1.00 90.69 362 PRO A CA 1
ATOM 2792 C C . PRO A 1 362 ? -10.312 -1.498 -19.392 1.00 90.69 362 PRO A C 1
ATOM 2794 O O . PRO A 1 362 ? -9.529 -0.635 -19.798 1.00 90.69 362 PRO A O 1
ATOM 2797 N N . PRO A 1 363 ? -11.397 -1.168 -18.667 1.00 89.06 363 PRO A N 1
ATOM 2798 C CA . PRO A 1 363 ? -11.616 0.199 -18.205 1.00 89.06 363 PRO A CA 1
ATOM 2799 C C . PRO A 1 363 ? -10.492 0.639 -17.255 1.00 89.06 363 PRO A C 1
ATOM 2801 O O . PRO A 1 363 ? -9.864 -0.183 -16.583 1.00 89.06 363 PRO A O 1
ATOM 2804 N N . ALA A 1 364 ? -10.257 1.951 -17.171 1.00 88.69 364 ALA A N 1
ATOM 2805 C CA . ALA A 1 364 ? -9.275 2.507 -16.245 1.00 88.69 364 ALA A CA 1
ATOM 2806 C C . ALA A 1 364 ? -9.656 2.195 -14.789 1.00 88.69 364 ALA A C 1
ATOM 2808 O O . ALA A 1 364 ? -10.833 2.236 -14.427 1.00 88.69 364 ALA A O 1
ATOM 2809 N N . VAL A 1 365 ? -8.657 1.941 -13.942 1.00 91.44 365 VAL A N 1
ATOM 2810 C CA . VAL A 1 365 ? -8.848 1.655 -12.508 1.00 91.44 365 VAL A CA 1
ATOM 2811 C C . VAL A 1 365 ? -8.269 2.776 -11.652 1.00 91.44 365 VAL A C 1
ATOM 2813 O O . VAL A 1 365 ? -7.329 3.450 -12.069 1.00 91.44 365 VAL A O 1
ATOM 2816 N N . HIS A 1 366 ? -8.825 2.994 -10.459 1.00 88.19 366 HIS A N 1
ATOM 2817 C CA . HIS A 1 366 ? -8.309 3.984 -9.514 1.00 88.19 366 HIS A CA 1
ATOM 2818 C C . HIS A 1 366 ? -7.540 3.280 -8.394 1.00 88.19 366 HIS A C 1
ATOM 2820 O O . HIS A 1 366 ? -8.141 2.762 -7.457 1.00 88.19 366 HIS A O 1
ATOM 2826 N N . ALA A 1 367 ? -6.214 3.225 -8.501 1.00 88.00 367 ALA A N 1
ATOM 2827 C CA . ALA A 1 367 ? -5.377 2.487 -7.557 1.00 88.00 367 ALA A CA 1
ATOM 2828 C C . ALA A 1 367 ? -3.974 3.096 -7.451 1.00 88.00 367 ALA A C 1
ATOM 2830 O O . ALA A 1 367 ? -3.623 4.036 -8.161 1.00 88.00 367 ALA A O 1
ATOM 2831 N N . ASN A 1 368 ? -3.169 2.579 -6.526 1.00 86.75 368 ASN A N 1
ATOM 2832 C CA . ASN A 1 368 ? -1.763 2.944 -6.420 1.00 86.75 368 ASN A CA 1
ATOM 2833 C C . ASN A 1 368 ? -0.943 2.135 -7.441 1.00 86.75 368 ASN A C 1
ATOM 2835 O O . ASN A 1 368 ? -0.945 0.903 -7.418 1.00 86.75 368 ASN A O 1
ATOM 2839 N N . GLU A 1 369 ? -0.229 2.849 -8.312 1.00 84.88 369 GLU A N 1
ATOM 2840 C CA . GLU A 1 369 ? 0.550 2.282 -9.417 1.00 84.88 369 GLU A CA 1
ATOM 2841 C C . GLU A 1 369 ? 1.574 1.245 -8.953 1.00 84.88 369 GLU A C 1
ATOM 2843 O O . GLU A 1 369 ? 1.592 0.124 -9.452 1.00 84.88 369 GLU A O 1
ATOM 2848 N N . GLY A 1 370 ? 2.402 1.583 -7.965 1.00 81.62 370 GLY A N 1
ATOM 2849 C CA . GLY A 1 370 ? 3.476 0.696 -7.530 1.00 81.62 370 GLY A CA 1
ATOM 2850 C C . GLY A 1 370 ? 2.990 -0.507 -6.712 1.00 81.62 370 GLY A C 1
ATOM 2851 O O . GLY A 1 370 ? 3.614 -1.564 -6.755 1.00 81.62 370 GLY A O 1
ATOM 2852 N N . GLN A 1 371 ? 1.855 -0.393 -6.013 1.00 86.12 371 GLN A N 1
ATOM 2853 C CA . GLN A 1 371 ? 1.193 -1.532 -5.368 1.00 86.12 371 GLN A CA 1
ATOM 2854 C C . GLN A 1 371 ? 0.656 -2.518 -6.411 1.00 86.12 371 GLN A C 1
ATOM 2856 O O . GLN A 1 371 ? 0.890 -3.717 -6.279 1.00 86.12 371 GLN A O 1
ATOM 2861 N N . LEU A 1 372 ? -0.011 -2.037 -7.466 1.00 91.38 372 LEU A N 1
ATOM 2862 C CA . LEU A 1 372 ? -0.479 -2.911 -8.547 1.00 91.38 372 LEU A CA 1
ATOM 2863 C C . LEU A 1 372 ? 0.674 -3.475 -9.388 1.00 91.38 372 LEU A C 1
ATOM 2865 O O . LEU A 1 372 ? 0.634 -4.647 -9.758 1.00 91.38 372 LEU A O 1
ATOM 2869 N N . LEU A 1 373 ? 1.734 -2.695 -9.620 1.00 88.75 373 LEU A N 1
ATOM 2870 C CA . LEU A 1 373 ? 2.963 -3.187 -10.244 1.00 88.75 373 LEU A CA 1
ATOM 2871 C C . LEU A 1 373 ? 3.534 -4.370 -9.448 1.00 88.75 373 LEU A C 1
ATOM 2873 O O . LEU A 1 373 ? 3.852 -5.403 -10.028 1.00 88.75 373 LEU A O 1
ATOM 2877 N N . GLN A 1 374 ? 3.588 -4.262 -8.114 1.00 86.88 374 GLN A N 1
ATOM 2878 C CA . GLN A 1 374 ? 4.026 -5.355 -7.241 1.00 86.88 374 GLN A CA 1
ATOM 2879 C C . GLN A 1 374 ? 3.125 -6.594 -7.339 1.00 86.88 374 GLN A C 1
ATOM 2881 O O . GLN A 1 374 ? 3.642 -7.709 -7.372 1.00 86.88 374 GLN A O 1
ATOM 2886 N N . VAL A 1 375 ? 1.801 -6.422 -7.419 1.00 92.75 375 VAL A N 1
ATOM 2887 C CA . VAL A 1 375 ? 0.868 -7.545 -7.623 1.00 92.75 375 VAL A CA 1
ATOM 2888 C C . VAL A 1 375 ? 1.226 -8.305 -8.899 1.00 92.75 375 VAL A C 1
ATOM 2890 O O . VAL A 1 375 ? 1.427 -9.517 -8.848 1.00 92.75 375 VAL A O 1
ATOM 2893 N N . PHE A 1 376 ? 1.352 -7.612 -10.032 1.00 94.62 376 PHE A N 1
ATOM 2894 C CA . PHE A 1 376 ? 1.642 -8.266 -11.310 1.00 94.62 376 PHE A CA 1
ATOM 2895 C C . PHE A 1 376 ? 3.018 -8.924 -11.329 1.00 94.62 376 PHE A C 1
ATOM 2897 O O . PHE A 1 376 ? 3.141 -10.049 -11.802 1.00 94.62 376 PHE A O 1
ATOM 2904 N N . MET A 1 377 ? 4.027 -8.282 -10.743 1.00 89.88 377 MET A N 1
ATOM 2905 C CA . MET A 1 377 ? 5.363 -8.861 -10.590 1.00 89.88 377 MET A CA 1
ATOM 2906 C C . MET A 1 377 ? 5.337 -10.172 -9.799 1.00 89.88 377 MET A C 1
ATOM 2908 O O . MET A 1 377 ? 5.884 -11.173 -10.258 1.00 89.88 377 MET A O 1
ATOM 2912 N N . ASN A 1 378 ? 4.646 -10.196 -8.656 1.00 89.00 378 ASN A N 1
ATOM 2913 C CA . ASN A 1 378 ? 4.530 -11.394 -7.825 1.00 89.00 378 ASN A CA 1
ATOM 2914 C C . ASN A 1 378 ? 3.830 -12.536 -8.575 1.00 89.00 378 ASN A C 1
ATOM 2916 O O . ASN A 1 378 ? 4.256 -13.685 -8.488 1.00 89.00 378 ASN A O 1
ATOM 2920 N N . LEU A 1 379 ? 2.773 -12.234 -9.334 1.00 94.62 379 LEU A N 1
ATOM 2921 C CA . LEU A 1 379 ? 2.051 -13.241 -10.114 1.00 94.62 379 LEU A CA 1
ATOM 2922 C C . LEU A 1 379 ? 2.879 -13.771 -11.295 1.00 94.62 379 LEU A C 1
ATOM 2924 O O . LEU A 1 379 ? 2.921 -14.981 -11.505 1.00 94.62 379 LEU A O 1
ATOM 2928 N N . LEU A 1 380 ? 3.576 -12.898 -12.028 1.00 93.88 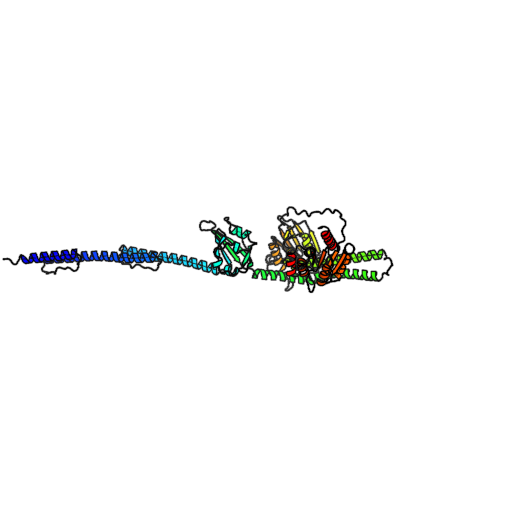380 LEU A N 1
ATOM 2929 C CA . LEU A 1 380 ? 4.430 -13.289 -13.156 1.00 93.88 380 LEU A CA 1
ATOM 2930 C C . LEU A 1 380 ? 5.627 -14.137 -12.708 1.00 93.88 380 LEU A C 1
ATOM 2932 O O . LEU A 1 380 ? 5.946 -15.136 -13.348 1.00 93.88 380 LEU A O 1
ATOM 2936 N N . LEU A 1 381 ? 6.265 -13.772 -11.593 1.00 89.81 381 LEU A N 1
ATOM 2937 C CA . LEU A 1 381 ? 7.353 -14.560 -11.013 1.00 89.81 381 LEU A CA 1
ATOM 2938 C C . LEU A 1 381 ? 6.871 -15.923 -10.524 1.00 89.81 381 LEU A C 1
ATOM 2940 O O . LEU A 1 381 ? 7.537 -16.926 -10.764 1.00 89.81 381 LEU A O 1
ATOM 2944 N N . ASN A 1 382 ? 5.701 -15.986 -9.884 1.00 90.50 382 ASN A N 1
ATOM 2945 C CA . ASN A 1 382 ? 5.128 -17.264 -9.471 1.00 90.50 382 ASN A CA 1
ATOM 2946 C C . ASN A 1 382 ? 4.801 -18.161 -10.669 1.00 90.50 382 ASN A C 1
ATOM 2948 O O . ASN A 1 382 ? 5.094 -19.352 -10.606 1.00 90.50 382 ASN A O 1
ATOM 2952 N N . ALA A 1 383 ? 4.272 -17.593 -11.756 1.00 92.75 383 ALA A N 1
ATOM 2953 C CA . ALA A 1 383 ? 4.034 -18.310 -13.005 1.00 92.75 383 ALA A CA 1
ATOM 2954 C C . ALA A 1 383 ? 5.337 -18.872 -13.606 1.00 92.75 383 ALA A C 1
ATOM 2956 O O . ALA A 1 383 ? 5.379 -20.036 -13.995 1.00 92.75 383 ALA A O 1
ATOM 2957 N N . ALA A 1 384 ? 6.419 -18.082 -13.632 1.00 90.12 384 ALA A N 1
ATOM 2958 C CA . ALA A 1 384 ? 7.729 -18.540 -14.105 1.00 90.12 384 ALA A CA 1
ATOM 2959 C C . ALA A 1 384 ? 8.291 -19.674 -13.232 1.00 90.12 384 ALA A C 1
ATOM 2961 O O . ALA A 1 384 ? 8.672 -20.726 -13.737 1.00 90.12 384 ALA A O 1
ATOM 2962 N N . GLN A 1 385 ? 8.280 -19.487 -11.911 1.00 87.31 385 GLN A N 1
ATOM 2963 C CA . GLN A 1 385 ? 8.834 -20.435 -10.941 1.00 87.31 385 GLN A CA 1
ATOM 2964 C C . GLN A 1 385 ? 8.037 -21.744 -10.847 1.00 87.31 385 GLN A C 1
ATOM 2966 O O . GLN A 1 385 ? 8.581 -22.756 -10.412 1.00 87.31 385 GLN A O 1
ATOM 2971 N N . ALA A 1 386 ? 6.762 -21.745 -11.242 1.00 88.81 386 ALA A N 1
ATOM 2972 C CA . ALA A 1 386 ? 5.955 -22.960 -11.341 1.00 88.81 386 ALA A CA 1
ATOM 2973 C C . ALA A 1 386 ? 6.369 -23.857 -12.521 1.00 88.81 386 ALA A C 1
ATOM 2975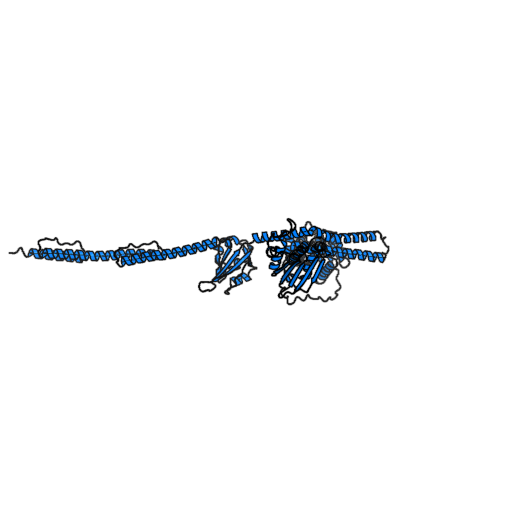 O O . ALA A 1 386 ? 5.962 -25.018 -12.583 1.00 88.81 386 ALA A O 1
ATOM 2976 N N . ILE A 1 387 ? 7.163 -23.341 -13.464 1.00 89.25 387 ILE A N 1
ATOM 2977 C CA . ILE A 1 387 ? 7.586 -24.063 -14.661 1.00 89.25 387 ILE A CA 1
ATOM 2978 C C . ILE A 1 387 ? 9.047 -24.514 -14.494 1.00 89.25 387 ILE A C 1
ATOM 2980 O O . ILE A 1 387 ? 9.924 -23.671 -14.311 1.00 89.25 387 ILE A O 1
ATOM 2984 N N . PRO A 1 388 ? 9.359 -25.820 -14.579 1.00 82.56 388 PRO A N 1
ATOM 2985 C CA . PRO A 1 388 ? 10.734 -26.306 -14.474 1.00 82.56 388 PRO A CA 1
ATOM 2986 C C . PRO A 1 388 ? 11.650 -25.784 -15.593 1.00 82.56 388 PRO A C 1
ATOM 2988 O O . PRO A 1 388 ? 11.263 -25.736 -16.766 1.00 82.56 388 PRO A O 1
ATOM 2991 N N . LEU A 1 389 ? 12.901 -25.470 -15.239 1.00 76.62 389 LEU A N 1
ATOM 2992 C CA . LEU A 1 389 ? 13.944 -25.085 -16.197 1.00 76.62 389 LEU A CA 1
ATOM 2993 C C . LEU A 1 389 ? 14.131 -26.165 -17.277 1.00 76.62 389 LEU A C 1
ATOM 2995 O O . LEU A 1 389 ? 14.135 -27.360 -16.986 1.00 76.62 389 LEU A O 1
ATOM 2999 N N . GLY A 1 390 ? 14.291 -25.737 -18.533 1.00 72.19 390 GLY A N 1
ATOM 3000 C CA . GLY A 1 390 ? 14.441 -26.629 -19.693 1.00 72.19 390 GLY A CA 1
ATOM 3001 C C . GLY A 1 390 ? 13.134 -27.007 -20.400 1.00 72.19 390 GLY A C 1
ATOM 3002 O O . GLY A 1 390 ? 13.185 -27.658 -21.439 1.00 72.19 390 GLY A O 1
ATOM 3003 N N . SER A 1 391 ? 11.979 -26.557 -19.895 1.00 76.19 391 SER A N 1
ATOM 3004 C CA . SER A 1 391 ? 10.661 -26.777 -20.524 1.00 76.19 391 SER A CA 1
ATOM 3005 C C . SER A 1 391 ? 10.133 -25.555 -21.290 1.00 76.19 391 SER A C 1
ATOM 3007 O O . SER A 1 391 ? 8.961 -25.517 -21.655 1.00 76.19 391 SER A O 1
ATOM 3009 N N . ALA A 1 392 ? 10.976 -24.549 -21.546 1.00 75.56 392 ALA A N 1
ATOM 3010 C CA . ALA A 1 392 ? 10.547 -23.240 -22.049 1.00 75.56 392 ALA A CA 1
ATOM 3011 C C . ALA A 1 392 ? 9.787 -23.283 -23.384 1.00 75.56 392 ALA A C 1
ATOM 3013 O O . ALA A 1 392 ? 8.835 -22.527 -23.567 1.00 75.56 392 ALA A O 1
ATOM 3014 N N . ASP A 1 393 ? 10.165 -24.191 -24.286 1.00 78.00 393 ASP A N 1
ATOM 3015 C CA . ASP A 1 393 ? 9.514 -24.340 -25.593 1.00 78.00 393 ASP A CA 1
ATOM 3016 C C . ASP A 1 393 ? 8.164 -25.076 -25.520 1.00 78.00 393 ASP A C 1
ATOM 3018 O O . ASP A 1 393 ? 7.338 -24.940 -26.424 1.00 78.00 393 ASP A O 1
ATOM 3022 N N . ALA A 1 394 ? 7.933 -25.850 -24.454 1.00 82.38 394 ALA A N 1
ATOM 3023 C CA . ALA A 1 394 ? 6.716 -26.634 -24.236 1.00 82.38 394 ALA A CA 1
ATOM 3024 C C . ALA A 1 394 ? 5.714 -25.950 -23.290 1.00 82.38 394 ALA A C 1
ATOM 3026 O O . ALA A 1 394 ? 4.561 -26.376 -23.216 1.00 82.38 394 ALA A O 1
ATOM 3027 N N . SER A 1 395 ? 6.143 -24.896 -22.594 1.00 90.00 395 SER A N 1
ATOM 3028 C CA . SER A 1 395 ? 5.351 -24.200 -21.583 1.00 90.00 395 SER A CA 1
ATOM 3029 C C . SER A 1 395 ? 4.945 -22.794 -22.027 1.00 90.00 395 SER A C 1
ATOM 3031 O O . SER A 1 395 ? 5.704 -22.081 -22.687 1.00 90.00 395 SER A O 1
ATOM 3033 N N . GLU A 1 396 ? 3.746 -22.366 -21.635 1.00 93.94 396 GLU A N 1
ATOM 3034 C CA . GLU A 1 396 ? 3.183 -21.052 -21.961 1.00 93.94 396 GLU A CA 1
ATOM 3035 C C . GLU A 1 396 ? 2.835 -20.285 -20.678 1.00 93.94 396 GLU A C 1
ATOM 3037 O O . GLU A 1 396 ? 2.227 -20.829 -19.756 1.00 93.94 396 GLU A O 1
ATOM 3042 N N . ILE A 1 397 ? 3.177 -18.994 -20.650 1.00 96.38 397 ILE A N 1
ATOM 3043 C CA . ILE A 1 397 ? 2.572 -18.023 -19.735 1.00 96.38 397 ILE A CA 1
ATOM 3044 C C . ILE A 1 397 ? 1.702 -17.094 -20.575 1.00 96.38 397 ILE A C 1
ATOM 3046 O O . ILE A 1 397 ? 2.196 -16.363 -21.439 1.00 96.38 397 ILE A O 1
ATOM 3050 N N . ARG A 1 398 ? 0.394 -17.131 -20.334 1.00 96.94 398 ARG A N 1
ATOM 3051 C CA . ARG A 1 398 ? -0.613 -16.360 -21.061 1.00 96.94 398 ARG A CA 1
ATOM 3052 C C . ARG A 1 398 ? -1.181 -15.257 -20.185 1.00 96.94 398 ARG A C 1
ATOM 3054 O O . ARG A 1 398 ? -1.664 -15.520 -19.088 1.00 96.94 398 ARG A O 1
ATOM 3061 N N . ILE A 1 399 ? -1.185 -14.035 -20.706 1.00 97.88 399 ILE A N 1
ATOM 3062 C CA . ILE A 1 399 ? -1.758 -12.863 -20.040 1.00 97.88 399 ILE A CA 1
ATOM 3063 C C . ILE A 1 399 ? -2.988 -12.408 -20.811 1.00 97.88 399 ILE A C 1
ATOM 3065 O O . ILE A 1 399 ? -2.892 -12.127 -22.006 1.00 97.88 399 ILE A O 1
ATOM 3069 N N . THR A 1 400 ? -4.123 -12.306 -20.125 1.00 97.56 400 THR A N 1
ATOM 3070 C CA . THR A 1 400 ? -5.391 -11.847 -20.703 1.00 97.56 400 THR A CA 1
ATOM 3071 C C . THR A 1 400 ? -5.929 -10.666 -19.909 1.00 97.56 400 THR A C 1
ATOM 3073 O O . THR A 1 400 ? -5.953 -10.710 -18.682 1.00 97.56 400 THR A O 1
ATOM 3076 N N . THR A 1 401 ? -6.385 -9.615 -20.587 1.00 97.12 401 THR A N 1
ATOM 3077 C CA . THR A 1 401 ? -7.003 -8.448 -19.935 1.00 97.12 401 THR A CA 1
ATOM 3078 C C . THR A 1 401 ? -8.365 -8.144 -20.541 1.00 97.12 401 THR A C 1
ATOM 3080 O O . THR A 1 401 ? -8.626 -8.478 -21.696 1.00 97.12 401 THR A O 1
ATOM 3083 N N . GLY A 1 402 ? -9.258 -7.514 -19.779 1.00 93.69 402 GLY A N 1
ATOM 3084 C CA . GLY A 1 402 ? -10.555 -7.102 -20.309 1.00 93.69 402 GLY A CA 1
ATOM 3085 C C . GLY A 1 402 ? -11.497 -6.514 -19.267 1.00 93.69 402 GLY A C 1
ATOM 3086 O O . GLY A 1 402 ? -11.129 -6.303 -18.111 1.00 93.69 402 GLY A O 1
ATOM 3087 N N . ALA A 1 403 ? -12.731 -6.250 -19.690 1.00 91.50 403 ALA A N 1
ATOM 3088 C CA . ALA A 1 403 ? -13.794 -5.777 -18.813 1.00 91.50 403 ALA A CA 1
ATOM 3089 C C . ALA A 1 403 ? -14.396 -6.925 -17.981 1.00 91.50 403 ALA A C 1
ATOM 3091 O O . ALA A 1 403 ? -14.574 -8.046 -18.458 1.00 91.50 403 ALA A O 1
ATOM 3092 N N . ALA A 1 404 ? -14.733 -6.622 -16.733 1.00 89.19 404 ALA A N 1
ATOM 3093 C CA . ALA A 1 404 ? -15.524 -7.445 -15.825 1.00 89.19 404 ALA A CA 1
ATOM 3094 C C . ALA A 1 404 ? -16.840 -6.701 -15.502 1.00 89.19 404 ALA A C 1
ATOM 3096 O O . ALA A 1 404 ? -16.892 -5.486 -15.690 1.00 89.19 404 ALA A O 1
ATOM 3097 N N . PRO A 1 405 ? -17.892 -7.368 -14.984 1.00 80.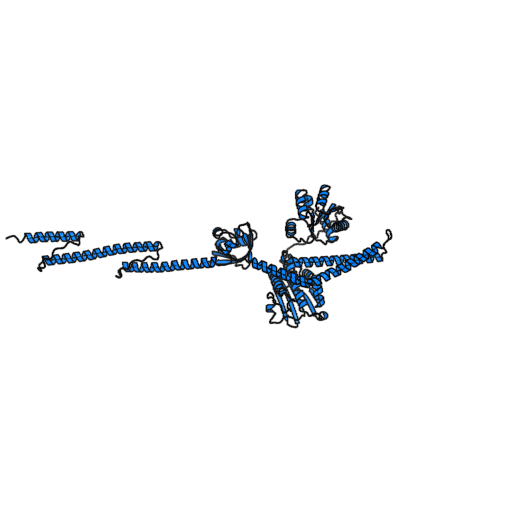06 405 PRO A N 1
ATOM 3098 C CA . PRO A 1 405 ? -19.220 -6.763 -14.807 1.00 80.06 405 PRO A CA 1
ATOM 3099 C C . PRO A 1 405 ? -19.240 -5.395 -14.103 1.00 80.06 405 PRO A C 1
ATOM 3101 O O . PRO A 1 405 ? -20.040 -4.547 -14.470 1.00 80.06 405 PRO A O 1
ATOM 3104 N N . ASN A 1 406 ? -18.329 -5.168 -13.148 1.00 81.06 406 ASN A N 1
ATOM 3105 C CA . ASN A 1 406 ? -18.198 -3.911 -12.399 1.00 81.06 406 ASN A CA 1
ATOM 3106 C C . ASN A 1 406 ? -16.769 -3.330 -12.451 1.00 81.06 406 ASN A C 1
ATOM 3108 O O . ASN A 1 406 ? -16.343 -2.645 -11.519 1.00 81.06 406 ASN A O 1
ATOM 3112 N N . GLY A 1 407 ? -15.987 -3.637 -13.491 1.00 89.88 407 GLY A N 1
ATOM 3113 C CA . GLY A 1 407 ? -14.609 -3.159 -13.548 1.00 89.88 407 GLY A CA 1
ATOM 3114 C C . GLY A 1 407 ? -13.729 -3.801 -14.607 1.00 89.88 407 GLY A C 1
ATOM 3115 O O . GLY A 1 407 ? -14.163 -4.054 -15.726 1.00 89.88 407 GLY A O 1
ATOM 3116 N N . ALA A 1 408 ? -12.475 -4.047 -14.254 1.00 94.62 408 ALA A N 1
ATOM 3117 C CA . ALA A 1 408 ? -11.465 -4.626 -15.127 1.00 94.62 408 ALA A CA 1
ATOM 3118 C C . ALA A 1 408 ? -10.915 -5.926 -14.538 1.00 94.62 408 ALA A C 1
ATOM 3120 O O . ALA A 1 408 ? -10.921 -6.115 -13.319 1.00 94.62 408 ALA A O 1
ATOM 3121 N N . PHE A 1 409 ? -10.401 -6.808 -15.394 1.00 96.56 409 PHE A N 1
ATOM 3122 C CA . PHE A 1 409 ? -9.641 -7.971 -14.955 1.00 96.56 409 PHE A CA 1
ATOM 3123 C C . PHE A 1 409 ? -8.304 -8.113 -15.681 1.00 96.56 409 PHE A C 1
ATOM 3125 O O . PHE A 1 409 ? -8.149 -7.711 -16.837 1.00 96.56 409 PHE A O 1
ATOM 3132 N N . VAL A 1 410 ? -7.370 -8.753 -14.984 1.00 97.81 410 VAL A N 1
ATOM 3133 C CA . VAL A 1 410 ? -6.096 -9.255 -15.500 1.00 97.81 410 VAL A CA 1
ATOM 3134 C C . VAL A 1 410 ? -5.973 -10.713 -15.079 1.00 97.81 410 VAL A C 1
ATOM 3136 O O . VAL A 1 410 ? -5.997 -11.007 -13.889 1.00 97.81 410 VAL A O 1
ATOM 3139 N N . GLU A 1 411 ? -5.849 -11.623 -16.039 1.00 98.06 411 GLU A N 1
ATOM 3140 C CA . GLU A 1 411 ? -5.587 -13.045 -15.808 1.00 98.06 411 GLU A CA 1
ATOM 3141 C C . GLU A 1 411 ? -4.168 -13.393 -16.263 1.00 98.06 411 GLU A C 1
ATOM 3143 O O . GLU A 1 411 ? -3.783 -13.078 -17.390 1.00 98.06 411 GLU A O 1
ATOM 3148 N N . ILE A 1 412 ? -3.410 -14.058 -15.393 1.00 97.94 412 ILE A N 1
ATOM 3149 C CA . ILE A 1 412 ? -2.100 -14.639 -15.689 1.00 97.94 412 ILE A CA 1
ATOM 3150 C C . ILE A 1 412 ? -2.238 -16.148 -15.518 1.00 97.94 412 ILE A C 1
ATOM 3152 O O . ILE A 1 412 ? -2.512 -16.625 -14.416 1.00 97.94 412 ILE A O 1
ATOM 3156 N N . ARG A 1 413 ? -2.068 -16.885 -16.615 1.00 97.62 413 ARG A N 1
ATOM 3157 C CA . ARG A 1 413 ? -2.170 -18.343 -16.667 1.00 97.62 413 ARG A CA 1
ATOM 3158 C C . ARG A 1 413 ? -0.827 -18.953 -17.028 1.00 97.62 413 ARG A C 1
ATOM 3160 O O . ARG A 1 413 ? -0.228 -18.545 -18.018 1.00 97.62 413 ARG A O 1
ATOM 3167 N N . ASP A 1 414 ? -0.393 -19.939 -16.261 1.00 96.25 414 ASP A N 1
ATOM 3168 C CA . ASP A 1 414 ? 0.795 -20.745 -16.520 1.00 96.25 414 ASP A CA 1
ATOM 3169 C C . ASP A 1 414 ? 0.423 -22.200 -16.824 1.00 96.25 414 ASP A C 1
ATOM 3171 O O . ASP A 1 414 ? -0.637 -22.686 -16.426 1.00 96.25 414 ASP A O 1
ATOM 3175 N N . THR A 1 415 ? 1.312 -22.896 -17.528 1.00 94.50 415 THR A N 1
ATOM 3176 C CA . THR A 1 415 ? 1.248 -24.349 -17.756 1.00 94.50 415 THR A CA 1
ATOM 3177 C C . THR A 1 415 ? 2.258 -25.100 -16.880 1.00 94.50 415 THR A C 1
ATOM 3179 O O . THR A 1 415 ? 2.882 -26.060 -17.332 1.00 94.50 415 THR A O 1
ATOM 3182 N N . GLY A 1 416 ? 2.519 -24.595 -15.670 1.00 90.44 416 GLY A N 1
ATOM 3183 C CA . GLY A 1 416 ? 3.484 -25.164 -14.735 1.00 90.44 416 GLY A CA 1
ATOM 3184 C C . GLY A 1 416 ? 2.959 -26.390 -13.991 1.00 90.44 416 GLY A C 1
ATOM 3185 O O . GLY A 1 416 ? 2.013 -27.061 -14.400 1.00 90.44 416 GLY A O 1
ATOM 3186 N N . THR A 1 417 ? 3.573 -26.686 -12.849 1.00 89.88 417 THR A N 1
ATOM 3187 C CA . THR A 1 417 ? 3.233 -27.855 -12.022 1.00 89.88 417 THR A CA 1
ATOM 3188 C C . THR A 1 417 ? 1.837 -27.798 -11.402 1.00 89.88 417 THR A C 1
ATOM 3190 O O . THR A 1 417 ? 1.323 -28.838 -10.994 1.00 89.88 417 THR A O 1
ATOM 3193 N N . GLY A 1 418 ? 1.204 -26.624 -11.341 1.00 90.38 418 GLY A N 1
ATOM 3194 C CA . GLY A 1 418 ? -0.084 -26.437 -10.673 1.00 90.38 418 GLY A CA 1
ATOM 3195 C C . GLY A 1 418 ? -0.020 -26.649 -9.155 1.00 90.38 418 GLY A C 1
ATOM 3196 O O . GLY A 1 418 ? 1.036 -26.895 -8.575 1.00 90.38 418 GLY A O 1
ATOM 3197 N N . ILE A 1 419 ? -1.172 -26.526 -8.500 1.00 91.81 419 ILE A N 1
ATOM 3198 C CA . ILE A 1 419 ? -1.323 -26.563 -7.040 1.00 91.81 419 ILE A CA 1
ATOM 3199 C C . ILE A 1 419 ? -2.270 -27.715 -6.676 1.00 91.81 419 ILE A C 1
ATOM 3201 O O . ILE A 1 419 ? -3.239 -27.982 -7.392 1.00 91.81 419 ILE A O 1
ATOM 3205 N N . SER A 1 420 ? -1.969 -28.431 -5.590 1.00 92.50 420 SER A N 1
ATOM 3206 C CA . SER A 1 420 ? -2.823 -29.507 -5.073 1.00 92.50 420 SER A CA 1
ATOM 3207 C C . SER A 1 420 ? -4.102 -28.941 -4.431 1.00 92.50 420 SER A C 1
ATOM 3209 O O . SER A 1 420 ? -4.116 -27.802 -3.963 1.00 92.50 420 SER A O 1
ATOM 3211 N N . GLU A 1 421 ? -5.183 -29.727 -4.370 1.00 90.38 421 GLU A N 1
ATOM 3212 C CA . GLU A 1 421 ? -6.428 -29.298 -3.703 1.00 90.38 421 GLU A CA 1
ATOM 3213 C C . GLU A 1 421 ? -6.232 -29.038 -2.198 1.00 90.38 421 GLU A C 1
ATOM 3215 O O . GLU A 1 421 ? -6.909 -28.183 -1.630 1.00 90.38 421 GLU A O 1
ATOM 3220 N N . GLU A 1 422 ? -5.279 -29.728 -1.564 1.00 88.00 422 GLU A N 1
ATOM 3221 C CA . GLU A 1 422 ? -4.942 -29.555 -0.144 1.00 88.00 422 GLU A CA 1
ATOM 3222 C C . GLU A 1 422 ? -4.203 -28.236 0.125 1.00 88.00 422 GLU A C 1
ATOM 3224 O O . GLU A 1 422 ? -4.411 -27.597 1.161 1.00 88.00 422 GLU A O 1
ATOM 3229 N N . ASP A 1 423 ? -3.361 -27.804 -0.816 1.00 87.81 423 ASP A N 1
ATOM 3230 C CA . ASP A 1 423 ? -2.533 -26.608 -0.669 1.00 87.81 423 ASP A CA 1
ATOM 3231 C C . ASP A 1 423 ? -3.251 -25.336 -1.137 1.00 87.81 423 ASP A C 1
ATOM 3233 O O . ASP A 1 423 ? -2.951 -24.248 -0.640 1.00 87.81 423 ASP A O 1
ATOM 3237 N N . LEU A 1 424 ? -4.229 -25.454 -2.048 1.00 88.00 424 LEU A N 1
ATOM 3238 C CA . LEU A 1 424 ? -4.962 -24.326 -2.641 1.00 88.00 424 LEU A CA 1
ATOM 3239 C C . LEU A 1 424 ? -5.529 -23.330 -1.605 1.00 88.00 424 LEU A C 1
ATOM 3241 O O . LEU A 1 424 ? -5.381 -22.125 -1.815 1.00 88.00 424 LEU A O 1
ATOM 3245 N N . PRO A 1 425 ? -6.122 -23.756 -0.468 1.00 88.00 425 PRO A N 1
ATOM 3246 C CA . PRO A 1 425 ? -6.615 -22.826 0.551 1.00 88.00 425 PRO A CA 1
ATOM 3247 C C . PRO A 1 425 ? -5.494 -22.081 1.288 1.00 88.00 425 PRO A C 1
ATOM 3249 O O . PRO A 1 425 ? -5.715 -20.986 1.803 1.00 88.00 425 PRO A O 1
ATOM 3252 N N . ARG A 1 426 ? -4.294 -22.672 1.343 1.00 87.06 426 ARG A N 1
ATOM 3253 C CA . ARG A 1 426 ? -3.159 -22.226 2.162 1.00 87.06 426 ARG A CA 1
ATOM 3254 C C . ARG A 1 426 ? -2.174 -21.343 1.406 1.00 87.06 426 ARG A C 1
ATOM 3256 O O . ARG A 1 426 ? -1.361 -20.673 2.030 1.00 87.06 426 ARG A O 1
ATOM 3263 N N . ILE A 1 427 ? -2.253 -21.272 0.074 1.00 88.50 427 ILE A N 1
ATOM 3264 C CA . ILE A 1 427 ? -1.315 -20.479 -0.748 1.00 88.50 427 ILE A CA 1
ATOM 3265 C C . ILE A 1 427 ? -1.316 -18.976 -0.431 1.00 88.50 427 ILE A C 1
ATOM 3267 O O . ILE A 1 427 ? -0.397 -18.257 -0.823 1.00 88.50 427 ILE A O 1
ATOM 3271 N N . PHE A 1 428 ? -2.351 -18.489 0.258 1.00 87.81 428 PHE A N 1
ATOM 3272 C CA . PHE A 1 428 ? -2.454 -17.103 0.706 1.00 87.81 428 PHE A CA 1
ATOM 3273 C C . PHE A 1 428 ? -2.106 -16.899 2.189 1.00 87.81 428 PHE A C 1
ATOM 3275 O O . PHE A 1 428 ? -2.214 -15.765 2.679 1.00 87.81 428 PHE A O 1
ATOM 3282 N N . ASP A 1 429 ? -1.705 -17.958 2.896 1.00 83.00 429 ASP A N 1
ATOM 3283 C CA . ASP A 1 429 ? -1.194 -17.879 4.260 1.00 83.00 429 ASP A CA 1
ATOM 3284 C C . ASP A 1 429 ? 0.211 -17.263 4.257 1.00 83.00 429 ASP A C 1
ATOM 3286 O O . ASP A 1 429 ? 1.023 -17.480 3.358 1.00 83.00 429 ASP A O 1
ATOM 3290 N N . LEU A 1 430 ? 0.507 -16.456 5.276 1.00 78.50 430 LEU A N 1
ATOM 3291 C CA . LEU A 1 430 ? 1.833 -15.859 5.449 1.00 78.50 430 LEU A CA 1
ATOM 3292 C C . LEU A 1 430 ? 2.892 -16.952 5.647 1.00 78.50 430 LEU A C 1
ATOM 3294 O O . LEU A 1 430 ? 2.707 -17.843 6.474 1.00 78.50 430 LEU A O 1
ATOM 3298 N N . PHE A 1 431 ? 4.021 -16.826 4.945 1.00 77.12 431 PHE A N 1
ATOM 3299 C CA . PHE A 1 431 ? 5.185 -17.725 5.019 1.00 77.12 431 PHE A CA 1
ATOM 3300 C C . PHE A 1 431 ? 4.932 -19.155 4.529 1.00 77.12 431 PHE A C 1
ATOM 3302 O O . PHE A 1 431 ? 5.829 -19.995 4.604 1.00 77.12 431 PHE A O 1
ATOM 3309 N N . TYR A 1 432 ? 3.744 -19.445 4.003 1.00 80.75 432 TYR A N 1
ATOM 3310 C CA . TYR A 1 432 ? 3.460 -20.738 3.412 1.00 80.75 432 TYR A CA 1
ATOM 3311 C C . TYR A 1 432 ? 4.076 -20.818 2.009 1.00 80.75 432 TYR A C 1
ATOM 3313 O O . TYR A 1 432 ? 3.898 -19.934 1.170 1.00 80.75 432 TYR A O 1
ATOM 3321 N N . THR A 1 433 ? 4.836 -21.879 1.754 1.00 79.62 433 THR A N 1
ATOM 3322 C CA . THR A 1 433 ? 5.453 -22.152 0.455 1.00 79.62 433 THR A CA 1
ATOM 3323 C C . THR A 1 433 ? 5.660 -23.653 0.293 1.00 79.62 433 THR A C 1
ATOM 3325 O O . THR A 1 433 ? 6.014 -24.341 1.248 1.00 79.62 433 THR A O 1
ATOM 3328 N N . THR A 1 434 ? 5.456 -24.154 -0.923 1.00 77.56 434 THR A N 1
ATOM 3329 C CA . THR A 1 434 ? 5.776 -25.536 -1.319 1.00 77.56 434 THR A CA 1
ATOM 3330 C C . THR A 1 434 ? 7.190 -25.666 -1.902 1.00 77.56 434 THR A C 1
ATOM 3332 O O . THR A 1 434 ? 7.620 -26.762 -2.251 1.00 77.56 434 THR A O 1
ATOM 3335 N N . LYS A 1 435 ? 7.925 -24.549 -2.013 1.00 71.19 435 LYS A N 1
ATOM 3336 C CA . LYS A 1 435 ? 9.285 -24.473 -2.576 1.00 71.19 435 LYS A CA 1
ATOM 3337 C C . LYS A 1 435 ? 10.350 -24.854 -1.542 1.00 71.19 435 LYS A C 1
ATOM 3339 O O . LYS A 1 435 ? 10.097 -24.793 -0.338 1.00 71.19 435 LYS A O 1
ATOM 3344 N N . ALA A 1 436 ? 11.550 -25.211 -2.006 1.00 67.31 436 ALA A N 1
ATOM 3345 C CA . ALA A 1 436 ? 12.663 -25.558 -1.127 1.00 67.31 436 ALA A CA 1
ATOM 3346 C C . ALA A 1 436 ? 13.068 -24.383 -0.214 1.00 67.31 436 ALA A C 1
ATOM 3348 O O . ALA A 1 436 ? 12.817 -23.210 -0.509 1.00 67.31 436 ALA A O 1
ATOM 3349 N N . ILE A 1 437 ? 13.707 -24.702 0.917 1.00 55.44 437 ILE A N 1
ATOM 3350 C CA . ILE A 1 437 ? 14.157 -23.713 1.906 1.00 55.44 437 ILE A CA 1
ATOM 3351 C C . ILE A 1 437 ? 15.113 -22.720 1.224 1.00 55.44 437 ILE A C 1
ATOM 3353 O O . ILE A 1 437 ? 16.209 -23.095 0.818 1.00 55.44 437 ILE A O 1
ATOM 3357 N N . GLY A 1 438 ? 14.691 -21.456 1.118 1.00 59.53 438 GLY A N 1
ATOM 3358 C CA . GLY A 1 438 ? 15.454 -20.372 0.486 1.00 59.53 438 GLY A CA 1
ATOM 3359 C C . GLY A 1 438 ? 15.010 -19.980 -0.932 1.00 59.53 438 GLY A C 1
ATOM 3360 O O . GLY A 1 438 ? 15.414 -18.918 -1.392 1.00 59.53 438 GLY A O 1
ATOM 3361 N N . GLU A 1 439 ? 14.145 -20.755 -1.598 1.00 60.75 439 GLU A N 1
ATOM 3362 C CA . GLU A 1 439 ? 13.683 -20.482 -2.979 1.00 60.75 439 GLU A CA 1
ATOM 3363 C C . GLU A 1 439 ? 12.346 -19.724 -3.056 1.00 60.75 439 GLU A C 1
ATOM 3365 O O . GLU A 1 439 ? 11.888 -19.332 -4.129 1.00 60.75 439 GLU A O 1
ATOM 3370 N N . GLY A 1 440 ? 11.693 -19.492 -1.917 1.00 63.56 440 GLY A N 1
ATOM 3371 C CA . GLY A 1 440 ? 10.452 -18.733 -1.859 1.00 63.56 440 GLY A CA 1
ATOM 3372 C C . GLY A 1 440 ? 10.231 -18.126 -0.486 1.00 63.56 440 GLY A C 1
ATOM 3373 O O . GLY A 1 440 ? 10.332 -18.809 0.528 1.00 63.56 440 GLY A O 1
ATOM 3374 N N . THR A 1 441 ? 9.887 -16.839 -0.452 1.00 67.69 441 THR A N 1
ATOM 3375 C CA . THR A 1 441 ? 9.568 -16.131 0.796 1.00 67.69 441 THR A CA 1
ATOM 3376 C C . THR A 1 441 ? 8.251 -16.591 1.423 1.00 67.69 441 THR A C 1
ATOM 3378 O O . THR A 1 441 ? 8.007 -16.322 2.596 1.00 67.69 441 THR A O 1
ATOM 3381 N N . GLY A 1 442 ? 7.366 -17.220 0.637 1.00 75.19 442 GLY A N 1
ATOM 3382 C CA . GLY A 1 442 ? 5.985 -17.514 1.039 1.00 75.19 442 GLY A CA 1
ATOM 3383 C C . GLY A 1 442 ? 5.149 -16.256 1.322 1.00 75.19 442 GLY A C 1
ATOM 3384 O O . GLY A 1 442 ? 4.095 -16.329 1.947 1.00 75.19 442 GLY A O 1
ATOM 3385 N N . MET A 1 443 ? 5.625 -15.073 0.913 1.00 75.81 443 MET A N 1
ATOM 3386 C CA . MET A 1 443 ? 4.982 -13.785 1.203 1.00 75.81 443 MET A CA 1
ATOM 3387 C C . MET A 1 443 ? 4.320 -13.157 -0.034 1.00 75.81 443 MET A C 1
ATOM 3389 O O . MET A 1 443 ? 3.321 -12.453 0.102 1.00 75.81 443 MET A O 1
ATOM 3393 N N . GLY A 1 444 ? 4.792 -13.470 -1.245 1.00 82.25 444 GLY A N 1
ATOM 3394 C CA . GLY A 1 444 ? 4.356 -12.788 -2.468 1.00 82.25 444 GLY A CA 1
ATOM 3395 C C . GLY A 1 444 ? 2.849 -12.866 -2.763 1.00 82.25 444 GLY A C 1
ATOM 3396 O O . GLY A 1 444 ? 2.237 -11.840 -3.068 1.00 82.25 444 GLY A O 1
ATOM 3397 N N . LEU A 1 445 ? 2.223 -14.047 -2.645 1.00 88.06 445 LEU A N 1
ATOM 3398 C CA . LEU A 1 445 ? 0.782 -14.232 -2.909 1.00 88.06 445 LEU A CA 1
ATOM 3399 C C . LEU A 1 445 ? -0.105 -13.632 -1.814 1.00 88.06 445 LEU A C 1
ATOM 3401 O O . LEU A 1 445 ? -1.125 -13.012 -2.116 1.00 88.06 445 LEU A O 1
ATOM 3405 N N . SER A 1 446 ? 0.288 -13.773 -0.545 1.00 85.31 446 SER A N 1
ATOM 3406 C CA . SER A 1 446 ? -0.460 -13.196 0.577 1.00 85.31 446 SER A CA 1
ATOM 3407 C C . SER A 1 446 ? -0.443 -11.662 0.533 1.00 85.31 446 SER A C 1
ATOM 3409 O O . SER A 1 446 ? -1.463 -11.024 0.807 1.00 85.31 446 SER A O 1
ATOM 3411 N N . ILE A 1 447 ? 0.677 -11.066 0.109 1.00 84.88 447 ILE A N 1
ATOM 3412 C CA . ILE A 1 447 ? 0.802 -9.625 -0.136 1.00 84.88 447 ILE A CA 1
ATOM 3413 C C . ILE A 1 447 ? 0.002 -9.205 -1.367 1.00 84.88 447 ILE A C 1
ATOM 3415 O O . ILE A 1 447 ? -0.733 -8.222 -1.286 1.00 84.88 447 ILE A O 1
ATOM 3419 N N . ALA A 1 448 ? 0.082 -9.952 -2.473 1.00 90.44 448 ALA A N 1
ATOM 3420 C CA . ALA A 1 448 ? -0.687 -9.654 -3.678 1.00 90.44 448 ALA A CA 1
ATOM 3421 C C . ALA A 1 448 ? -2.194 -9.603 -3.382 1.00 90.44 448 ALA A C 1
ATOM 3423 O O . ALA A 1 448 ? -2.851 -8.630 -3.750 1.00 90.44 448 ALA A O 1
ATOM 3424 N N . ARG A 1 449 ? -2.724 -10.581 -2.630 1.00 91.12 449 ARG A N 1
ATOM 3425 C CA . ARG A 1 449 ? -4.129 -10.594 -2.195 1.00 91.12 449 ARG A CA 1
ATOM 3426 C C . ARG A 1 449 ? -4.498 -9.330 -1.411 1.00 91.12 449 ARG A C 1
ATOM 3428 O O . ARG A 1 449 ? -5.440 -8.645 -1.796 1.00 91.12 449 ARG A O 1
ATOM 3435 N N . ARG A 1 450 ? -3.722 -8.963 -0.382 1.00 86.69 450 ARG A N 1
ATOM 3436 C CA . ARG A 1 450 ? -3.997 -7.758 0.430 1.00 86.69 450 ARG A CA 1
ATOM 3437 C C . ARG A 1 450 ? -3.934 -6.463 -0.373 1.00 86.69 450 ARG A C 1
ATOM 3439 O O . ARG A 1 450 ? -4.712 -5.552 -0.118 1.00 86.69 450 ARG A O 1
ATOM 3446 N N . LEU A 1 451 ? -2.992 -6.347 -1.310 1.00 89.25 451 LEU A N 1
ATOM 3447 C CA . LEU A 1 451 ? -2.864 -5.153 -2.151 1.00 89.25 451 LEU A CA 1
ATOM 3448 C C . LEU A 1 451 ? -4.051 -5.013 -3.110 1.00 89.25 451 LEU A C 1
ATOM 3450 O O . LEU A 1 451 ? -4.551 -3.906 -3.298 1.00 89.25 451 LEU A O 1
ATOM 3454 N N . VAL A 1 452 ? -4.535 -6.127 -3.664 1.00 92.94 452 VAL A N 1
ATOM 3455 C CA . VAL A 1 452 ? -5.747 -6.148 -4.494 1.00 92.94 452 VAL A CA 1
ATOM 3456 C C . VAL A 1 452 ? -6.991 -5.808 -3.664 1.00 92.94 452 VAL A C 1
ATOM 3458 O O . VAL A 1 452 ? -7.781 -4.968 -4.089 1.00 92.94 452 VAL A O 1
ATOM 3461 N N . GLU A 1 453 ? -7.134 -6.374 -2.462 1.00 90.00 453 GLU A N 1
ATOM 3462 C CA . GLU A 1 453 ? -8.224 -6.047 -1.525 1.00 90.00 453 GLU A CA 1
ATOM 3463 C C . GLU A 1 453 ? -8.204 -4.565 -1.122 1.00 90.00 453 GLU A C 1
ATOM 3465 O O . GLU A 1 453 ? -9.238 -3.900 -1.127 1.00 90.00 453 GLU A O 1
ATOM 3470 N N . LYS A 1 454 ? -7.017 -4.005 -0.851 1.00 84.75 454 LYS A N 1
ATOM 3471 C CA . LYS A 1 454 ? -6.832 -2.577 -0.550 1.00 84.75 454 LYS A CA 1
ATOM 3472 C C . LYS A 1 454 ? -7.236 -1.670 -1.718 1.00 84.75 454 LYS A C 1
ATOM 3474 O O . LYS A 1 454 ? -7.675 -0.548 -1.488 1.00 84.75 454 LYS A O 1
ATOM 3479 N N . ALA A 1 455 ? -7.114 -2.149 -2.955 1.00 86.81 455 ALA A N 1
ATOM 3480 C CA . ALA A 1 455 ? -7.604 -1.466 -4.151 1.00 86.81 455 ALA A CA 1
ATOM 3481 C C . ALA A 1 455 ? -9.113 -1.687 -4.408 1.00 86.81 455 ALA A C 1
ATOM 3483 O O . ALA A 1 455 ? -9.620 -1.293 -5.458 1.00 86.81 455 ALA A O 1
ATOM 3484 N N . GLY A 1 456 ? -9.837 -2.325 -3.480 1.00 86.88 456 GLY A N 1
ATOM 3485 C CA . GLY A 1 456 ? -11.261 -2.643 -3.615 1.00 86.88 456 GLY A CA 1
ATOM 3486 C C . GLY A 1 456 ? -11.552 -3.800 -4.575 1.00 86.88 456 GLY A C 1
ATOM 3487 O O . GLY A 1 456 ? -12.690 -3.963 -5.013 1.00 86.88 456 GLY A O 1
ATOM 3488 N N . GLY A 1 457 ? -10.528 -4.570 -4.946 1.00 92.69 457 GLY A N 1
ATOM 3489 C CA . GLY A 1 457 ? -10.631 -5.710 -5.847 1.00 92.69 457 GLY A CA 1
ATOM 3490 C C . GLY A 1 457 ? -10.631 -7.060 -5.137 1.00 92.69 457 GLY A C 1
ATOM 3491 O O . GLY A 1 457 ? -10.667 -7.155 -3.912 1.00 92.69 457 GLY A O 1
ATOM 3492 N N . ARG A 1 458 ? -10.536 -8.125 -5.933 1.00 94.75 458 ARG A N 1
ATOM 3493 C CA . ARG A 1 458 ? -10.331 -9.500 -5.458 1.00 94.75 458 ARG A CA 1
ATOM 3494 C C . ARG A 1 458 ? -9.353 -10.260 -6.350 1.00 94.75 458 ARG A C 1
ATOM 3496 O O . ARG A 1 458 ? -9.254 -9.980 -7.545 1.00 94.75 458 ARG A O 1
ATOM 3503 N N . LEU A 1 459 ? -8.641 -11.213 -5.757 1.00 95.62 459 LEU A N 1
ATOM 3504 C CA . LEU A 1 459 ? -7.723 -12.119 -6.445 1.00 95.62 459 LEU A CA 1
ATOM 3505 C C . LEU A 1 459 ? -8.331 -13.526 -6.447 1.00 95.62 459 LEU A C 1
ATOM 3507 O O . LEU A 1 459 ? -8.494 -14.130 -5.391 1.00 95.62 459 LEU A O 1
ATOM 3511 N N . GLU A 1 460 ? -8.681 -14.018 -7.628 1.00 95.25 460 GLU A N 1
ATOM 3512 C CA . GLU A 1 460 ? -9.228 -15.355 -7.863 1.00 95.25 460 GLU A CA 1
ATOM 3513 C C . GLU A 1 460 ? -8.106 -16.295 -8.328 1.00 95.25 460 GLU A C 1
ATOM 3515 O O . GLU A 1 460 ? -7.154 -15.864 -8.986 1.00 95.25 460 GLU A O 1
ATOM 3520 N N . VAL A 1 461 ? -8.209 -17.578 -7.979 1.00 96.25 461 VAL A N 1
ATOM 3521 C CA . VAL A 1 461 ? -7.250 -18.611 -8.381 1.00 96.25 461 VAL A CA 1
ATOM 3522 C C . VAL A 1 461 ? -7.985 -19.865 -8.836 1.00 96.25 461 VAL A C 1
ATOM 3524 O O . VAL A 1 461 ? -8.881 -20.358 -8.155 1.00 96.25 461 VAL A O 1
ATOM 3527 N N . GLU A 1 462 ? -7.564 -20.395 -9.976 1.00 95.19 462 GLU A N 1
ATOM 3528 C CA . GLU A 1 462 ? -7.930 -21.719 -10.465 1.00 95.19 462 GLU A CA 1
ATOM 3529 C C . GLU A 1 462 ? -6.638 -22.486 -10.725 1.00 95.19 462 GLU A C 1
ATOM 3531 O O . GLU A 1 462 ? -5.766 -22.008 -11.447 1.00 95.19 462 GLU A O 1
ATOM 3536 N N . SER A 1 463 ? -6.468 -23.664 -10.137 1.00 95.12 463 SER A N 1
ATOM 3537 C CA . SER A 1 463 ? -5.265 -24.462 -10.363 1.00 95.12 463 SER A CA 1
ATOM 3538 C C . SER A 1 463 ? -5.577 -25.943 -10.280 1.00 95.12 463 SER A C 1
ATOM 3540 O O . SER A 1 463 ? -6.458 -26.363 -9.530 1.00 95.12 463 SER A O 1
ATOM 3542 N N . LYS A 1 464 ? -4.852 -26.730 -11.075 1.00 93.00 464 LYS A N 1
ATOM 3543 C CA . LYS A 1 464 ? -4.904 -28.188 -11.026 1.00 93.00 464 LYS A CA 1
ATOM 3544 C C . LYS A 1 464 ? -3.493 -28.743 -11.111 1.00 93.00 464 LYS A C 1
ATOM 3546 O O . LYS A 1 464 ? -2.740 -28.404 -12.027 1.00 93.00 464 LYS A O 1
ATOM 3551 N N . LEU A 1 465 ? -3.163 -29.630 -10.175 1.00 90.94 465 LEU A N 1
ATOM 3552 C CA . LEU A 1 465 ? -1.871 -30.303 -10.131 1.00 90.94 465 LEU A CA 1
ATOM 3553 C C . LEU A 1 465 ? -1.567 -31.000 -11.472 1.00 90.94 465 LEU A C 1
ATOM 3555 O O . LEU A 1 465 ? -2.392 -31.743 -12.007 1.00 90.94 465 LEU A O 1
ATOM 3559 N N . GLY A 1 466 ? -0.385 -30.725 -12.017 1.00 87.31 466 GLY A N 1
ATOM 3560 C CA . GLY A 1 466 ? 0.116 -31.210 -13.303 1.00 87.31 466 GLY A CA 1
ATOM 3561 C C . GLY A 1 466 ? -0.406 -30.480 -14.546 1.00 87.31 466 GLY A C 1
ATOM 3562 O O . GLY A 1 466 ? -0.016 -30.853 -15.648 1.00 87.31 466 GLY A O 1
ATOM 3563 N N . VAL A 1 467 ? -1.287 -29.482 -14.401 1.00 90.88 467 VAL A N 1
ATOM 3564 C CA . VAL A 1 467 ? -1.846 -28.710 -15.531 1.00 90.88 467 VAL A CA 1
ATOM 3565 C C . VAL A 1 467 ? -1.356 -27.262 -15.532 1.00 90.88 467 VAL A C 1
ATOM 3567 O O . VAL A 1 467 ? -1.087 -26.718 -16.601 1.00 90.88 467 VAL A O 1
ATOM 3570 N N . GLY A 1 468 ? -1.261 -26.642 -14.355 1.00 92.94 468 GLY A N 1
ATOM 3571 C CA . GLY A 1 468 ? -0.864 -25.243 -14.194 1.00 92.94 468 GLY A CA 1
ATOM 3572 C C . GLY A 1 468 ? -1.869 -24.445 -13.371 1.00 92.94 468 GLY A C 1
ATOM 3573 O O . GLY A 1 468 ? -2.831 -25.002 -12.826 1.00 92.94 468 GLY A O 1
ATOM 3574 N N . SER A 1 469 ? -1.634 -23.139 -13.263 1.00 96.50 469 SER A N 1
ATOM 3575 C CA . SER A 1 469 ? -2.467 -22.226 -12.475 1.00 96.50 469 SER A CA 1
ATOM 3576 C C . SER A 1 469 ? -2.934 -21.026 -13.292 1.00 96.50 469 SER A C 1
ATOM 3578 O O . SER A 1 469 ? -2.315 -20.622 -14.272 1.00 96.50 469 SER A O 1
ATOM 3580 N N . ALA A 1 470 ? -4.051 -20.438 -12.884 1.00 97.19 470 ALA A N 1
ATOM 3581 C CA . ALA A 1 470 ? -4.576 -19.192 -13.408 1.00 97.19 470 ALA A CA 1
ATOM 3582 C C . ALA A 1 470 ? -4.945 -18.279 -12.245 1.00 97.19 470 ALA A C 1
ATOM 3584 O O . ALA A 1 470 ? -5.817 -18.598 -11.438 1.00 97.19 470 ALA A O 1
ATOM 3585 N N . PHE A 1 471 ? -4.270 -17.138 -12.170 1.00 97.69 471 PHE A N 1
ATOM 3586 C CA . PHE A 1 471 ? -4.548 -16.092 -11.198 1.00 97.69 471 PHE A CA 1
ATOM 3587 C C . PHE A 1 471 ? -5.250 -14.937 -11.894 1.00 97.69 471 PHE A C 1
ATOM 3589 O O . PHE A 1 471 ? -4.729 -14.389 -12.867 1.00 97.69 471 PHE A O 1
ATOM 3596 N N . ARG A 1 472 ? -6.414 -14.541 -11.380 1.00 97.12 472 ARG A N 1
ATOM 3597 C CA . ARG A 1 472 ? -7.231 -13.472 -11.949 1.00 97.12 472 ARG A CA 1
ATOM 3598 C C . ARG A 1 472 ? -7.441 -12.351 -10.941 1.00 97.12 472 ARG A C 1
ATOM 3600 O O . ARG A 1 472 ? -8.117 -12.508 -9.930 1.00 97.12 472 ARG A O 1
ATOM 3607 N N . VAL A 1 473 ? -6.866 -11.193 -11.235 1.00 97.50 473 VAL A N 1
ATOM 3608 C CA . VAL A 1 473 ? -7.062 -9.949 -10.488 1.00 97.50 473 VAL A CA 1
ATOM 3609 C C . VAL A 1 473 ? -8.289 -9.245 -11.055 1.00 97.50 473 VAL A C 1
ATOM 3611 O O . VAL A 1 473 ? -8.312 -8.940 -12.245 1.00 97.50 473 VAL A O 1
ATOM 3614 N N . VAL A 1 474 ? -9.288 -8.961 -10.221 1.00 96.50 474 VAL A N 1
ATOM 3615 C CA . VAL A 1 474 ? -10.489 -8.201 -10.599 1.00 96.50 474 VAL A CA 1
ATOM 3616 C C . VAL A 1 474 ? -10.536 -6.912 -9.789 1.00 96.50 474 VAL A C 1
ATOM 3618 O O . VAL A 1 474 ? -10.539 -6.959 -8.562 1.00 96.50 474 VAL A O 1
ATOM 3621 N N . LEU A 1 475 ? -10.581 -5.768 -10.468 1.00 95.19 475 LEU A N 1
ATOM 3622 C CA . LEU A 1 475 ? -10.540 -4.433 -9.868 1.00 95.19 475 LEU A CA 1
ATOM 3623 C C . LEU A 1 475 ? -11.776 -3.624 -10.275 1.00 95.19 475 LEU A C 1
ATOM 3625 O O . LEU A 1 475 ? -12.228 -3.768 -11.412 1.00 95.19 475 LEU A O 1
ATOM 3629 N N . PRO A 1 476 ? -12.313 -2.761 -9.397 1.00 92.12 476 PRO A N 1
ATOM 3630 C CA . PRO A 1 476 ? -13.420 -1.881 -9.745 1.00 92.12 476 PRO A CA 1
ATOM 3631 C C . PRO A 1 476 ? -12.989 -0.838 -10.785 1.00 92.12 476 PRO A C 1
ATOM 3633 O O . PRO A 1 476 ? -11.851 -0.357 -10.772 1.00 92.12 476 PRO A O 1
ATOM 3636 N N . ALA A 1 477 ? -13.905 -0.474 -11.687 1.00 88.44 477 ALA A N 1
ATOM 3637 C CA . ALA A 1 477 ? -13.667 0.635 -12.608 1.00 88.44 477 ALA A CA 1
ATOM 3638 C C . ALA A 1 477 ? -13.488 1.938 -11.820 1.00 88.44 477 ALA A C 1
ATOM 3640 O O . ALA A 1 477 ? -14.163 2.180 -10.816 1.00 88.44 477 ALA A O 1
ATOM 3641 N N . ALA A 1 478 ? -12.589 2.796 -12.292 1.00 81.88 478 ALA A N 1
ATOM 3642 C CA . ALA A 1 478 ? -12.494 4.144 -11.772 1.00 81.88 478 ALA A CA 1
ATOM 3643 C C . ALA A 1 478 ? -13.818 4.890 -12.027 1.00 81.88 478 ALA A C 1
ATOM 3645 O O . ALA A 1 478 ? -14.405 4.712 -13.099 1.00 81.88 478 ALA A O 1
ATOM 3646 N N . PRO A 1 479 ? -14.273 5.751 -11.098 1.00 70.88 479 PRO A N 1
ATOM 3647 C CA . PRO A 1 479 ? -15.420 6.614 -11.347 1.00 70.88 479 PRO A CA 1
ATOM 3648 C C . PRO A 1 479 ? -15.195 7.404 -12.638 1.00 70.88 479 PRO A C 1
ATOM 3650 O O . PRO A 1 479 ? -14.117 7.976 -12.837 1.00 70.88 479 PRO A O 1
ATOM 3653 N N . GLU A 1 480 ? -16.195 7.414 -13.519 1.00 52.75 480 GLU A N 1
ATOM 3654 C CA . GLU A 1 480 ? -16.149 8.169 -14.768 1.00 52.75 480 GLU A CA 1
ATOM 3655 C C . GLU A 1 480 ? -15.875 9.642 -14.449 1.00 52.75 480 GLU A C 1
ATOM 3657 O O . GLU A 1 480 ? -16.675 10.321 -13.802 1.00 52.75 480 GLU A O 1
ATOM 3662 N N . GLN A 1 481 ? -14.732 10.164 -14.898 1.00 46.31 481 GLN A N 1
ATOM 3663 C CA . GLN A 1 481 ? -14.547 11.606 -14.920 1.00 46.31 481 GLN A CA 1
ATOM 3664 C C . GLN A 1 481 ? -15.399 12.157 -16.062 1.00 46.31 481 GLN A C 1
ATOM 3666 O O . GLN A 1 481 ? -14.989 12.139 -17.224 1.00 46.31 481 GLN A O 1
ATOM 3671 N N . THR A 1 482 ? -16.579 12.685 -15.737 1.00 36.50 482 THR A N 1
ATOM 3672 C CA . THR A 1 482 ? -17.264 13.634 -16.615 1.00 36.50 482 THR A CA 1
ATOM 3673 C C . THR A 1 482 ? -16.322 14.803 -16.896 1.00 36.50 482 THR A C 1
ATOM 3675 O O . THR A 1 482 ? -16.116 15.666 -16.049 1.00 36.50 482 THR A O 1
ATOM 3678 N N . GLY A 1 483 ? -15.758 14.823 -18.103 1.00 38.78 483 GLY A N 1
ATOM 3679 C CA . GLY A 1 483 ? -15.194 16.017 -18.721 1.00 38.78 483 GLY A CA 1
ATOM 3680 C C . GLY A 1 483 ? -13.831 16.467 -18.199 1.00 38.78 483 GLY A C 1
ATOM 3681 O O . GLY A 1 483 ? -13.714 17.511 -17.569 1.00 38.78 483 GLY A O 1
ATOM 3682 N N . ALA A 1 484 ? -12.769 15.786 -18.620 1.00 31.23 484 ALA A N 1
ATOM 3683 C CA . ALA A 1 484 ? -11.476 16.438 -18.813 1.00 31.23 484 ALA A CA 1
ATOM 3684 C C . ALA A 1 484 ? -10.982 16.164 -20.234 1.00 31.23 484 ALA A C 1
ATOM 3686 O O . ALA A 1 484 ? -9.981 15.489 -20.472 1.00 31.23 484 ALA A O 1
ATOM 3687 N N . THR A 1 485 ? -11.710 16.710 -21.211 1.00 29.86 485 THR A N 1
ATOM 3688 C CA . THR A 1 485 ? -11.175 16.946 -22.551 1.00 29.86 485 THR A CA 1
ATOM 3689 C C . THR A 1 485 ? -9.898 17.758 -22.389 1.00 29.86 485 THR A C 1
ATOM 3691 O O . THR A 1 485 ? -9.921 18.953 -22.094 1.00 29.86 485 THR A O 1
ATOM 3694 N N . ARG A 1 486 ? -8.764 17.080 -22.554 1.00 32.00 486 ARG A N 1
ATOM 3695 C CA . ARG A 1 486 ? -7.446 17.686 -22.707 1.00 32.00 486 ARG A CA 1
ATOM 3696 C C . ARG A 1 486 ? -7.593 18.800 -23.753 1.00 32.00 486 ARG A C 1
ATOM 3698 O O . ARG A 1 486 ? -8.019 18.490 -24.869 1.00 32.00 486 ARG A O 1
ATOM 3705 N N . PRO A 1 487 ? -7.306 20.079 -23.449 1.00 30.52 487 PRO A N 1
ATOM 3706 C CA . PRO A 1 487 ? -7.440 21.109 -24.459 1.00 30.52 487 PRO A CA 1
ATOM 3707 C C . PRO A 1 487 ? -6.403 20.822 -25.542 1.00 30.52 487 PRO A C 1
ATOM 3709 O O . PRO A 1 487 ? -5.195 20.953 -25.333 1.00 30.52 487 PRO A O 1
ATOM 3712 N N . ALA A 1 488 ? -6.889 20.395 -26.706 1.00 31.94 488 ALA A N 1
ATOM 3713 C CA . ALA A 1 488 ? -6.131 20.403 -27.939 1.00 31.94 488 ALA A CA 1
ATOM 3714 C C . ALA A 1 488 ? -5.770 21.865 -28.225 1.00 31.94 488 ALA A C 1
ATOM 3716 O O . ALA A 1 488 ? -6.573 22.636 -28.753 1.00 31.94 488 ALA A O 1
ATOM 3717 N N . SER A 1 489 ? -4.575 22.283 -27.805 1.00 34.44 489 SER A N 1
ATOM 3718 C CA . SER A 1 489 ? -4.090 23.628 -28.080 1.00 34.44 489 SER A CA 1
ATOM 3719 C C . SER A 1 489 ? -3.757 23.732 -29.569 1.00 34.44 489 SER A C 1
ATOM 3721 O O . SER A 1 489 ? -2.755 23.223 -30.079 1.00 34.44 489 SER A O 1
ATOM 3723 N N . ALA A 1 490 ? -4.655 24.386 -30.301 1.00 32.06 490 ALA A N 1
ATOM 3724 C CA . ALA A 1 490 ? -4.436 24.775 -31.680 1.00 32.06 490 ALA A CA 1
ATOM 3725 C C . ALA A 1 490 ? -3.241 25.743 -31.743 1.00 32.06 490 ALA A C 1
ATOM 3727 O O . ALA A 1 490 ? -3.296 26.888 -31.289 1.00 32.06 490 ALA A O 1
ATOM 3728 N N . LYS A 1 491 ? -2.128 25.266 -32.308 1.00 33.97 491 LYS A N 1
ATOM 3729 C CA . LYS A 1 491 ? -0.904 26.043 -32.527 1.00 33.97 491 LYS A CA 1
ATOM 3730 C C . LYS A 1 491 ? -1.159 27.176 -33.526 1.00 33.97 491 LYS A C 1
ATOM 3732 O O . LYS A 1 491 ? -1.051 26.975 -34.733 1.00 33.97 491 LYS A O 1
ATOM 3737 N N . LYS A 1 492 ? -1.355 28.404 -33.038 1.00 32.81 492 LYS A N 1
ATOM 3738 C CA . LYS A 1 492 ? -0.950 29.598 -33.797 1.00 32.81 492 LYS A CA 1
ATOM 3739 C C . LYS A 1 492 ? 0.571 29.721 -33.691 1.00 32.81 492 LYS A C 1
ATOM 3741 O O . LYS A 1 492 ? 1.109 29.953 -32.611 1.00 32.81 492 LYS A O 1
ATOM 3746 N N . ARG A 1 493 ? 1.279 29.535 -34.811 1.00 35.81 493 ARG A N 1
ATOM 3747 C CA . ARG A 1 493 ? 2.724 29.791 -34.929 1.00 35.81 493 ARG A CA 1
ATOM 3748 C C . ARG A 1 493 ? 2.999 31.277 -34.654 1.00 35.81 493 ARG A C 1
ATOM 3750 O O . ARG A 1 493 ? 2.928 32.092 -35.565 1.00 35.81 493 ARG A O 1
ATOM 3757 N N . ARG A 1 494 ? 3.316 31.629 -33.405 1.00 44.81 494 ARG A N 1
ATOM 3758 C CA . ARG A 1 494 ? 3.999 32.887 -33.063 1.00 44.81 494 ARG A CA 1
ATOM 3759 C C . ARG A 1 494 ? 5.507 32.637 -33.098 1.00 44.81 494 ARG A C 1
ATOM 3761 O O . ARG A 1 494 ? 5.977 31.588 -32.660 1.00 44.81 494 ARG A O 1
ATOM 3768 N N . SER A 1 495 ? 6.251 33.575 -33.675 1.00 47.25 495 SER A N 1
ATOM 3769 C CA . SER A 1 495 ? 7.714 33.552 -33.756 1.00 47.25 495 SER A CA 1
ATOM 3770 C C . SER A 1 495 ? 8.324 33.368 -32.363 1.00 47.25 495 SER A C 1
ATOM 3772 O O . SER A 1 495 ? 8.080 34.181 -31.471 1.00 47.25 495 SER A O 1
ATOM 3774 N N . VAL A 1 496 ? 9.102 32.301 -32.167 1.00 55.66 496 VAL A N 1
ATOM 3775 C CA . VAL A 1 496 ? 9.736 31.991 -30.878 1.00 55.66 496 VAL A CA 1
ATOM 3776 C C . VAL A 1 496 ? 10.814 33.040 -30.596 1.00 55.66 496 VAL A C 1
ATOM 3778 O O . VAL A 1 496 ? 11.824 33.099 -31.295 1.00 55.66 496 VAL A O 1
ATOM 3781 N N . ARG A 1 497 ? 10.598 33.884 -29.582 1.00 69.56 497 ARG A N 1
ATOM 3782 C CA . ARG A 1 497 ? 11.612 34.822 -29.086 1.00 69.56 497 ARG A CA 1
ATOM 3783 C C . ARG A 1 497 ? 12.750 34.034 -28.427 1.00 69.56 497 ARG A C 1
ATOM 3785 O O . ARG A 1 497 ? 12.504 33.127 -27.638 1.00 69.56 497 ARG A O 1
ATOM 3792 N N . ARG A 1 498 ? 13.997 34.414 -28.715 1.00 81.31 498 ARG A N 1
ATOM 3793 C CA . ARG A 1 498 ? 15.201 33.828 -28.105 1.00 81.31 498 ARG A CA 1
ATOM 3794 C C . ARG A 1 498 ? 15.245 34.159 -26.604 1.00 81.31 498 ARG A C 1
ATOM 3796 O O . ARG A 1 498 ? 15.479 35.308 -26.241 1.00 81.31 498 ARG A O 1
ATOM 3803 N N . LEU A 1 499 ? 15.003 33.170 -25.745 1.00 87.12 499 LEU A N 1
ATOM 3804 C CA . LEU A 1 499 ? 15.087 33.297 -24.278 1.00 87.12 499 LEU A CA 1
ATOM 3805 C C . LEU A 1 499 ? 16.528 33.207 -23.763 1.00 87.12 499 LEU A C 1
ATOM 3807 O O . LEU A 1 499 ? 17.369 32.534 -24.368 1.00 87.12 499 LEU A O 1
ATOM 3811 N N . ARG A 1 500 ? 16.786 33.836 -22.611 1.00 91.19 500 ARG A N 1
ATOM 3812 C CA . ARG A 1 500 ? 18.001 33.646 -21.803 1.00 91.19 500 ARG A CA 1
ATOM 3813 C C . ARG A 1 500 ? 17.758 32.589 -20.725 1.00 91.19 500 ARG A C 1
ATOM 3815 O O . ARG A 1 500 ? 17.010 32.833 -19.784 1.00 91.19 500 ARG A O 1
ATOM 3822 N N . VAL A 1 501 ? 18.401 31.435 -20.853 1.00 92.62 501 VAL A N 1
ATOM 3823 C CA . VAL A 1 501 ? 18.281 30.286 -19.949 1.00 92.62 501 VAL A CA 1
ATOM 3824 C C . VAL A 1 501 ? 19.550 30.174 -19.104 1.00 92.62 501 VAL A C 1
ATOM 3826 O O . VAL A 1 501 ? 20.652 30.154 -19.652 1.00 92.62 501 VAL A O 1
ATOM 3829 N N . LEU A 1 502 ? 19.404 30.110 -17.782 1.00 94.06 502 LEU A N 1
ATOM 3830 C CA . LEU A 1 502 ? 20.480 29.727 -16.867 1.00 94.06 502 LEU A CA 1
ATOM 3831 C C . LEU A 1 502 ? 20.306 28.252 -16.513 1.00 94.06 502 LEU A C 1
ATOM 3833 O O . LEU A 1 502 ? 19.212 27.852 -16.136 1.00 94.06 502 LEU A O 1
ATOM 3837 N N . VAL A 1 503 ? 21.363 27.463 -16.633 1.00 93.62 503 VAL A N 1
ATOM 3838 C CA . VAL A 1 503 ? 21.427 26.081 -16.152 1.00 93.62 503 VAL A CA 1
ATOM 3839 C C . VAL A 1 503 ? 22.327 26.070 -14.931 1.00 93.62 503 VAL A C 1
ATOM 3841 O O . VAL A 1 503 ? 23.422 26.624 -15.001 1.00 93.62 503 VAL A O 1
ATOM 3844 N N . VAL A 1 504 ? 21.868 25.488 -13.834 1.00 93.81 504 VAL A N 1
ATOM 3845 C CA . VAL A 1 504 ? 22.600 25.369 -12.575 1.00 93.81 504 VAL A CA 1
ATOM 3846 C C . VAL A 1 504 ? 22.692 23.889 -12.248 1.00 93.81 504 VAL A C 1
ATOM 3848 O O . VAL A 1 504 ? 21.667 23.252 -12.014 1.00 93.81 504 VAL A O 1
ATOM 3851 N N . ASP A 1 505 ? 23.897 23.348 -12.334 1.00 90.69 505 ASP A N 1
ATOM 3852 C CA . ASP A 1 505 ? 24.181 21.925 -12.169 1.00 90.69 505 ASP A CA 1
ATOM 3853 C C . ASP A 1 505 ? 25.660 21.780 -11.800 1.00 90.69 505 ASP A C 1
ATOM 3855 O O . ASP A 1 505 ? 26.500 22.405 -12.453 1.00 90.69 505 ASP A O 1
ATOM 3859 N N . ASP A 1 506 ? 25.985 21.013 -10.763 1.00 88.94 506 ASP A N 1
ATOM 3860 C CA . ASP A 1 506 ? 27.373 20.725 -10.383 1.00 88.94 506 ASP A CA 1
ATOM 3861 C C . ASP A 1 506 ? 28.056 19.770 -11.371 1.00 88.94 506 ASP A C 1
ATOM 3863 O O . ASP A 1 506 ? 29.280 19.801 -11.532 1.00 88.94 506 ASP A O 1
ATOM 3867 N N . GLU A 1 507 ? 27.274 19.010 -12.138 1.00 86.88 507 GLU A N 1
ATOM 3868 C CA . GLU A 1 507 ? 27.766 18.193 -13.235 1.00 86.88 507 GLU A CA 1
ATOM 3869 C C . GLU A 1 507 ? 27.861 19.017 -14.534 1.00 86.88 507 GLU A C 1
ATOM 3871 O O . GLU A 1 507 ? 26.906 19.191 -15.303 1.00 86.88 507 GLU A O 1
ATOM 3876 N N . LEU A 1 508 ? 29.066 19.523 -14.821 1.00 84.44 508 LEU A N 1
ATOM 3877 C CA . LEU A 1 508 ? 29.324 20.405 -15.970 1.00 84.44 508 LEU A CA 1
ATOM 3878 C C . LEU A 1 508 ? 28.897 19.807 -17.324 1.00 84.44 508 LEU A C 1
ATOM 3880 O O . LEU A 1 508 ? 28.488 20.551 -18.223 1.00 84.44 508 LEU A O 1
ATOM 3884 N N . GLU A 1 509 ? 28.948 18.482 -17.473 1.00 83.81 509 GLU A N 1
ATOM 3885 C CA . GLU A 1 509 ? 28.533 17.776 -18.691 1.00 83.81 509 GLU A CA 1
ATOM 3886 C C . GLU A 1 509 ? 27.019 17.851 -18.937 1.00 83.81 509 GLU A C 1
ATOM 3888 O O . GLU A 1 509 ? 26.583 18.032 -20.082 1.00 83.81 509 GLU A O 1
ATOM 3893 N N . VAL A 1 510 ? 26.199 17.828 -17.879 1.00 83.88 510 VAL A N 1
ATOM 3894 C CA . VAL A 1 510 ? 24.746 18.040 -17.987 1.00 83.88 510 VAL A CA 1
ATOM 3895 C C . VAL A 1 510 ? 24.476 19.451 -18.502 1.00 83.88 510 VAL A C 1
ATOM 3897 O O . VAL A 1 510 ? 23.734 19.644 -19.475 1.00 83.88 510 VAL A O 1
ATOM 3900 N N . GLY A 1 511 ? 25.158 20.445 -17.930 1.00 85.81 511 GLY A N 1
ATOM 3901 C CA . GLY A 1 511 ? 25.099 21.828 -18.393 1.00 85.81 511 GLY A CA 1
ATOM 3902 C C . GLY A 1 511 ? 25.542 21.995 -19.853 1.00 85.81 511 GLY A C 1
ATOM 3903 O O . GLY A 1 511 ? 24.870 22.668 -20.648 1.00 85.81 511 GLY A O 1
ATOM 3904 N N . ALA A 1 512 ? 26.638 21.344 -20.248 1.00 84.94 512 ALA A N 1
ATOM 3905 C CA . ALA A 1 512 ? 27.139 21.355 -21.620 1.00 84.94 512 ALA A CA 1
ATOM 3906 C C . ALA A 1 512 ? 26.147 20.713 -22.605 1.00 84.94 512 ALA A C 1
ATOM 3908 O O . ALA A 1 512 ? 25.927 21.250 -23.699 1.00 84.94 512 ALA A O 1
ATOM 3909 N N . SER A 1 513 ? 25.503 19.613 -22.208 1.00 85.94 513 SER A N 1
ATOM 3910 C CA . SER A 1 513 ? 24.465 18.930 -22.984 1.00 85.94 513 SER A CA 1
ATOM 3911 C C . SER A 1 513 ? 23.237 19.820 -23.199 1.00 85.94 513 SER A C 1
ATOM 3913 O O . SER A 1 513 ? 22.825 20.050 -24.343 1.00 85.94 513 SER A O 1
ATOM 3915 N N . VAL A 1 514 ? 22.717 20.441 -22.134 1.00 87.50 514 VAL A N 1
ATOM 3916 C CA . VAL A 1 514 ? 21.603 21.401 -22.220 1.00 87.50 514 VAL A CA 1
ATOM 3917 C C . VAL A 1 514 ? 21.952 22.573 -23.142 1.00 87.50 514 VAL A C 1
ATOM 3919 O O . VAL A 1 514 ? 21.159 22.940 -24.019 1.00 87.50 514 VAL A O 1
ATOM 3922 N N . ARG A 1 515 ? 23.164 23.132 -23.017 1.00 90.25 515 ARG A N 1
ATOM 3923 C CA . ARG A 1 515 ? 23.660 24.199 -23.900 1.00 90.25 515 ARG A CA 1
ATOM 3924 C C . ARG A 1 515 ? 23.716 23.751 -25.360 1.00 90.25 515 ARG A C 1
ATOM 3926 O O . ARG 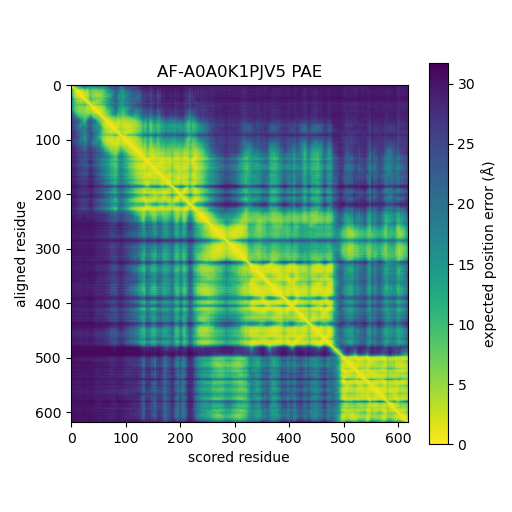A 1 515 ? 23.330 24.524 -26.235 1.00 90.25 515 ARG A O 1
ATOM 3933 N N . ARG A 1 516 ? 24.136 22.515 -25.645 1.00 86.69 516 ARG A N 1
ATOM 3934 C CA . ARG A 1 516 ? 24.171 21.955 -27.008 1.00 86.69 516 ARG A CA 1
ATOM 3935 C C . ARG A 1 516 ? 22.764 21.806 -27.599 1.00 86.69 516 ARG A C 1
ATOM 3937 O O . ARG A 1 516 ? 22.553 22.125 -28.771 1.00 86.69 516 ARG A O 1
ATOM 3944 N N . VAL A 1 517 ? 21.788 21.388 -26.790 1.00 86.62 517 VAL A N 1
ATOM 3945 C CA . VAL A 1 517 ? 20.388 21.198 -27.213 1.00 86.62 517 VAL A CA 1
ATOM 3946 C C . VAL A 1 517 ? 19.662 22.523 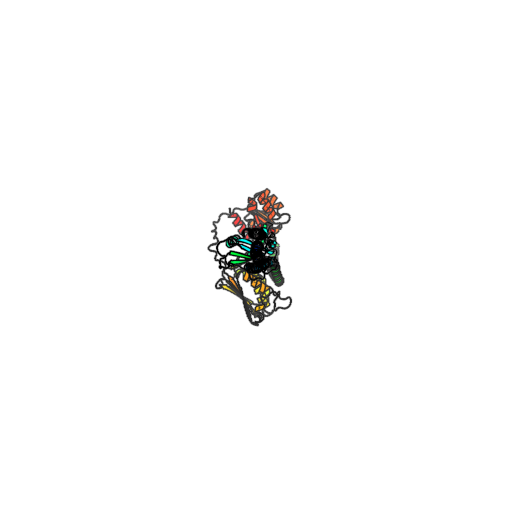-27.459 1.00 86.62 517 VAL A C 1
ATOM 3948 O O . VAL A 1 517 ? 18.948 22.651 -28.463 1.00 86.62 517 VAL A O 1
ATOM 3951 N N . LEU A 1 518 ? 19.818 23.497 -26.556 1.00 89.00 518 LEU A N 1
ATOM 3952 C CA . LEU A 1 518 ? 19.052 24.748 -26.555 1.00 89.00 518 LEU A CA 1
ATOM 3953 C C . LEU A 1 518 ? 19.795 25.931 -27.201 1.00 89.00 518 LEU A C 1
ATOM 3955 O O . LEU A 1 518 ? 19.146 26.827 -27.742 1.00 89.00 518 LEU A O 1
ATOM 3959 N N . GLY A 1 519 ? 21.130 25.935 -27.224 1.00 85.94 519 GLY A N 1
ATOM 3960 C CA . GLY A 1 519 ? 21.958 27.078 -27.643 1.00 85.94 519 GLY A CA 1
ATOM 3961 C C . GLY A 1 519 ? 21.786 27.516 -29.102 1.00 85.94 519 GLY A C 1
ATOM 3962 O O . GLY A 1 519 ? 22.027 28.676 -29.434 1.00 85.94 519 GLY A O 1
ATOM 3963 N N . ARG A 1 520 ? 21.283 26.626 -29.973 1.00 82.00 520 ARG A N 1
ATOM 3964 C CA . ARG A 1 520 ? 20.927 26.966 -31.366 1.00 82.00 520 ARG A CA 1
ATOM 3965 C C . ARG A 1 520 ? 19.710 27.892 -31.470 1.00 82.00 520 ARG A C 1
ATOM 3967 O O . ARG A 1 520 ? 19.537 28.551 -32.486 1.00 82.00 520 ARG A O 1
ATOM 3974 N N . THR A 1 521 ? 18.853 27.911 -30.451 1.00 83.12 521 THR A N 1
ATOM 3975 C CA . THR A 1 521 ? 17.560 28.626 -30.460 1.00 83.12 521 THR A CA 1
ATOM 3976 C C . THR A 1 521 ? 17.404 29.614 -29.306 1.00 83.12 521 THR A C 1
ATOM 3978 O O . THR A 1 521 ? 16.554 30.492 -29.380 1.00 83.12 521 THR A O 1
ATOM 3981 N N . HIS A 1 522 ? 18.240 29.502 -28.271 1.00 87.94 522 HIS A N 1
ATOM 3982 C CA . HIS A 1 522 ? 18.199 30.271 -27.026 1.00 87.94 522 HIS A CA 1
ATOM 3983 C C . HIS A 1 522 ? 19.611 30.761 -26.663 1.00 87.94 522 HIS A C 1
ATOM 3985 O O . HIS A 1 522 ? 20.593 30.375 -27.301 1.00 87.94 522 HIS A O 1
ATOM 3991 N N . SER A 1 523 ? 19.727 31.677 -25.705 1.00 89.69 523 SER A N 1
ATOM 3992 C CA . SER A 1 523 ? 21.007 32.020 -25.075 1.00 89.69 523 SER A CA 1
ATOM 3993 C C . SER A 1 523 ? 21.105 31.231 -23.776 1.00 89.69 523 SER A C 1
ATOM 3995 O O . SER A 1 523 ? 20.228 31.371 -22.931 1.00 89.69 523 SER A O 1
ATOM 3997 N N . VAL A 1 524 ? 22.104 30.357 -23.644 1.00 91.38 524 VAL A N 1
ATOM 3998 C CA . VAL A 1 524 ? 22.207 29.415 -22.520 1.00 91.38 524 VAL A CA 1
ATOM 3999 C C . VAL A 1 524 ? 23.517 29.649 -21.782 1.00 91.38 524 VAL A C 1
ATOM 4001 O O . VAL A 1 524 ? 24.587 29.549 -22.383 1.00 91.38 524 VAL A O 1
ATOM 4004 N N . HIS A 1 525 ? 23.431 29.928 -20.485 1.00 92.75 525 HIS A N 1
ATOM 4005 C CA . HIS A 1 525 ? 24.579 30.024 -19.583 1.00 92.75 525 HIS A CA 1
ATOM 4006 C C . HIS A 1 525 ? 24.543 28.872 -18.580 1.00 92.75 525 HIS A C 1
ATOM 4008 O O . HIS A 1 525 ? 23.464 28.474 -18.157 1.00 92.75 525 HIS A O 1
ATOM 4014 N N . VAL A 1 526 ? 25.710 28.347 -18.211 1.00 92.50 526 VAL A N 1
ATOM 4015 C CA . VAL A 1 526 ? 25.853 27.182 -17.322 1.00 92.50 526 VAL A CA 1
ATOM 4016 C C . VAL A 1 526 ? 26.644 27.589 -16.090 1.00 92.50 526 VAL A C 1
ATOM 4018 O O . VAL A 1 526 ? 27.746 28.122 -16.243 1.00 92.50 526 VAL A O 1
ATOM 4021 N N . ALA A 1 527 ? 26.081 27.356 -14.907 1.00 92.94 527 ALA A N 1
ATOM 4022 C CA . ALA A 1 527 ? 26.679 27.547 -13.592 1.00 92.94 527 ALA A CA 1
ATOM 4023 C C . ALA A 1 527 ? 26.921 26.199 -12.916 1.00 92.94 527 ALA A C 1
ATOM 4025 O O . ALA A 1 527 ? 25.993 25.400 -12.848 1.00 92.94 527 ALA A O 1
ATOM 4026 N N . GLY A 1 528 ? 28.128 26.002 -12.384 1.00 89.38 528 GLY A N 1
ATOM 4027 C CA . GLY A 1 528 ? 28.550 24.786 -11.679 1.00 89.38 528 GLY A CA 1
ATOM 4028 C C . GLY A 1 528 ? 27.978 24.633 -10.264 1.00 89.38 528 GLY A C 1
ATOM 4029 O O . GLY A 1 528 ? 28.452 23.808 -9.498 1.00 89.38 528 GLY A O 1
ATOM 4030 N N . GLY A 1 529 ? 27.040 25.493 -9.862 1.00 89.81 529 GLY A N 1
ATOM 4031 C CA . GLY A 1 529 ? 26.488 25.513 -8.511 1.00 89.81 529 GLY A CA 1
ATOM 4032 C C . GLY A 1 529 ? 25.802 26.832 -8.163 1.00 89.81 529 GLY A C 1
ATOM 4033 O O . GLY A 1 529 ? 25.826 27.808 -8.927 1.00 89.81 529 GLY A O 1
ATOM 4034 N N . ALA A 1 530 ? 25.182 26.875 -6.983 1.00 90.88 530 ALA A N 1
ATOM 4035 C CA . ALA A 1 530 ? 24.335 27.989 -6.563 1.00 90.88 530 ALA A CA 1
ATOM 4036 C C . ALA A 1 530 ? 25.094 29.323 -6.420 1.00 90.88 530 ALA A C 1
ATOM 4038 O O . ALA A 1 530 ? 24.565 30.369 -6.797 1.00 90.88 530 ALA A O 1
ATOM 4039 N N . ALA A 1 531 ? 26.340 29.308 -5.934 1.00 89.44 531 ALA A N 1
ATOM 4040 C CA . ALA A 1 531 ? 27.142 30.522 -5.762 1.00 89.44 531 ALA A CA 1
ATOM 4041 C C . ALA A 1 531 ? 27.398 31.240 -7.100 1.00 89.44 531 ALA A C 1
ATOM 4043 O O . ALA A 1 531 ? 27.154 32.442 -7.236 1.00 89.44 531 ALA A O 1
ATOM 4044 N N . GLU A 1 532 ? 27.817 30.492 -8.125 1.00 91.12 532 GLU A N 1
ATOM 4045 C CA . GLU A 1 532 ? 28.030 31.037 -9.467 1.00 91.12 532 GLU A CA 1
ATOM 4046 C C . GLU A 1 532 ? 26.703 31.478 -10.109 1.00 91.12 532 GLU A C 1
ATOM 4048 O O . GLU A 1 532 ? 26.648 32.502 -10.801 1.00 91.12 532 GLU A O 1
ATOM 4053 N N . ALA A 1 533 ? 25.614 30.746 -9.851 1.00 91.50 533 ALA A N 1
ATOM 4054 C CA . ALA A 1 533 ? 24.282 31.120 -10.311 1.00 91.50 533 ALA A CA 1
ATOM 4055 C C . ALA A 1 533 ? 23.846 32.481 -9.749 1.00 91.50 533 ALA A C 1
ATOM 4057 O O . ALA A 1 533 ? 23.415 33.334 -10.524 1.00 91.50 533 ALA A O 1
ATOM 4058 N N . ILE A 1 534 ? 24.020 32.726 -8.445 1.00 90.50 534 ILE A N 1
ATOM 4059 C CA . ILE A 1 534 ? 23.671 33.999 -7.791 1.00 90.50 534 ILE A CA 1
ATOM 4060 C C . ILE A 1 534 ? 24.442 35.163 -8.425 1.00 90.50 534 ILE A C 1
ATOM 4062 O O . ILE A 1 534 ? 23.823 36.120 -8.894 1.00 90.50 534 ILE A O 1
ATOM 4066 N N . VAL A 1 535 ? 25.768 35.039 -8.564 1.00 89.88 535 VAL A N 1
ATOM 4067 C CA . VAL A 1 535 ? 26.611 36.073 -9.196 1.00 89.88 535 VAL A CA 1
ATOM 4068 C C . VAL A 1 535 ? 26.130 36.400 -10.612 1.00 89.88 535 VAL A C 1
ATOM 4070 O O . VAL A 1 535 ? 26.130 37.560 -11.033 1.00 89.88 535 VAL A O 1
ATOM 4073 N N . ARG A 1 536 ? 25.704 35.391 -11.379 1.00 89.44 536 ARG A N 1
ATOM 4074 C CA . ARG A 1 536 ? 25.179 35.606 -12.732 1.00 89.44 536 ARG A CA 1
ATOM 4075 C C . ARG A 1 536 ? 23.789 36.224 -12.741 1.00 89.44 536 ARG A C 1
ATOM 4077 O O . ARG A 1 536 ? 23.532 37.069 -13.599 1.00 89.44 536 ARG A O 1
ATOM 4084 N N . LEU A 1 537 ? 22.913 35.817 -11.827 1.00 89.19 537 LEU A N 1
ATOM 4085 C CA . LEU A 1 537 ? 21.578 36.387 -11.661 1.00 89.19 537 LEU A CA 1
ATOM 4086 C C . LEU A 1 537 ? 21.653 37.861 -11.231 1.00 89.19 537 LEU A C 1
ATOM 4088 O O . LEU A 1 537 ? 20.759 38.636 -11.565 1.00 89.19 537 LEU A O 1
ATOM 4092 N N . ASP A 1 538 ? 22.692 38.269 -10.499 1.00 84.75 538 ASP A N 1
ATOM 4093 C CA . ASP A 1 538 ? 22.947 39.669 -10.116 1.00 84.75 538 ASP A CA 1
ATOM 4094 C C . ASP A 1 538 ? 23.427 40.528 -11.284 1.00 84.75 538 ASP A C 1
ATOM 4096 O O . ASP A 1 538 ? 23.036 41.686 -11.406 1.00 84.75 538 ASP A O 1
ATOM 4100 N N . LYS A 1 539 ? 24.208 39.945 -12.196 1.00 80.69 539 LYS A N 1
ATOM 4101 C CA . LYS A 1 539 ? 24.740 40.643 -13.375 1.00 80.69 539 LYS A CA 1
ATOM 4102 C C . LYS A 1 539 ? 23.752 40.745 -14.544 1.00 80.69 539 LYS A C 1
ATOM 4104 O O . LYS A 1 539 ? 24.019 41.473 -15.497 1.00 80.69 539 LYS A O 1
ATOM 4109 N N . GLY A 1 540 ? 22.626 40.026 -14.532 1.00 74.12 540 GLY A N 1
ATOM 4110 C CA . GLY A 1 540 ? 21.636 40.138 -15.603 1.00 74.12 540 GLY A CA 1
ATOM 4111 C C . GLY A 1 540 ? 20.367 39.306 -15.427 1.00 74.12 540 GLY A C 1
ATOM 4112 O O . GLY A 1 540 ? 20.319 38.347 -14.666 1.00 74.12 540 GLY A O 1
ATOM 4113 N N . GLY A 1 541 ? 19.328 39.666 -16.188 1.00 81.50 541 GLY A N 1
ATOM 4114 C CA . GLY A 1 541 ? 18.037 38.974 -16.174 1.00 81.50 541 GLY A CA 1
ATOM 4115 C C . GLY A 1 541 ? 18.026 37.682 -16.995 1.00 81.50 541 GLY A C 1
ATOM 4116 O O . GLY A 1 541 ? 18.497 37.656 -18.136 1.00 81.50 541 GLY A O 1
ATOM 4117 N N . TYR A 1 542 ? 17.430 36.637 -16.420 1.00 89.31 542 TYR A N 1
ATOM 4118 C CA . TYR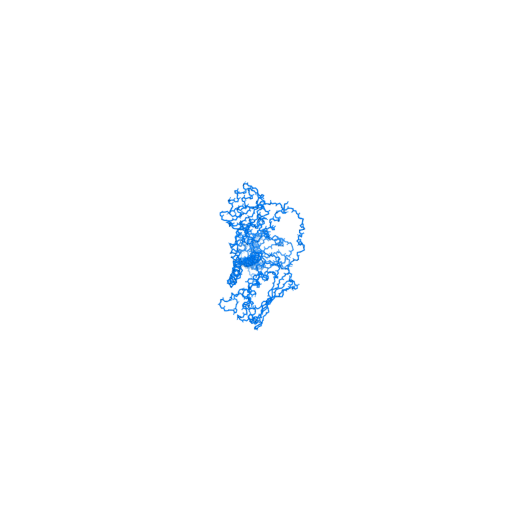 A 1 542 ? 17.165 35.358 -17.074 1.00 89.31 542 TYR A CA 1
ATOM 4119 C C . TYR A 1 542 ? 15.663 35.121 -17.212 1.00 89.31 542 TYR A C 1
ATOM 4121 O O . TYR A 1 542 ? 14.856 35.496 -16.359 1.00 89.31 542 TYR A O 1
ATOM 4129 N N . ASP A 1 543 ? 15.288 34.500 -18.323 1.00 87.25 543 ASP A N 1
ATOM 4130 C CA . ASP A 1 543 ? 13.907 34.156 -18.628 1.00 87.25 543 ASP A CA 1
ATOM 4131 C C . ASP A 1 543 ? 13.493 32.823 -18.005 1.00 87.25 543 ASP A C 1
ATOM 4133 O O . ASP A 1 543 ? 12.308 32.644 -17.730 1.00 87.25 543 ASP A O 1
ATOM 4137 N N . LEU A 1 544 ? 14.453 31.920 -17.796 1.00 90.44 544 LEU A N 1
ATOM 4138 C CA . LEU A 1 544 ? 14.268 30.569 -17.277 1.00 90.44 544 LEU A CA 1
ATOM 4139 C C . LEU A 1 544 ? 15.525 30.146 -16.512 1.00 90.44 544 LEU A C 1
ATOM 4141 O O . LEU A 1 544 ? 16.637 30.372 -16.996 1.00 90.44 544 LEU A O 1
ATOM 4145 N N . VAL A 1 545 ? 15.344 29.508 -15.357 1.00 93.75 545 VAL A N 1
ATOM 4146 C CA . VAL A 1 545 ? 16.433 28.877 -14.601 1.00 93.75 545 VAL A CA 1
ATOM 4147 C C . VAL A 1 545 ? 16.145 27.383 -14.516 1.00 93.75 545 VAL A C 1
ATOM 4149 O O . VAL A 1 545 ? 15.165 26.987 -13.901 1.00 93.75 545 VAL A O 1
ATOM 4152 N N . LEU A 1 546 ? 16.965 26.556 -15.152 1.00 93.12 546 LEU A N 1
ATOM 4153 C CA . LEU A 1 546 ? 16.978 25.109 -14.957 1.00 93.12 546 LEU A CA 1
ATOM 4154 C C . LEU A 1 546 ? 17.968 24.822 -13.832 1.00 93.12 546 LEU A C 1
ATOM 4156 O O . LEU A 1 546 ? 19.121 25.222 -13.949 1.00 93.12 546 LEU A O 1
ATOM 4160 N N . CYS A 1 547 ? 17.539 24.194 -12.746 1.00 93.44 547 CYS A N 1
ATOM 4161 C CA . CYS A 1 547 ? 18.390 24.014 -11.573 1.00 93.44 547 CYS A CA 1
ATOM 4162 C C . CYS A 1 547 ? 18.293 22.596 -11.039 1.00 93.44 547 CYS A C 1
ATOM 4164 O O . CYS A 1 547 ? 17.177 22.124 -10.815 1.00 93.44 547 CYS A O 1
ATOM 4166 N N . ASP A 1 548 ? 19.428 21.943 -10.808 1.00 91.56 548 ASP A N 1
ATOM 4167 C CA . ASP A 1 548 ? 19.439 20.704 -10.043 1.00 91.56 548 ASP A CA 1
ATOM 4168 C C . ASP A 1 548 ? 18.915 20.949 -8.620 1.00 91.56 548 ASP A C 1
ATOM 4170 O O . ASP A 1 548 ? 19.165 21.972 -7.979 1.00 91.56 548 ASP A O 1
ATOM 4174 N N . LEU A 1 549 ? 18.111 20.011 -8.137 1.00 87.56 549 LEU A N 1
ATOM 4175 C CA . LEU A 1 549 ? 17.544 20.057 -6.805 1.00 87.56 549 LEU A CA 1
ATOM 4176 C C . LEU A 1 549 ? 18.599 19.761 -5.733 1.00 87.56 549 LEU A C 1
ATOM 4178 O O . LEU A 1 549 ? 18.546 20.356 -4.654 1.00 87.56 549 LEU A O 1
ATOM 4182 N N . LEU A 1 550 ? 19.535 18.854 -6.023 1.00 85.12 550 LEU A N 1
ATOM 4183 C CA . LEU A 1 550 ? 20.580 18.418 -5.099 1.00 85.12 550 LEU A CA 1
ATOM 4184 C C . LEU A 1 550 ? 21.940 18.817 -5.663 1.00 85.12 550 LEU A C 1
ATOM 4186 O O . LEU A 1 550 ? 22.375 18.255 -6.653 1.00 85.12 550 LEU A O 1
ATOM 4190 N N . MET A 1 551 ? 22.588 19.783 -5.017 1.00 88.56 551 MET A N 1
ATOM 4191 C CA . MET A 1 551 ? 23.929 20.248 -5.366 1.00 88.56 551 MET A CA 1
ATOM 4192 C C . MET A 1 551 ? 24.745 20.427 -4.076 1.00 88.56 551 MET A C 1
ATOM 4194 O O . MET A 1 551 ? 24.147 20.707 -3.026 1.00 88.56 551 MET A O 1
ATOM 4198 N N . PRO A 1 552 ? 26.080 20.282 -4.125 1.00 80.62 552 PRO A N 1
ATOM 4199 C CA . PRO A 1 552 ? 26.967 20.552 -2.996 1.00 80.62 552 PRO A CA 1
ATOM 4200 C C . PRO A 1 552 ? 26.846 21.992 -2.485 1.00 80.62 552 PRO A C 1
ATOM 4202 O O . PRO A 1 552 ? 26.501 22.900 -3.241 1.00 80.62 552 PRO A O 1
ATOM 4205 N N . GLU A 1 553 ? 27.187 22.196 -1.207 1.00 87.88 553 GLU A N 1
ATOM 4206 C CA . GLU A 1 553 ? 27.197 23.480 -0.473 1.00 87.88 553 GLU A CA 1
ATOM 4207 C C . GLU A 1 553 ? 25.826 24.151 -0.294 1.00 87.88 553 GLU A C 1
ATOM 4209 O O . GLU A 1 553 ? 25.451 24.487 0.828 1.00 87.88 553 GLU A O 1
ATOM 4214 N N . MET A 1 554 ? 25.074 24.345 -1.377 1.00 88.88 554 MET A N 1
ATOM 4215 C CA . MET A 1 554 ? 23.742 24.935 -1.378 1.00 88.88 554 MET A CA 1
ATOM 4216 C C . MET A 1 554 ? 22.856 24.226 -2.400 1.00 88.88 554 MET A C 1
ATOM 4218 O O . MET A 1 554 ? 23.122 24.221 -3.603 1.00 88.88 554 MET A O 1
ATOM 4222 N N . THR A 1 555 ? 21.755 23.672 -1.905 1.00 90.75 555 THR A N 1
ATOM 4223 C CA . THR A 1 555 ? 20.788 22.921 -2.707 1.00 90.75 555 THR A CA 1
ATOM 4224 C C . THR A 1 555 ? 19.948 23.835 -3.600 1.00 90.75 555 THR A C 1
ATOM 4226 O O . THR A 1 555 ? 19.774 25.028 -3.332 1.00 90.75 555 THR A O 1
ATOM 4229 N N . GLY A 1 556 ? 19.326 23.264 -4.635 1.00 88.69 556 GLY A N 1
ATOM 4230 C CA . GLY A 1 556 ? 18.363 23.992 -5.465 1.00 88.69 556 GLY A CA 1
ATOM 4231 C C . GLY A 1 556 ? 17.156 24.510 -4.672 1.00 88.69 556 GLY A C 1
ATOM 4232 O O . GLY A 1 556 ? 16.587 25.540 -5.031 1.00 88.69 556 GLY A O 1
ATOM 4233 N N . MET A 1 557 ? 16.796 23.839 -3.571 1.00 90.75 557 MET A N 1
ATOM 4234 C CA . MET A 1 557 ? 15.736 24.268 -2.648 1.00 90.75 557 MET A CA 1
ATOM 4235 C C . MET A 1 557 ? 16.115 25.564 -1.924 1.00 90.75 557 MET A C 1
ATOM 4237 O O . MET A 1 557 ? 15.353 26.529 -1.936 1.00 90.75 557 MET A O 1
ATOM 4241 N N . GLU A 1 558 ? 17.320 25.608 -1.355 1.00 90.56 558 GLU A N 1
ATOM 4242 C CA . GLU A 1 558 ? 17.853 26.781 -0.648 1.00 90.56 558 GLU A CA 1
ATOM 4243 C C . GLU A 1 558 ? 18.097 27.949 -1.609 1.00 90.56 558 GLU A C 1
ATOM 4245 O O . GLU A 1 558 ? 17.779 29.098 -1.294 1.00 90.56 558 GLU A O 1
ATOM 4250 N N . LEU A 1 559 ? 18.580 27.663 -2.825 1.00 92.50 559 LEU A N 1
ATOM 4251 C CA . LEU A 1 559 ? 18.695 28.666 -3.881 1.00 92.50 559 LEU A CA 1
ATOM 4252 C C . LEU A 1 559 ? 17.322 29.254 -4.240 1.00 92.50 559 LEU A C 1
ATOM 4254 O O . LEU A 1 559 ? 17.196 30.470 -4.374 1.00 92.50 559 LEU A O 1
ATOM 4258 N N . HIS A 1 560 ? 16.287 28.420 -4.367 1.00 93.94 560 HIS A N 1
ATOM 4259 C CA . HIS A 1 560 ? 14.931 28.885 -4.649 1.00 93.94 560 HIS A CA 1
ATOM 4260 C C . HIS A 1 560 ? 14.365 29.754 -3.519 1.00 93.94 560 HIS A C 1
ATOM 4262 O O . HIS A 1 560 ? 13.795 30.807 -3.795 1.00 93.94 560 HIS A O 1
ATOM 4268 N N . GLU A 1 561 ? 14.529 29.355 -2.255 1.00 91.38 561 GLU A N 1
ATOM 4269 C CA . GLU A 1 561 ? 14.082 30.149 -1.100 1.00 91.38 561 GLU A CA 1
ATOM 4270 C C . GLU A 1 561 ? 14.763 31.520 -1.060 1.00 91.38 561 GLU A C 1
ATOM 4272 O O . GLU A 1 561 ? 14.086 32.545 -0.961 1.00 91.38 561 GLU A O 1
ATOM 4277 N N . ARG A 1 562 ? 16.081 31.558 -1.275 1.00 89.94 562 ARG A N 1
ATOM 4278 C CA . ARG A 1 562 ? 16.848 32.806 -1.346 1.00 89.94 562 ARG A CA 1
ATOM 4279 C C . ARG A 1 562 ? 16.432 33.687 -2.525 1.00 89.94 562 ARG A C 1
ATOM 4281 O O . ARG A 1 562 ? 16.366 34.913 -2.403 1.00 89.94 562 ARG A O 1
ATOM 4288 N N . LEU A 1 563 ? 16.134 33.089 -3.679 1.00 90.12 563 LEU A N 1
ATOM 4289 C CA . LEU A 1 563 ? 15.602 33.820 -4.829 1.00 90.12 563 LEU A CA 1
ATOM 4290 C C . LEU A 1 563 ? 14.175 34.301 -4.589 1.00 90.12 563 LEU A C 1
ATOM 4292 O O . LEU A 1 563 ? 13.822 35.361 -5.084 1.00 90.12 563 LEU A O 1
ATOM 4296 N N . ARG A 1 564 ? 13.357 33.592 -3.813 1.00 90.25 564 ARG A N 1
ATOM 4297 C CA . ARG A 1 564 ? 12.012 34.055 -3.463 1.00 90.25 564 ARG A CA 1
ATOM 4298 C C . ARG A 1 564 ? 12.057 35.336 -2.628 1.00 90.25 564 ARG A C 1
ATOM 4300 O O . ARG A 1 564 ? 11.196 36.187 -2.802 1.00 90.25 564 ARG A O 1
ATOM 4307 N N . GLU A 1 565 ? 13.062 35.493 -1.772 1.00 88.38 565 GLU A N 1
ATOM 4308 C CA . GLU A 1 565 ? 13.265 36.708 -0.969 1.00 88.38 565 GLU A CA 1
ATOM 4309 C C . GLU A 1 565 ? 13.864 37.860 -1.784 1.00 88.38 565 GLU A C 1
ATOM 4311 O O . GLU A 1 565 ? 13.442 39.006 -1.659 1.00 88.38 565 GLU A O 1
ATOM 4316 N N . THR A 1 566 ? 14.845 37.563 -2.640 1.00 85.56 566 THR A N 1
ATOM 4317 C CA . THR A 1 566 ? 15.637 38.597 -3.331 1.00 85.56 566 THR A CA 1
ATOM 4318 C C . THR A 1 566 ? 15.131 38.933 -4.735 1.00 85.56 566 THR A C 1
ATOM 4320 O O . THR A 1 566 ? 15.246 40.075 -5.180 1.00 85.56 566 THR A O 1
ATOM 4323 N N . LYS A 1 567 ? 14.586 37.951 -5.464 1.00 87.88 567 LYS A N 1
ATOM 4324 C CA . LYS A 1 567 ? 14.113 38.044 -6.859 1.00 87.88 567 LYS A CA 1
ATOM 4325 C C . LYS A 1 567 ? 12.915 37.104 -7.122 1.00 87.88 567 LYS A C 1
ATOM 4327 O O . LYS A 1 567 ? 13.057 36.158 -7.909 1.00 87.88 567 LYS A O 1
ATOM 4332 N N . PRO A 1 568 ? 11.721 37.374 -6.552 1.00 85.69 568 PRO A N 1
ATOM 4333 C CA . PRO A 1 568 ? 10.550 36.489 -6.648 1.00 85.69 568 PRO A CA 1
ATOM 4334 C C . PRO A 1 568 ? 10.212 36.064 -8.084 1.00 85.69 568 PRO A C 1
ATOM 4336 O O . PRO A 1 568 ? 9.998 34.888 -8.367 1.00 85.69 568 PRO A O 1
ATOM 4339 N N . ASN A 1 569 ? 10.300 37.010 -9.025 1.00 84.06 569 ASN A N 1
ATOM 4340 C CA . ASN A 1 569 ? 10.053 36.770 -10.448 1.00 84.06 569 ASN A CA 1
ATOM 4341 C C . ASN A 1 569 ? 10.967 35.695 -11.059 1.00 84.06 569 ASN A C 1
ATOM 4343 O O . ASN A 1 569 ? 10.571 35.037 -12.015 1.00 84.06 569 ASN A O 1
ATOM 4347 N N . VAL A 1 570 ? 12.206 35.550 -10.576 1.00 86.19 570 VAL A N 1
ATOM 4348 C CA . VAL A 1 570 ? 13.160 34.534 -11.055 1.00 86.19 570 VAL A CA 1
ATOM 4349 C C . VAL A 1 570 ? 12.885 33.191 -10.383 1.00 86.19 570 VAL A C 1
ATOM 4351 O O . VAL A 1 570 ? 12.949 32.168 -11.061 1.00 86.19 570 VAL A O 1
ATOM 4354 N N . ALA A 1 571 ? 12.524 33.198 -9.096 1.00 87.25 571 ALA A N 1
ATOM 4355 C CA . ALA A 1 571 ? 12.139 31.995 -8.361 1.00 87.25 571 ALA A CA 1
ATOM 4356 C C . ALA A 1 571 ? 10.932 31.298 -9.011 1.00 87.25 571 ALA A C 1
ATOM 4358 O O . ALA A 1 571 ? 10.986 30.101 -9.265 1.00 87.25 571 ALA A O 1
ATOM 4359 N N . GLU A 1 572 ? 9.901 32.045 -9.420 1.00 86.88 572 GLU A N 1
ATOM 4360 C CA . GLU A 1 572 ? 8.740 31.499 -10.151 1.00 86.88 572 GLU A CA 1
ATOM 4361 C C . GLU A 1 572 ? 9.101 30.874 -11.510 1.00 86.88 572 GLU A C 1
ATOM 4363 O O . GLU A 1 572 ? 8.408 29.994 -12.019 1.00 86.88 572 GLU A O 1
ATOM 4368 N N . ARG A 1 573 ? 10.202 31.327 -12.119 1.00 86.88 573 ARG A N 1
ATOM 4369 C CA . ARG A 1 573 ? 10.692 30.865 -13.430 1.00 86.88 573 ARG A CA 1
ATOM 4370 C C . ARG A 1 573 ? 11.702 29.733 -13.314 1.00 86.88 573 ARG A C 1
ATOM 4372 O O . ARG A 1 573 ? 12.313 29.353 -14.315 1.00 86.88 573 ARG A O 1
ATOM 4379 N N . MET A 1 574 ? 11.916 29.231 -12.107 1.00 91.69 574 MET A N 1
ATOM 4380 C CA . MET A 1 574 ? 12.818 28.128 -11.848 1.00 91.69 574 MET A CA 1
ATOM 4381 C C . MET A 1 574 ? 12.123 26.804 -12.164 1.00 91.69 574 MET A C 1
ATOM 4383 O O . MET A 1 574 ? 10.973 26.580 -11.783 1.00 91.69 574 MET A O 1
ATOM 4387 N N . VAL A 1 575 ? 12.831 25.927 -12.865 1.00 91.88 575 VAL A N 1
ATOM 4388 C CA . VAL A 1 575 ? 12.432 24.551 -13.139 1.00 91.88 575 VAL A CA 1
ATOM 4389 C C . VAL A 1 575 ? 13.448 23.635 -12.489 1.00 91.88 575 VAL A C 1
ATOM 4391 O O . VAL A 1 575 ? 14.645 23.738 -12.762 1.00 91.88 575 VAL A O 1
ATOM 4394 N N . PHE A 1 576 ? 12.959 22.735 -11.644 1.00 92.12 576 PHE A N 1
ATOM 4395 C CA . PHE A 1 576 ? 13.815 21.793 -10.941 1.00 92.12 576 PHE A CA 1
ATOM 4396 C C . PHE A 1 576 ? 14.140 20.601 -11.831 1.00 92.12 576 PHE A C 1
ATOM 4398 O O . PHE A 1 576 ? 13.238 19.915 -12.315 1.00 92.12 576 PHE A O 1
ATOM 4405 N N . MET A 1 577 ? 15.427 20.351 -12.029 1.00 89.69 577 MET A N 1
ATOM 4406 C CA . MET A 1 577 ? 15.933 19.101 -12.566 1.00 89.69 577 MET A CA 1
ATOM 4407 C C . MET A 1 577 ? 16.097 18.153 -11.387 1.00 89.69 577 MET A C 1
ATOM 4409 O O . MET A 1 577 ? 16.773 18.484 -10.419 1.00 89.69 577 MET A O 1
ATOM 4413 N N . THR A 1 578 ? 15.422 17.013 -11.413 1.00 81.75 578 THR A N 1
ATOM 4414 C CA . THR A 1 578 ? 15.440 16.070 -10.292 1.00 81.75 578 THR A CA 1
ATOM 4415 C C . THR A 1 578 ? 15.951 14.728 -10.785 1.00 81.75 578 THR A C 1
ATOM 4417 O O . THR A 1 578 ? 15.573 14.290 -11.861 1.00 81.75 578 THR A O 1
ATOM 4420 N N . ALA A 1 579 ? 16.775 14.035 -10.007 1.00 69.12 579 ALA A N 1
ATOM 4421 C CA . ALA A 1 579 ? 17.120 12.635 -10.277 1.00 69.12 579 ALA A CA 1
ATOM 4422 C C . ALA A 1 579 ? 16.053 11.647 -9.734 1.00 69.12 579 ALA A C 1
ATOM 4424 O O . ALA A 1 579 ? 16.329 10.465 -9.570 1.00 69.12 579 ALA A O 1
ATOM 4425 N N . GLY A 1 580 ? 14.848 12.142 -9.407 1.00 61.41 580 GLY A N 1
ATOM 4426 C CA . GLY A 1 580 ? 13.794 11.411 -8.692 1.00 61.41 580 GLY A CA 1
ATOM 4427 C C . GLY A 1 580 ? 13.854 11.626 -7.171 1.00 61.41 580 GLY A C 1
ATOM 4428 O O . GLY A 1 580 ? 14.450 10.833 -6.453 1.00 61.41 580 GLY A O 1
ATOM 4429 N N . ALA A 1 581 ? 13.218 12.687 -6.651 1.00 54.31 581 ALA A N 1
ATOM 4430 C CA . ALA A 1 581 ? 13.270 13.171 -5.252 1.00 54.31 581 ALA A CA 1
ATOM 4431 C C . ALA A 1 581 ? 13.500 12.080 -4.170 1.00 54.31 581 ALA A C 1
ATOM 4433 O O . ALA A 1 581 ? 12.559 11.418 -3.732 1.00 54.31 581 ALA A O 1
ATOM 4434 N N . PHE A 1 582 ? 14.765 11.891 -3.762 1.00 54.78 582 PHE A N 1
ATOM 4435 C CA . PHE A 1 582 ? 15.209 10.802 -2.873 1.00 54.78 582 PHE A CA 1
ATOM 4436 C C . PHE A 1 582 ? 15.000 11.085 -1.383 1.00 54.78 582 PHE A C 1
ATOM 4438 O O . PHE A 1 582 ? 14.937 10.149 -0.595 1.00 54.78 582 PHE A O 1
ATOM 4445 N N . SER A 1 583 ? 14.905 12.356 -0.983 1.00 64.38 583 SER A N 1
ATOM 4446 C CA . SER A 1 583 ? 14.761 12.739 0.422 1.00 64.38 583 SER A CA 1
ATOM 4447 C C . SER A 1 583 ? 13.353 13.244 0.729 1.00 64.38 583 SER A C 1
ATOM 4449 O O . SER A 1 583 ? 12.745 13.960 -0.071 1.00 64.38 583 SER A O 1
ATOM 4451 N N . ALA A 1 584 ? 12.856 12.935 1.931 1.00 67.12 584 ALA A N 1
ATOM 4452 C CA . ALA A 1 584 ? 11.579 13.449 2.430 1.00 67.12 584 ALA A CA 1
ATOM 4453 C C . ALA A 1 584 ? 11.519 14.991 2.373 1.00 67.12 584 ALA A C 1
ATOM 4455 O O . ALA A 1 584 ? 10.497 15.565 1.999 1.00 67.12 584 ALA A O 1
ATOM 4456 N N . LYS A 1 585 ? 12.652 15.664 2.639 1.00 73.81 585 LYS A N 1
ATOM 4457 C CA . LYS A 1 585 ? 12.807 17.125 2.512 1.00 73.81 585 LYS A CA 1
ATOM 4458 C C . LYS A 1 585 ? 12.545 17.604 1.076 1.00 73.81 585 LYS A C 1
ATOM 4460 O O . LYS A 1 585 ? 11.789 18.553 0.885 1.00 73.81 585 LYS A O 1
ATOM 4465 N N . ALA A 1 586 ? 13.114 16.931 0.073 1.00 76.12 586 ALA A N 1
ATOM 4466 C CA . ALA A 1 586 ? 12.919 17.270 -1.337 1.00 76.12 586 ALA A CA 1
ATOM 4467 C C . ALA A 1 586 ? 11.469 17.059 -1.797 1.00 76.12 586 ALA A C 1
ATOM 4469 O O . ALA A 1 586 ? 10.912 17.922 -2.472 1.00 76.12 586 ALA A O 1
ATOM 4470 N N . GLN A 1 587 ? 10.833 15.950 -1.408 1.00 72.81 587 GLN A N 1
ATOM 4471 C CA . GLN A 1 587 ? 9.431 15.684 -1.754 1.00 72.81 587 GLN A CA 1
ATOM 4472 C C . GLN A 1 587 ? 8.479 16.698 -1.112 1.00 72.81 587 GLN A C 1
ATOM 4474 O O . GLN A 1 587 ? 7.623 17.260 -1.798 1.00 72.81 587 GLN A O 1
ATOM 4479 N N . GLN A 1 588 ? 8.668 16.989 0.179 1.00 78.25 588 GLN A N 1
ATOM 4480 C CA . GLN A 1 588 ? 7.863 17.973 0.897 1.00 78.25 588 GLN A CA 1
ATOM 4481 C C . GLN A 1 588 ? 8.028 19.379 0.305 1.00 78.25 588 GLN A C 1
ATOM 4483 O O . GLN A 1 588 ? 7.040 20.096 0.147 1.00 78.25 588 GLN A O 1
ATOM 4488 N N . PHE A 1 589 ? 9.257 19.780 -0.031 1.00 83.31 589 PHE A N 1
ATOM 4489 C CA . PHE A 1 589 ? 9.524 21.060 -0.683 1.00 83.31 589 PHE A CA 1
ATOM 4490 C C . PHE A 1 589 ? 8.822 21.143 -2.038 1.00 83.31 589 PHE A C 1
ATOM 4492 O O . PHE A 1 589 ? 8.062 22.078 -2.283 1.00 83.31 589 PHE A O 1
ATOM 4499 N N . LEU A 1 590 ? 9.021 20.136 -2.892 1.00 82.19 590 LEU A N 1
ATOM 4500 C CA . LEU A 1 590 ? 8.416 20.092 -4.215 1.00 82.19 590 LEU A CA 1
ATOM 4501 C C . LEU A 1 590 ? 6.884 20.141 -4.127 1.00 82.19 590 LEU A C 1
ATOM 4503 O O . LEU A 1 590 ? 6.270 20.880 -4.887 1.00 82.19 590 LEU A O 1
ATOM 4507 N N . GLY A 1 591 ? 6.262 19.434 -3.178 1.00 79.00 591 GLY A N 1
ATOM 4508 C CA . GLY A 1 591 ? 4.812 19.482 -2.949 1.00 79.00 591 GLY A CA 1
ATOM 4509 C C . GLY A 1 591 ? 4.266 20.857 -2.538 1.00 79.00 591 GLY A C 1
ATOM 4510 O O . GLY A 1 591 ? 3.091 21.129 -2.762 1.00 79.00 591 GLY A O 1
ATOM 4511 N N . LYS A 1 592 ? 5.105 21.736 -1.973 1.00 83.12 592 LYS A N 1
ATOM 4512 C CA . LYS A 1 592 ? 4.721 23.093 -1.544 1.00 83.12 592 LYS A CA 1
ATOM 4513 C C . LYS A 1 592 ? 4.879 24.152 -2.636 1.00 83.12 592 LYS A C 1
ATOM 4515 O O . LYS A 1 592 ? 4.258 25.207 -2.533 1.00 83.12 592 LYS A O 1
ATOM 4520 N N . VAL A 1 593 ? 5.723 23.916 -3.642 1.00 84.00 593 VAL A N 1
ATOM 4521 C CA . VAL A 1 593 ? 6.046 24.916 -4.672 1.00 84.00 593 VAL A CA 1
ATOM 4522 C C . VAL A 1 593 ? 5.353 24.605 -6.007 1.00 84.00 593 VAL A C 1
ATOM 4524 O O . VAL A 1 593 ? 5.350 23.452 -6.442 1.00 84.00 593 VAL A O 1
ATOM 4527 N N . PRO A 1 594 ? 4.797 25.615 -6.707 1.00 84.62 594 PRO A N 1
ATOM 4528 C CA . PRO A 1 594 ? 4.109 25.420 -7.989 1.00 84.62 594 PRO A CA 1
ATOM 4529 C C . PRO A 1 594 ? 5.076 25.256 -9.176 1.00 84.62 594 PRO A C 1
ATOM 4531 O O . PRO A 1 594 ? 4.649 25.106 -10.321 1.00 84.62 594 PRO A O 1
ATOM 4534 N N . ASN A 1 595 ? 6.385 25.325 -8.923 1.00 88.56 595 ASN A N 1
ATOM 4535 C CA . ASN A 1 595 ? 7.429 25.253 -9.933 1.00 88.56 595 ASN A CA 1
ATOM 4536 C C . ASN A 1 595 ? 7.387 23.947 -10.731 1.00 88.56 595 ASN A C 1
ATOM 4538 O O . ASN A 1 595 ? 7.148 22.854 -10.207 1.00 88.56 595 ASN A O 1
ATOM 4542 N N . ARG A 1 596 ? 7.705 24.070 -12.021 1.00 87.75 596 ARG A N 1
ATOM 4543 C CA . ARG A 1 596 ? 7.789 22.930 -12.936 1.00 87.75 596 ARG A CA 1
ATOM 4544 C C . ARG A 1 596 ? 9.011 22.072 -12.622 1.00 87.75 596 ARG A C 1
ATOM 4546 O O . ARG A 1 596 ? 9.965 22.519 -11.979 1.00 87.75 596 ARG A O 1
ATOM 4553 N N . ARG A 1 597 ? 8.989 20.837 -13.121 1.00 88.06 597 ARG A N 1
ATOM 4554 C CA . ARG A 1 597 ? 10.015 19.828 -12.852 1.00 88.06 597 ARG A CA 1
ATOM 4555 C C . ARG A 1 597 ? 10.351 19.068 -14.128 1.00 88.06 597 ARG A C 1
ATOM 4557 O O . ARG A 1 597 ? 9.479 18.879 -14.974 1.00 88.06 597 ARG A O 1
ATOM 4564 N N . VAL A 1 598 ? 11.597 18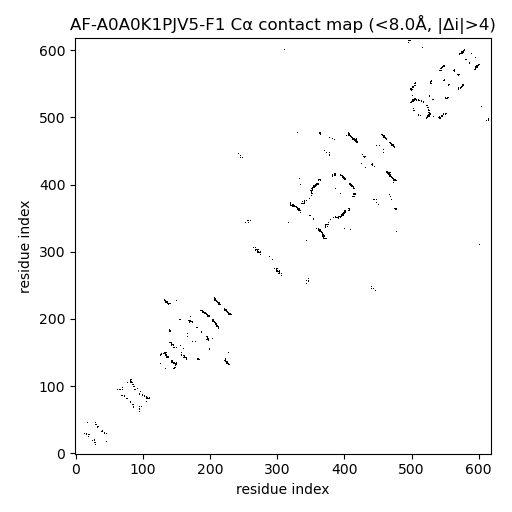.635 -14.249 1.00 86.00 598 VAL A N 1
ATOM 4565 C CA . VAL A 1 598 ? 12.058 17.708 -15.282 1.00 86.00 598 VAL A CA 1
ATOM 4566 C C . VAL A 1 598 ? 12.901 16.628 -14.619 1.00 86.00 598 VAL A C 1
ATOM 4568 O O . VAL A 1 598 ? 13.773 16.927 -13.808 1.00 86.00 598 VAL A O 1
ATOM 4571 N N . GLU A 1 599 ? 12.617 15.372 -14.932 1.00 80.12 599 GLU A N 1
ATOM 4572 C CA . GLU A 1 599 ? 13.325 14.241 -14.341 1.00 80.12 599 GLU A CA 1
ATOM 4573 C C . GLU A 1 599 ? 14.547 13.873 -15.190 1.00 80.12 599 GLU A C 1
ATOM 4575 O O . GLU A 1 599 ? 14.472 13.781 -16.419 1.00 80.12 599 GLU A O 1
ATOM 4580 N N . LYS A 1 600 ? 15.694 13.710 -14.534 1.00 77.94 600 LYS A N 1
ATOM 4581 C CA . LYS A 1 600 ? 16.926 13.185 -15.114 1.00 77.94 600 LYS A CA 1
ATOM 4582 C C . LYS A 1 600 ? 16.838 11.648 -15.131 1.00 77.94 600 LYS A C 1
ATOM 4584 O O . LYS A 1 600 ? 16.489 11.074 -14.102 1.00 77.94 600 LYS A O 1
ATOM 4589 N N . PRO A 1 601 ? 17.202 10.974 -16.240 1.00 69.00 601 PRO A N 1
ATOM 4590 C CA . PRO A 1 601 ? 17.732 11.544 -17.482 1.00 69.00 601 PRO A CA 1
ATOM 4591 C C . PRO A 1 601 ? 16.631 12.028 -18.453 1.00 69.00 601 PRO A C 1
ATOM 4593 O O . PRO A 1 601 ? 15.696 11.299 -18.783 1.00 69.00 601 PRO A O 1
ATOM 4596 N N . PHE A 1 602 ? 16.778 13.243 -18.996 1.00 77.88 602 PHE A N 1
ATOM 4597 C CA . PHE A 1 602 ? 15.843 13.844 -19.961 1.00 77.88 602 PHE A CA 1
ATOM 4598 C C . PHE A 1 602 ? 16.406 13.881 -21.388 1.00 77.88 602 PHE A C 1
ATOM 4600 O O . PHE A 1 602 ? 17.615 13.927 -21.604 1.00 77.88 602 PHE A O 1
ATOM 4607 N N . ASP A 1 603 ? 15.519 13.907 -22.387 1.00 78.38 603 ASP A N 1
ATOM 4608 C CA . ASP A 1 603 ? 15.900 14.031 -23.797 1.00 78.38 603 ASP A CA 1
ATOM 4609 C C . ASP A 1 603 ? 15.717 15.455 -24.351 1.00 78.38 603 ASP A C 1
ATOM 4611 O O . ASP A 1 603 ? 15.099 16.343 -23.755 1.00 78.38 603 ASP A O 1
ATOM 4615 N N . ALA A 1 604 ? 16.279 15.681 -25.541 1.00 82.00 604 ALA A N 1
ATOM 4616 C CA . ALA A 1 604 ? 16.245 16.977 -26.207 1.00 82.00 604 ALA A CA 1
ATOM 4617 C C . ALA A 1 604 ? 14.828 17.451 -26.570 1.00 82.00 604 ALA A C 1
ATOM 4619 O O . ALA A 1 604 ? 14.606 18.655 -26.706 1.00 82.00 604 ALA A O 1
ATOM 4620 N N . GLU A 1 605 ? 13.883 16.534 -26.780 1.00 81.94 605 GLU A N 1
ATOM 4621 C CA . GLU A 1 605 ? 12.509 16.877 -27.142 1.00 81.94 605 GLU A CA 1
ATOM 4622 C C . GLU A 1 605 ? 11.745 17.394 -25.926 1.00 81.94 605 GLU A C 1
ATOM 4624 O O . GLU A 1 605 ? 11.189 18.492 -25.988 1.00 81.94 605 GLU A O 1
ATOM 4629 N N . THR A 1 606 ? 11.842 16.675 -24.808 1.00 82.69 606 THR A N 1
ATOM 4630 C CA . THR A 1 606 ? 11.299 17.057 -23.499 1.00 82.69 606 THR A CA 1
ATOM 4631 C C . THR A 1 606 ? 11.797 18.439 -23.089 1.00 82.69 606 THR A C 1
ATOM 4633 O O . THR A 1 606 ? 11.010 19.332 -22.772 1.00 82.69 606 THR A O 1
ATOM 4636 N N . LEU A 1 607 ? 13.108 18.670 -23.198 1.00 85.00 607 LEU A N 1
ATOM 4637 C CA . LEU A 1 607 ? 13.715 19.947 -22.838 1.00 85.00 607 LEU A CA 1
ATOM 4638 C C . LEU A 1 607 ? 13.243 21.099 -23.744 1.00 85.00 607 LEU A C 1
ATOM 4640 O O . LEU A 1 607 ? 12.963 22.201 -23.274 1.00 85.00 607 LEU A O 1
ATOM 4644 N N . ARG A 1 608 ? 13.111 20.862 -25.056 1.00 85.50 608 ARG A N 1
ATOM 4645 C CA . ARG A 1 608 ? 12.596 21.872 -25.998 1.00 85.50 608 ARG A CA 1
ATOM 4646 C C . ARG A 1 608 ? 11.110 22.149 -25.796 1.00 85.50 608 ARG A C 1
ATOM 4648 O O . ARG A 1 608 ? 10.697 23.292 -25.984 1.00 85.50 608 ARG A O 1
ATOM 4655 N N . ALA A 1 609 ? 10.316 21.132 -25.471 1.00 84.06 609 ALA A N 1
ATOM 4656 C CA . ALA A 1 609 ? 8.898 21.281 -25.166 1.00 84.06 609 ALA A CA 1
ATOM 4657 C C . ALA A 1 609 ? 8.713 22.137 -23.910 1.00 84.06 609 ALA A C 1
ATOM 4659 O O . ALA A 1 609 ? 8.023 23.151 -23.974 1.00 84.06 609 ALA A O 1
ATOM 4660 N N . LEU A 1 610 ? 9.449 21.824 -22.840 1.00 85.06 610 LEU A N 1
ATOM 4661 C CA . LEU A 1 610 ? 9.463 22.596 -21.598 1.00 85.06 610 LEU A CA 1
ATOM 4662 C C . LEU A 1 610 ? 9.772 24.080 -21.851 1.00 85.06 610 LEU A C 1
ATOM 4664 O O . LEU A 1 610 ? 9.025 24.957 -21.421 1.00 85.06 610 LEU A O 1
ATOM 4668 N N . VAL A 1 611 ? 10.845 24.377 -22.592 1.00 83.75 611 VAL A N 1
ATOM 4669 C CA . VAL A 1 611 ? 11.233 25.765 -22.899 1.00 83.75 611 VAL A CA 1
ATOM 4670 C C . VAL A 1 611 ? 10.179 26.468 -23.760 1.00 83.75 611 VAL A C 1
ATOM 4672 O O . VAL A 1 611 ? 9.894 27.642 -23.536 1.00 83.75 611 VAL A O 1
ATOM 4675 N N . LYS A 1 612 ? 9.563 25.768 -24.723 1.00 81.19 612 LYS A N 1
ATOM 4676 C CA . LYS A 1 612 ? 8.477 26.323 -25.549 1.00 81.19 612 LYS A CA 1
ATOM 4677 C C . LYS A 1 612 ? 7.230 26.634 -24.735 1.00 81.19 612 LYS A C 1
ATOM 4679 O O . LYS A 1 612 ? 6.622 27.674 -24.960 1.00 81.19 612 LYS A O 1
ATOM 4684 N N . GLU A 1 613 ? 6.855 25.764 -23.809 1.00 78.38 613 GLU A N 1
ATOM 4685 C CA . GLU A 1 613 ? 5.713 26.007 -22.936 1.00 78.38 613 GLU A CA 1
ATOM 4686 C C . GLU A 1 613 ? 5.946 27.230 -22.052 1.00 78.38 613 GLU A C 1
ATOM 4688 O O . GLU A 1 613 ? 5.089 28.111 -21.992 1.00 78.38 613 GLU A O 1
ATOM 4693 N N . VAL A 1 614 ? 7.134 27.333 -21.445 1.00 74.62 614 VAL A N 1
ATOM 4694 C CA . VAL A 1 614 ? 7.542 28.508 -20.659 1.00 74.62 614 VAL A CA 1
ATOM 4695 C C . VAL A 1 614 ? 7.555 29.776 -21.522 1.00 74.62 614 VAL A C 1
ATOM 4697 O O . VAL A 1 614 ? 7.148 30.838 -21.057 1.00 74.62 614 VAL A O 1
ATOM 4700 N N . ALA A 1 615 ? 7.967 29.672 -22.789 1.00 68.69 615 ALA A N 1
ATOM 4701 C CA . ALA A 1 615 ? 7.925 30.781 -23.741 1.00 68.69 615 ALA A CA 1
ATOM 4702 C C . ALA A 1 615 ? 6.495 31.191 -24.138 1.00 68.69 615 ALA A C 1
ATOM 4704 O O . ALA A 1 615 ? 6.293 32.344 -24.501 1.00 68.69 615 ALA A O 1
ATOM 4705 N N . SER A 1 616 ? 5.536 30.256 -24.114 1.00 65.19 616 SER A N 1
ATOM 4706 C CA . SER A 1 616 ? 4.139 30.460 -24.535 1.00 65.19 616 SER A CA 1
ATOM 4707 C C . SER A 1 616 ? 3.184 30.876 -23.416 1.00 65.19 616 SER A C 1
ATOM 4709 O O . SER A 1 616 ? 2.112 31.400 -23.698 1.00 65.19 616 SER A O 1
ATOM 4711 N N . ALA A 1 617 ? 3.565 30.652 -22.156 1.00 59.59 617 ALA A N 1
ATOM 4712 C CA . ALA A 1 617 ? 2.843 31.127 -20.974 1.00 59.59 617 ALA A CA 1
ATOM 4713 C C . ALA A 1 617 ? 3.052 32.637 -20.712 1.00 59.59 617 ALA A C 1
ATOM 4715 O O . ALA A 1 617 ? 2.684 33.145 -19.656 1.00 59.59 617 ALA A O 1
ATOM 4716 N N . ARG A 1 618 ? 3.671 33.339 -21.667 1.00 51.28 618 ARG A N 1
ATOM 4717 C CA . ARG A 1 618 ? 3.931 34.778 -21.709 1.00 51.28 618 ARG A CA 1
ATOM 4718 C C . ARG A 1 618 ? 3.451 35.322 -23.048 1.00 51.28 618 ARG A C 1
ATOM 4720 O O . ARG A 1 618 ? 3.042 36.501 -23.075 1.00 51.28 618 ARG A O 1
#

Organism: NCBI:txid1391654

Secondary structure (DSSP, 8-state):
--SSHHHHHHHHHHHHHHHHHHHTT-TT--PPP--SSSHHHHHHHHHHHHHHHHHHHHHHHHHHHHHHHHHHHHHHHHHTT-TT--PPP-SS-SHHHHHHHHHHHHHHHHHHHHHHHHHHHHHHHHHHHH-SSEEEEEETTSBEEEE-HHHHHHHTS-HHHHTT-BHHHHB-GGGHHHHHHHTSSS-PPPEEEEEEEEEPTTS-EEEEEEEEEEEE-TTS-EEEEEEEEE--HHHHHHHHHHHHHHHHHHHHHHHHHHHHHHHHHHHHHHHHHHHHHHHHHHSPTTPPPPHHHHHHHHHHHHHHHHHHHHHHHHHHHHHHHHHTTSSPPEEE-HHHHHHHHHHHHHHHHHHH-EEEEE---PPPEEE-HHHHHHHHHHHHHHHHHTS-TT-TTT-EEEEEEEEETTEEEEEEEE-SS---TTTTTTTTSTT--SS-TTT--S-HHHHHHHHHHHTT-EEEEEEETTTEEEEEEEEEBPP--S-----------------EEEEE-S-HHHHHHHHHHHTTTSEEEEESSHHHHHHHHHHS--SEEEEESS-SSS-HHHHHHHHHHH-HHHHTTEEEEESS--SHHHHHHHHH----EEESS--HHHHHHHHHHHHH--

Foldseek 3Di:
DDPDVVVVVVLVVLLVVLVVCLVVPVLVRADDAPPPPDPSNVSRVVSNVVSVVVVVVVVVVVVVVVLVVQLVVLVVCVVVPQLVGARDAPPPPDVSNVSRVVSNVVSVVVVVVVVVVVVVVVVVLVVQQPDLWWKFDAFLQQAGQFIYPNVCVVQVHDRVVRHRDHVVVQFDPVCVVVSCQQRDNDQDAWDFQDWTWTAHPVRDIDTWGKTKHFDADPVRHTGGMMITTDDCVVVVVVVVVLVLVVLVLLCVVLVVVLVVQLVVLVVLLVVLVVVLVVVVVPDDPPDDDDPVVVVSNVVSVVSSVVSVVSNVLSVVLSVCQNCLVPDAWDWDDPVVLLVSLCSSCVSLLQQFADEAEAEDRWATATARSNLVSLLSNLLSNVLRVLGDGPCHYVKYWYWYKDYDPFGIKIKTWIQGQWDDPVCVVVLLPQQDDPDPDPPDSSHSNVSSQVSLVVQVWGWDKDIDGNGTIMIMIGHGHDPDPDDDPPPPPDDPDDPQDAFEEEEEALPVVVLVVLCVLRVVRHHYHYHNHLVRVVVVVVVDDGLAYEYEQDDPPAGPLNSLVVCCVVPVVHSQRYEYEYCPQPDPVSVVSVVVDPHHYDYPPDDSVVSVVVVVVSSVVD

Solvent-accessible surface area (backbone atoms only — not comparable to full-atom values): 33276 Å² total; per-residue (Å²): 142,84,78,72,71,65,57,60,54,57,49,52,54,51,52,51,52,42,50,52,37,44,77,72,68,42,65,81,62,73,59,87,70,74,82,75,87,43,76,66,34,55,52,30,49,53,51,50,54,49,39,50,54,50,48,53,50,53,51,49,52,52,52,50,54,54,52,49,54,55,47,50,53,44,51,52,41,42,75,72,69,40,37,82,55,73,50,79,65,75,82,73,79,45,72,65,27,52,50,22,50,50,51,35,52,51,22,47,54,51,40,50,51,55,50,48,53,52,48,52,51,52,50,53,50,51,52,51,50,68,36,79,48,15,37,39,32,26,32,52,65,16,25,24,70,43,65,22,59,33,30,16,59,72,33,64,46,59,52,78,76,46,46,70,38,48,50,56,76,44,34,30,86,86,43,47,69,60,31,50,46,54,36,34,90,57,87,59,77,68,46,70,73,39,80,39,44,34,36,36,74,87,72,48,74,51,74,28,37,29,31,38,37,68,41,57,50,99,86,67,50,75,51,22,36,39,36,41,37,36,86,47,60,68,59,50,50,52,50,52,51,51,55,50,50,51,51,51,51,54,48,60,72,37,45,66,44,46,50,50,63,42,46,54,33,50,51,53,24,49,53,30,48,50,51,42,50,52,56,59,69,70,52,59,92,90,63,84,78,55,72,67,56,54,51,50,47,50,49,31,53,52,50,25,52,51,23,53,54,50,41,50,51,54,54,50,48,54,47,43,56,77,51,18,86,76,57,70,69,41,84,39,58,64,68,64,45,49,52,51,31,44,68,64,45,43,66,61,34,60,57,16,25,41,80,43,82,50,77,53,76,45,52,47,28,55,35,36,63,21,46,53,37,48,32,52,40,40,51,53,50,51,42,30,71,41,25,61,79,85,38,21,91,82,24,45,37,39,39,39,36,22,68,43,101,71,19,18,36,42,35,45,33,26,51,16,46,40,41,48,85,84,48,59,82,44,54,55,35,79,61,39,64,95,60,60,96,86,76,55,78,19,38,56,54,30,48,31,42,52,51,33,43,74,46,67,24,45,68,46,78,50,58,39,62,74,57,10,37,35,43,33,42,36,36,40,45,37,80,82,75,84,78,76,78,73,79,80,77,79,80,75,90,68,84,83,75,68,46,37,34,39,32,29,30,63,53,58,67,61,34,52,49,52,35,66,68,42,41,87,66,30,47,60,47,70,21,64,30,51,71,58,39,50,59,48,57,74,75,42,89,62,68,32,32,42,28,32,44,80,41,78,102,45,29,35,62,58,49,38,55,54,26,46,76,77,39,45,78,52,34,68,35,31,28,37,36,30,83,62,73,85,44,73,67,51,46,55,50,52,76,74,47,92,54,52,75,46,59,54,91,69,53,69,63,61,54,50,50,53,54,50,50,64,63,65,81,107

InterPro domains:
  IPR000014 PAS domain [PS50112] (120-176)
  IPR000014 PAS domain [SM00091] (122-188)
  IPR000014 PAS domain [TIGR00229] (119-240)
  IPR000014 PAS domain [cd00130] (133-231)
  IPR000700 PAS-associated, C-terminal [PS50113] (192-244)
  IPR001789 Signal transduction response regulator, receiver domain [PF00072] (501-611)
  IPR001789 Signal transduction response regulator, receiver domain [PS50110] (500-615)
  IPR001789 Signal transduction response regulator, receiver domain [SM00448] (499-611)
  IPR003594 Histidine kinase/HSP90-like ATPase domain [PF02518] (369-478)
  IPR003594 Histidine kinase/HSP90-like ATPase domain [SM00387] (367-479)
  IPR003661 Signal transduction histidine kinase, dimerisation/phosphoacceptor domain [PF00512] (251-324)
  IPR003661 Signal transduction histidine kinase, dimerisation/phosphoacceptor domain [SM00388] (250-327)
  IPR003661 Signal transduction histidine kinase, dimerisation/phosphoacceptor domain [cd00082] (248-323)
  IPR004358 Signal transduction histidine kinase-related protein, C-terminal [PR00344] (408-422)
  IPR004358 Signal transduction histidine kinase-related protein, C-terminal [PR00344] (426-436)
  IPR004358 Signal transduction histidine kinase-related protein, C-terminal [PR00344] (439-457)
  IPR004358 Signal transduction histidine kinase-related protein, C-terminal [PR00344] (463-476)
  IPR005467 Histidine kinase domain [PS50109] (257-479)
  IPR011006 CheY-like superfamily [SSF52172] (497-615)
  IPR013767 PAS fold [PF00989] (125-231)